Protein AF-A0A9P8VLX1-F1 (afdb_monomer)

Structure (mmCIF, N/CA/C/O backbone):
data_AF-A0A9P8VLX1-F1
#
_entry.id   AF-A0A9P8VLX1-F1
#
loop_
_atom_site.group_PDB
_atom_site.id
_atom_site.type_symbol
_atom_site.label_atom_id
_atom_site.label_alt_id
_atom_site.label_comp_id
_atom_site.label_asym_id
_atom_site.label_entity_id
_atom_site.label_seq_id
_atom_site.pdbx_PDB_ins_code
_atom_site.Cartn_x
_atom_site.Cartn_y
_atom_site.Cartn_z
_atom_site.occupancy
_atom_site.B_iso_or_equiv
_atom_site.auth_seq_id
_atom_site.auth_comp_id
_atom_site.auth_asym_id
_atom_site.auth_atom_id
_atom_site.pdbx_PDB_model_num
ATOM 1 N N . MET A 1 1 ? 35.501 2.976 -26.698 1.00 26.23 1 MET A N 1
ATOM 2 C CA . MET A 1 1 ? 34.372 2.426 -25.914 1.00 26.23 1 MET A CA 1
ATOM 3 C C . MET A 1 1 ? 33.221 3.424 -25.968 1.00 26.23 1 MET A C 1
ATOM 5 O O . MET A 1 1 ? 33.477 4.588 -25.673 1.00 26.23 1 MET A O 1
ATOM 9 N N . PRO A 1 2 ? 32.013 3.041 -26.418 1.00 28.69 2 PRO A N 1
ATOM 10 C CA . PRO A 1 2 ? 30.919 3.987 -26.621 1.00 28.69 2 PRO A CA 1
ATOM 11 C C . PRO A 1 2 ? 30.379 4.479 -25.275 1.00 28.69 2 PRO A C 1
ATOM 13 O O . PRO A 1 2 ? 30.220 3.704 -24.331 1.00 28.69 2 PRO A O 1
ATOM 16 N N . ARG A 1 3 ? 30.136 5.789 -25.180 1.00 32.41 3 ARG A N 1
ATOM 17 C CA . ARG A 1 3 ? 29.603 6.457 -23.988 1.00 32.41 3 ARG A CA 1
ATOM 18 C C . ARG A 1 3 ? 28.207 5.903 -23.701 1.00 32.41 3 ARG A C 1
ATOM 20 O O . ARG A 1 3 ? 27.348 5.948 -24.571 1.00 32.41 3 ARG A O 1
ATOM 27 N N . HIS A 1 4 ? 27.979 5.400 -22.489 1.00 38.66 4 HIS A N 1
ATOM 28 C CA . HIS A 1 4 ? 26.658 4.980 -22.024 1.00 38.66 4 HIS A CA 1
ATOM 29 C C . HIS A 1 4 ? 25.650 6.122 -22.199 1.00 38.66 4 HIS A C 1
ATOM 31 O O . HIS A 1 4 ? 25.601 7.049 -21.392 1.00 38.66 4 HIS A O 1
ATOM 37 N N . LEU A 1 5 ? 24.834 6.055 -23.250 1.00 48.91 5 LEU A N 1
ATOM 38 C CA . LEU A 1 5 ? 23.683 6.926 -23.398 1.00 48.91 5 LEU A CA 1
ATOM 39 C C . LEU A 1 5 ? 22.727 6.615 -22.239 1.00 48.91 5 LEU A C 1
ATOM 41 O O . LEU A 1 5 ? 22.212 5.498 -22.126 1.00 48.91 5 LEU A O 1
ATOM 45 N N . SER A 1 6 ? 22.527 7.573 -21.334 1.00 64.31 6 SER A N 1
ATOM 46 C CA . SER A 1 6 ? 21.589 7.410 -20.224 1.00 64.31 6 SER A CA 1
ATOM 47 C C . SER A 1 6 ? 20.200 7.148 -20.796 1.00 64.31 6 SER A C 1
ATOM 49 O O . SER A 1 6 ? 19.625 8.015 -21.443 1.00 64.31 6 SER A O 1
ATOM 51 N N . VAL A 1 7 ? 19.649 5.959 -20.543 1.00 68.25 7 VAL A N 1
ATOM 52 C CA . VAL A 1 7 ? 18.330 5.493 -21.018 1.00 68.25 7 VAL A CA 1
ATOM 53 C C . VAL A 1 7 ? 17.219 6.523 -20.759 1.00 68.25 7 VAL A C 1
ATOM 55 O O . VAL A 1 7 ? 16.296 6.671 -21.555 1.00 68.25 7 VAL A O 1
ATOM 58 N N . LYS A 1 8 ? 17.370 7.320 -19.696 1.00 70.19 8 LYS A N 1
ATOM 59 C CA . LYS A 1 8 ? 16.530 8.476 -19.353 1.00 70.19 8 LYS A CA 1
ATO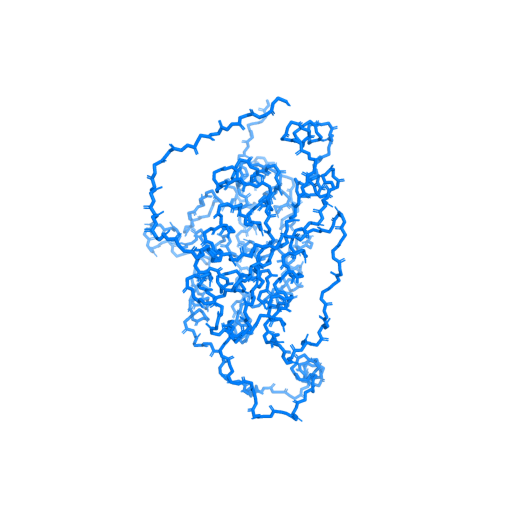M 60 C C . LYS A 1 8 ? 16.347 9.478 -20.505 1.00 70.19 8 LYS A C 1
ATOM 62 O O . LYS A 1 8 ? 15.262 10.034 -20.660 1.00 70.19 8 LYS A O 1
ATOM 67 N N . ILE A 1 9 ? 17.365 9.670 -21.349 1.00 72.88 9 ILE A N 1
ATOM 68 C CA . ILE A 1 9 ? 17.318 10.573 -22.510 1.00 72.88 9 ILE A CA 1
ATOM 69 C C . ILE A 1 9 ? 16.225 10.145 -23.491 1.00 72.88 9 ILE A C 1
ATOM 71 O O . ILE A 1 9 ? 15.594 11.015 -24.086 1.00 72.88 9 ILE A O 1
ATOM 75 N N . LEU A 1 10 ? 15.963 8.843 -23.644 1.00 71.19 10 LEU A N 1
ATOM 76 C CA . LEU A 1 10 ? 14.956 8.313 -24.575 1.00 71.19 10 LEU A CA 1
ATOM 77 C C . LEU A 1 10 ? 13.522 8.551 -24.108 1.00 71.19 10 LEU A C 1
ATOM 79 O O . LEU A 1 10 ? 12.631 8.697 -24.935 1.00 71.19 10 LEU A O 1
ATOM 83 N N . PHE A 1 11 ? 13.318 8.655 -22.798 1.00 72.50 11 PHE A N 1
ATOM 84 C CA . PHE A 1 11 ? 12.029 9.013 -22.215 1.00 72.50 11 PHE A CA 1
ATOM 85 C C . PHE A 1 11 ? 11.852 10.524 -22.081 1.00 72.50 11 PHE A C 1
ATOM 87 O O . PHE A 1 11 ? 10.751 10.990 -21.813 1.00 72.50 11 PHE A O 1
ATOM 94 N N . THR A 1 12 ? 12.915 11.318 -22.256 1.00 77.06 12 THR A N 1
ATOM 95 C CA . THR A 1 12 ? 12.803 12.779 -22.211 1.00 77.06 12 THR A CA 1
ATOM 96 C C . THR A 1 12 ? 12.029 13.271 -23.429 1.00 77.06 12 THR A C 1
ATOM 98 O O . THR A 1 12 ? 12.555 13.283 -24.548 1.00 77.06 12 THR A O 1
ATOM 101 N N . MET A 1 13 ? 10.791 13.693 -23.176 1.00 77.19 13 MET A N 1
ATOM 102 C CA . MET A 1 13 ? 9.862 14.263 -24.146 1.00 77.19 13 MET A CA 1
ATOM 103 C C . MET A 1 13 ? 9.513 15.701 -23.763 1.00 77.19 13 MET A C 1
ATOM 105 O O . MET A 1 13 ? 9.511 16.066 -22.587 1.00 77.19 13 MET A O 1
ATOM 109 N N . ARG A 1 14 ? 9.245 16.537 -24.769 1.00 76.69 14 ARG A N 1
ATOM 110 C CA . ARG A 1 14 ? 8.823 17.927 -24.547 1.00 76.69 14 ARG A CA 1
ATOM 111 C C . ARG A 1 14 ? 7.461 17.942 -23.845 1.00 76.69 14 ARG A C 1
ATOM 113 O O . ARG A 1 14 ? 6.615 17.118 -24.166 1.00 76.69 14 ARG A O 1
ATOM 120 N N . GLY A 1 15 ? 7.267 18.864 -22.903 1.00 73.75 15 GLY A N 1
ATOM 121 C CA . GLY A 1 15 ? 6.030 18.962 -22.117 1.00 73.75 15 GLY A CA 1
ATOM 122 C C . GLY A 1 15 ? 5.996 18.094 -20.852 1.00 73.75 15 GLY A C 1
ATOM 123 O O . GLY A 1 15 ? 5.023 18.167 -20.106 1.00 73.75 15 GLY A O 1
ATOM 124 N N . PHE A 1 16 ? 7.057 17.331 -20.563 1.00 81.62 16 PHE A N 1
ATOM 125 C CA . PHE A 1 16 ? 7.150 16.461 -19.387 1.00 81.62 16 PHE A CA 1
ATOM 126 C C . PHE A 1 16 ? 8.408 16.760 -18.570 1.00 81.62 16 PHE A C 1
ATOM 128 O O . PHE A 1 16 ? 9.488 16.974 -19.124 1.00 81.62 16 PHE A O 1
ATOM 135 N N . TYR A 1 17 ? 8.284 16.741 -17.242 1.00 81.00 17 TYR A N 1
ATOM 136 C CA . TYR A 1 17 ? 9.417 16.823 -16.326 1.00 81.00 17 TYR A CA 1
ATOM 137 C C . TYR A 1 17 ? 9.640 15.474 -15.637 1.00 81.00 17 TYR A C 1
ATOM 139 O O . TYR A 1 17 ? 8.864 15.041 -14.786 1.00 81.00 17 TYR A O 1
ATOM 147 N N . LEU A 1 18 ? 10.728 14.797 -16.011 1.00 74.06 18 LEU A N 1
ATOM 148 C CA . LEU A 1 18 ? 11.070 13.479 -15.477 1.00 74.06 18 LEU A CA 1
ATOM 149 C C . LEU A 1 18 ? 11.854 13.607 -14.161 1.00 74.06 18 LEU A C 1
ATOM 151 O O . LEU A 1 18 ? 13.088 13.712 -14.165 1.00 74.06 18 LEU A O 1
ATOM 155 N N . GLY A 1 19 ? 11.134 13.560 -13.040 1.00 65.00 19 GLY A N 1
ATOM 156 C CA . GLY A 1 19 ? 11.722 13.436 -11.703 1.00 65.00 19 GLY A CA 1
ATOM 157 C C . GLY A 1 19 ? 12.373 12.068 -11.445 1.00 65.00 19 GLY A C 1
ATOM 158 O O . GLY A 1 19 ? 12.418 11.193 -12.317 1.00 65.00 19 GLY A O 1
ATOM 159 N N . GLU A 1 20 ? 12.878 11.869 -10.228 1.00 60.09 20 GLU A N 1
ATOM 160 C CA . GLU A 1 20 ? 13.274 10.546 -9.726 1.00 60.09 20 GLU A CA 1
ATOM 161 C C . GLU A 1 20 ? 12.007 9.724 -9.436 1.00 60.09 20 GLU A C 1
ATOM 163 O O . GLU A 1 20 ? 11.451 9.748 -8.345 1.00 60.09 20 GLU A O 1
ATOM 168 N N . GLY A 1 21 ? 11.470 9.081 -10.476 1.00 57.75 21 GLY A N 1
ATOM 169 C CA . GLY A 1 21 ? 10.280 8.230 -10.394 1.00 57.75 21 GLY A CA 1
ATOM 170 C C . GLY A 1 21 ? 10.616 6.735 -10.293 1.00 57.75 21 GLY A C 1
ATOM 171 O O . GLY A 1 21 ? 11.760 6.345 -10.529 1.00 57.75 21 GLY A O 1
ATOM 172 N N . PRO A 1 22 ? 9.621 5.859 -10.055 1.00 58.84 22 PRO A N 1
ATOM 173 C CA . PRO A 1 22 ? 9.812 4.409 -9.873 1.00 58.84 22 PRO A CA 1
ATOM 174 C C . PRO A 1 22 ? 10.388 3.676 -11.101 1.00 58.84 22 PRO A C 1
ATOM 176 O O . PRO A 1 22 ? 10.759 2.504 -11.005 1.00 58.84 22 PRO A O 1
ATOM 179 N N . ILE A 1 23 ? 10.444 4.349 -12.255 1.00 63.69 23 ILE A N 1
ATOM 180 C CA . ILE A 1 23 ? 11.062 3.871 -13.501 1.00 63.69 23 ILE A CA 1
ATOM 181 C C . ILE A 1 23 ? 12.560 4.212 -13.567 1.00 63.69 23 ILE A C 1
ATOM 183 O O . ILE A 1 23 ? 13.324 3.472 -14.178 1.00 63.69 23 ILE A O 1
ATOM 187 N N . PHE A 1 24 ? 12.990 5.311 -12.938 1.00 63.25 24 PHE A N 1
ATOM 188 C CA . PHE A 1 24 ? 14.368 5.821 -12.987 1.00 63.25 24 PHE A CA 1
ATOM 189 C C . PHE A 1 24 ? 15.067 5.823 -11.623 1.00 63.25 24 PHE A C 1
ATOM 191 O O . PHE A 1 24 ? 16.115 6.454 -11.487 1.00 63.25 24 PHE A O 1
ATOM 198 N N . ALA A 1 25 ? 14.502 5.135 -10.628 1.00 61.25 25 ALA A N 1
ATOM 199 C CA . ALA A 1 25 ? 15.132 4.945 -9.329 1.00 61.25 25 ALA A CA 1
ATOM 200 C C . ALA A 1 25 ? 16.518 4.300 -9.504 1.00 61.25 25 ALA A C 1
ATOM 202 O O . ALA A 1 25 ? 16.692 3.370 -10.296 1.00 61.25 25 ALA A O 1
ATOM 203 N N . SER A 1 26 ? 17.510 4.814 -8.775 1.00 50.19 26 SER A N 1
ATOM 204 C CA . SER A 1 26 ? 18.934 4.468 -8.916 1.00 50.19 26 SER A CA 1
ATOM 205 C C . SER A 1 26 ? 19.245 2.977 -8.709 1.00 50.19 26 SER A C 1
ATOM 207 O O . SER A 1 26 ? 20.257 2.493 -9.224 1.00 50.19 26 SER A O 1
ATOM 209 N N . GLU A 1 27 ? 18.363 2.265 -8.007 1.00 52.53 27 GLU A N 1
ATOM 210 C CA . GLU A 1 27 ? 18.477 0.856 -7.619 1.00 52.53 27 GLU A CA 1
ATOM 211 C C . GLU A 1 27 ? 18.140 -0.134 -8.754 1.00 52.53 27 GLU A C 1
ATOM 213 O O . GLU A 1 27 ? 18.639 -1.255 -8.737 1.00 52.53 27 GLU A O 1
ATOM 218 N N . ASP A 1 28 ? 17.372 0.265 -9.783 1.00 58.53 28 ASP A N 1
ATOM 219 C CA . ASP A 1 28 ? 16.975 -0.621 -10.895 1.00 58.53 28 ASP A CA 1
ATOM 220 C C . ASP A 1 28 ? 17.331 -0.027 -12.267 1.00 58.53 28 ASP A C 1
ATOM 222 O O . ASP A 1 28 ? 16.499 0.452 -13.043 1.00 58.53 28 ASP A O 1
ATOM 226 N N . ARG A 1 29 ? 18.628 -0.081 -12.590 1.00 59.84 29 ARG A N 1
ATOM 227 C CA . ARG A 1 29 ? 19.178 0.413 -13.865 1.00 59.84 29 ARG A CA 1
ATOM 228 C C . ARG A 1 29 ? 18.709 -0.389 -15.089 1.00 59.84 29 ARG A C 1
ATOM 230 O O . ARG A 1 29 ? 18.927 0.053 -16.221 1.00 59.84 29 ARG A O 1
ATOM 237 N N . LEU A 1 30 ? 18.105 -1.564 -14.888 1.00 61.31 30 LEU A N 1
ATOM 238 C CA . LEU A 1 30 ? 17.682 -2.474 -15.956 1.00 61.31 30 LEU A CA 1
ATOM 239 C C . LEU A 1 30 ? 16.204 -2.309 -16.316 1.00 61.31 30 LEU A C 1
ATOM 241 O O . LEU A 1 30 ? 15.850 -2.486 -17.479 1.00 61.31 30 LEU A O 1
ATOM 245 N N . LYS A 1 31 ? 15.350 -1.898 -15.379 1.00 71.94 31 LYS A N 1
ATOM 246 C CA . LYS A 1 31 ? 13.917 -1.672 -15.609 1.00 71.94 31 LYS A CA 1
ATOM 247 C C . LYS A 1 31 ? 13.576 -0.728 -16.762 1.00 71.94 31 LYS A C 1
ATOM 249 O O . LYS A 1 31 ? 12.784 -1.137 -17.612 1.00 71.94 31 LYS A O 1
ATOM 254 N N . PRO A 1 32 ? 14.183 0.464 -16.911 1.00 70.19 32 PRO A N 1
ATOM 255 C CA . PRO A 1 32 ? 13.897 1.299 -18.074 1.00 70.19 32 PRO A CA 1
ATOM 256 C C . PRO A 1 32 ? 14.405 0.674 -19.386 1.00 70.19 32 PRO A C 1
ATOM 258 O O . PRO A 1 32 ? 13.820 0.922 -20.434 1.00 70.19 32 PRO A O 1
ATOM 261 N N . ARG A 1 33 ? 15.430 -0.195 -19.356 1.00 70.88 33 ARG A N 1
ATOM 262 C CA . ARG A 1 33 ? 15.857 -0.969 -20.541 1.00 70.88 33 ARG A CA 1
ATOM 263 C C . ARG A 1 33 ? 14.873 -2.087 -20.883 1.00 70.88 33 ARG A C 1
ATOM 265 O O . ARG A 1 33 ? 14.567 -2.268 -22.055 1.00 70.88 33 ARG A O 1
ATOM 272 N N . ARG A 1 34 ? 14.356 -2.796 -19.875 1.00 74.75 34 ARG A N 1
ATOM 273 C CA . ARG A 1 34 ? 13.325 -3.830 -20.037 1.00 74.75 34 ARG A CA 1
ATOM 274 C C . ARG A 1 34 ? 12.051 -3.237 -20.633 1.00 74.75 34 ARG A C 1
ATOM 276 O O . ARG A 1 34 ? 11.540 -3.767 -21.607 1.00 74.75 34 ARG A O 1
ATOM 283 N N . LEU A 1 35 ? 11.589 -2.107 -20.098 1.00 74.00 35 LEU A N 1
ATOM 284 C CA . LEU A 1 35 ? 10.410 -1.406 -20.609 1.00 74.00 35 LEU A CA 1
ATOM 285 C C . LEU A 1 35 ? 10.614 -0.926 -22.051 1.00 74.00 35 LEU A C 1
ATOM 287 O O . LEU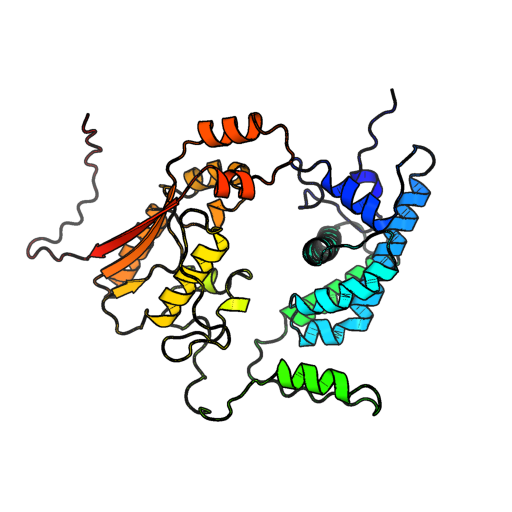 A 1 35 ? 9.722 -1.083 -22.871 1.00 74.00 35 LEU A O 1
ATOM 291 N N . LEU A 1 36 ? 11.799 -0.418 -22.402 1.00 74.75 36 LEU A N 1
ATOM 292 C CA . LEU A 1 36 ? 12.096 -0.076 -23.797 1.00 74.75 36 LEU A CA 1
ATOM 293 C C . LEU A 1 36 ? 12.073 -1.288 -24.724 1.00 74.75 36 LEU A C 1
ATOM 295 O O . LEU A 1 36 ? 11.550 -1.191 -25.829 1.00 74.75 36 LEU A O 1
ATOM 299 N N . HIS A 1 37 ? 12.624 -2.417 -24.286 1.00 76.94 37 HIS A N 1
ATOM 300 C CA . HIS A 1 37 ? 12.585 -3.637 -25.081 1.00 76.94 37 HIS A CA 1
ATOM 301 C C . HIS A 1 37 ? 11.144 -4.110 -25.314 1.00 76.94 37 HIS A C 1
ATOM 303 O O . HIS A 1 37 ? 10.794 -4.428 -26.442 1.00 76.94 37 HIS A O 1
ATOM 309 N N . ILE A 1 38 ? 10.294 -4.050 -24.285 1.00 74.88 38 ILE A N 1
ATOM 310 C CA . ILE A 1 38 ? 8.868 -4.394 -24.379 1.00 74.88 38 ILE A CA 1
ATOM 311 C C . ILE A 1 38 ? 8.117 -3.446 -25.331 1.00 74.88 38 ILE A C 1
ATOM 313 O O . ILE A 1 38 ? 7.300 -3.890 -26.131 1.00 74.88 38 ILE A O 1
ATOM 317 N N . ILE A 1 39 ? 8.401 -2.140 -25.282 1.00 75.25 39 ILE A N 1
ATOM 318 C CA . ILE A 1 39 ? 7.639 -1.138 -26.046 1.00 75.25 39 ILE A CA 1
ATOM 319 C C . ILE A 1 39 ? 8.068 -1.093 -27.518 1.00 75.25 39 ILE A C 1
ATOM 321 O O . ILE A 1 39 ? 7.213 -1.038 -28.396 1.00 75.25 39 ILE A O 1
ATOM 325 N N . ILE A 1 40 ? 9.376 -1.097 -27.805 1.00 75.56 40 ILE A N 1
ATOM 326 C CA . ILE A 1 40 ? 9.894 -0.869 -29.167 1.00 75.56 40 ILE A CA 1
ATOM 327 C C . ILE A 1 40 ? 10.766 -2.006 -29.721 1.00 75.56 40 ILE A C 1
ATOM 329 O O . ILE A 1 40 ? 11.159 -1.933 -30.878 1.00 75.56 40 ILE A O 1
ATOM 333 N N . GLY A 1 41 ? 11.120 -3.033 -28.941 1.00 66.62 41 GLY A N 1
ATOM 334 C CA . GLY A 1 41 ? 11.882 -4.204 -29.413 1.00 66.62 41 GLY A CA 1
ATOM 335 C C . GLY A 1 41 ? 13.369 -3.981 -29.740 1.00 66.62 41 GLY A C 1
ATOM 336 O O . GLY A 1 41 ? 14.096 -4.935 -30.010 1.00 66.62 41 GLY A O 1
ATOM 337 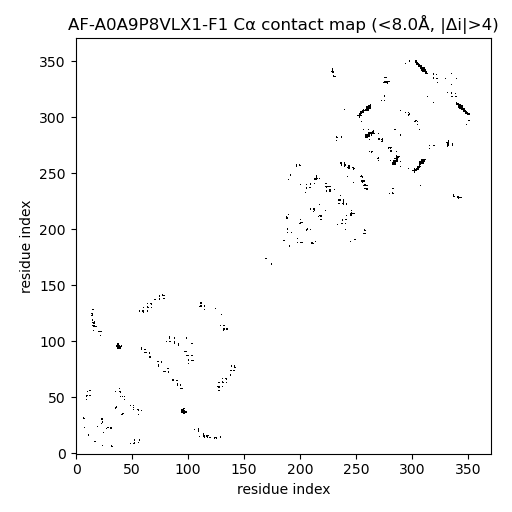N N . VAL A 1 42 ? 13.877 -2.743 -29.714 1.00 61.34 42 VAL A N 1
ATOM 338 C CA . VAL A 1 42 ? 15.197 -2.403 -30.288 1.00 61.34 42 VAL A CA 1
ATOM 339 C C . VAL A 1 42 ? 16.357 -2.492 -29.280 1.00 61.34 42 VAL A C 1
ATOM 341 O O . VAL A 1 42 ? 16.299 -1.914 -28.195 1.00 61.34 42 VAL A O 1
ATOM 344 N N . GLN A 1 43 ? 17.482 -3.103 -29.689 1.00 57.22 43 GLN A N 1
ATOM 345 C CA . GLN A 1 43 ? 18.805 -2.819 -29.109 1.00 57.22 43 GLN A CA 1
ATOM 346 C C . GLN A 1 43 ? 19.333 -1.482 -29.655 1.00 57.22 43 GLN A C 1
ATOM 348 O O . GLN A 1 43 ? 19.548 -1.324 -30.857 1.00 57.22 43 GLN A O 1
ATOM 353 N N . LEU A 1 44 ? 19.483 -0.491 -28.776 1.00 56.69 44 LEU A N 1
ATOM 354 C CA . LEU A 1 44 ? 19.825 0.885 -29.146 1.00 56.69 44 LEU A CA 1
ATOM 355 C C . LEU A 1 44 ? 21.266 0.991 -29.664 1.00 56.69 44 LEU A C 1
ATOM 357 O O . LEU A 1 44 ? 22.213 0.806 -28.905 1.00 56.69 44 LEU A O 1
ATOM 361 N N . THR A 1 45 ? 21.422 1.357 -30.936 1.00 54.69 45 THR A N 1
ATOM 362 C CA . THR A 1 45 ? 22.680 1.853 -31.514 1.00 54.69 45 THR A CA 1
ATOM 363 C C . THR A 1 45 ? 22.616 3.374 -31.687 1.00 54.69 45 THR A C 1
ATOM 365 O O . THR A 1 45 ? 21.540 3.935 -31.915 1.00 54.69 45 THR A O 1
ATOM 368 N N . ASP A 1 46 ? 23.759 4.059 -31.575 1.00 52.88 46 ASP A N 1
ATOM 369 C CA . ASP A 1 46 ? 23.846 5.526 -31.425 1.00 52.88 46 ASP A CA 1
ATOM 370 C C . ASP A 1 46 ? 23.189 6.343 -32.566 1.00 52.88 46 ASP A C 1
ATOM 372 O O . ASP A 1 46 ? 22.782 7.483 -32.351 1.00 52.88 46 ASP A O 1
ATOM 376 N N . GLY A 1 47 ? 22.978 5.762 -33.754 1.00 55.00 47 GLY A N 1
ATOM 377 C CA . GLY A 1 47 ? 22.278 6.402 -34.882 1.00 55.00 47 GLY A CA 1
ATOM 378 C C . GLY A 1 47 ? 20.740 6.337 -34.847 1.00 55.00 47 GLY A C 1
ATOM 379 O O . GLY A 1 47 ? 20.090 6.892 -35.729 1.00 55.00 47 GLY A O 1
ATOM 380 N N . ARG A 1 48 ? 20.129 5.658 -33.862 1.00 65.44 48 ARG A N 1
ATOM 381 C CA . ARG A 1 48 ? 18.675 5.368 -33.818 1.00 65.44 48 ARG A CA 1
ATOM 382 C C . ARG A 1 48 ? 17.899 6.094 -32.714 1.00 65.44 48 ARG A C 1
ATOM 384 O O . ARG A 1 48 ? 16.711 5.842 -32.537 1.00 65.44 48 ARG A O 1
ATOM 391 N N . ILE A 1 49 ? 18.530 7.015 -31.987 1.00 71.06 49 ILE A N 1
ATOM 392 C CA . ILE A 1 49 ? 17.946 7.666 -30.798 1.00 71.06 49 ILE A CA 1
ATOM 393 C C . ILE A 1 49 ? 16.666 8.442 -31.135 1.00 71.06 49 ILE A C 1
ATOM 395 O O . ILE A 1 49 ? 15.664 8.297 -30.442 1.00 71.06 49 ILE A O 1
ATOM 399 N N . THR A 1 50 ? 16.671 9.244 -32.203 1.00 74.12 50 THR A N 1
ATOM 400 C CA . THR A 1 50 ? 15.498 10.042 -32.603 1.00 74.12 50 THR A CA 1
ATOM 401 C C . THR A 1 50 ? 14.339 9.157 -33.060 1.00 74.12 50 THR A C 1
ATOM 403 O O . THR A 1 50 ? 13.200 9.384 -32.661 1.00 74.12 50 THR A O 1
ATOM 406 N N . ALA A 1 51 ? 14.625 8.104 -33.831 1.00 74.25 51 ALA A N 1
ATOM 407 C CA . ALA A 1 51 ? 13.619 7.131 -34.252 1.00 74.25 51 ALA A CA 1
ATOM 408 C C . ALA A 1 51 ? 13.026 6.373 -33.052 1.00 74.25 51 ALA A C 1
ATOM 410 O O . ALA A 1 51 ? 11.811 6.230 -32.958 1.00 74.25 51 ALA A O 1
ATOM 411 N N . ALA A 1 52 ? 13.866 5.969 -32.092 1.00 74.88 52 ALA A N 1
ATOM 412 C CA . ALA A 1 52 ? 13.424 5.337 -30.853 1.00 74.88 52 ALA A CA 1
ATOM 413 C C . ALA A 1 52 ? 12.540 6.277 -30.020 1.00 74.88 52 ALA A C 1
ATOM 415 O O . ALA A 1 52 ? 11.471 5.867 -29.584 1.00 74.88 52 ALA A O 1
ATOM 416 N N . LYS A 1 53 ? 12.922 7.552 -29.854 1.00 79.69 53 LYS A N 1
ATOM 417 C CA . LYS A 1 53 ? 12.089 8.557 -29.168 1.00 79.69 53 LYS A CA 1
ATOM 418 C C . LYS A 1 53 ? 10.713 8.709 -29.811 1.00 79.69 53 LYS A C 1
ATOM 420 O O . LYS A 1 53 ? 9.716 8.732 -29.096 1.00 79.69 53 LYS A O 1
ATOM 425 N N . ASN A 1 54 ? 10.661 8.787 -31.139 1.00 80.56 54 ASN A N 1
ATOM 426 C CA . ASN A 1 54 ? 9.404 8.922 -31.872 1.00 80.56 54 ASN A CA 1
ATOM 427 C C . ASN A 1 54 ? 8.529 7.668 -31.735 1.00 80.56 54 ASN A C 1
ATOM 429 O O . ASN A 1 54 ? 7.327 7.797 -31.531 1.00 80.56 54 ASN A O 1
ATOM 433 N N . ALA A 1 55 ? 9.122 6.472 -31.784 1.00 79.81 55 ALA A N 1
ATOM 434 C CA . ALA A 1 55 ? 8.402 5.214 -31.585 1.00 79.81 55 ALA A CA 1
ATOM 435 C C . ALA A 1 55 ? 7.831 5.093 -30.162 1.00 79.81 55 ALA A C 1
ATOM 437 O O . ALA A 1 55 ? 6.668 4.743 -29.992 1.00 79.81 55 ALA A O 1
ATOM 438 N N . ILE A 1 56 ? 8.615 5.463 -29.143 1.00 83.00 56 ILE A N 1
ATOM 439 C CA . ILE A 1 56 ? 8.158 5.494 -27.747 1.00 83.00 56 ILE A CA 1
ATOM 440 C C . ILE A 1 56 ? 7.012 6.505 -27.587 1.00 83.00 56 ILE A C 1
ATOM 442 O O . ILE A 1 56 ? 5.994 6.191 -26.977 1.00 83.00 56 ILE A O 1
ATOM 446 N N . ALA A 1 57 ? 7.151 7.706 -28.158 1.00 84.00 57 ALA A N 1
ATOM 447 C CA . ALA A 1 57 ? 6.106 8.727 -28.113 1.00 84.00 57 ALA A CA 1
ATOM 448 C C . ALA A 1 57 ? 4.820 8.259 -28.807 1.00 84.00 57 ALA A C 1
ATOM 450 O O . ALA A 1 57 ? 3.737 8.463 -28.271 1.00 84.00 57 ALA A O 1
ATOM 451 N N . ALA A 1 58 ? 4.926 7.594 -29.960 1.00 84.50 58 ALA A N 1
ATOM 452 C CA . ALA A 1 58 ? 3.778 7.044 -30.676 1.00 84.50 58 ALA A CA 1
ATOM 453 C C . ALA A 1 58 ? 3.073 5.938 -29.873 1.00 84.50 58 ALA A C 1
ATOM 455 O O . ALA A 1 58 ? 1.850 5.969 -29.754 1.00 84.50 58 ALA A O 1
ATOM 456 N N . ALA A 1 59 ? 3.832 5.019 -29.268 1.00 85.69 59 ALA A N 1
ATOM 457 C CA . ALA A 1 59 ? 3.285 3.948 -28.436 1.00 85.69 59 ALA A CA 1
ATOM 458 C C . ALA A 1 59 ? 2.535 4.490 -27.209 1.00 85.69 59 ALA A C 1
ATOM 460 O O . ALA A 1 59 ? 1.461 3.992 -26.871 1.00 85.69 59 ALA A O 1
ATOM 461 N N . PHE A 1 60 ? 3.060 5.539 -26.567 1.00 88.62 60 PHE A N 1
ATOM 462 C CA . PHE A 1 60 ? 2.365 6.185 -25.454 1.00 88.62 60 PHE A CA 1
ATOM 463 C C . PHE A 1 60 ? 1.204 7.074 -25.901 1.00 88.62 60 PHE A C 1
ATOM 465 O O . PHE A 1 60 ? 0.192 7.094 -25.214 1.00 88.62 60 PHE A O 1
ATOM 472 N N . CYS A 1 61 ? 1.279 7.753 -27.051 1.00 88.88 61 CYS A N 1
ATOM 473 C CA . CYS A 1 61 ? 0.099 8.421 -27.615 1.00 88.88 61 CYS A CA 1
ATOM 474 C C . CYS A 1 61 ? -1.036 7.413 -27.799 1.00 88.88 61 CYS A C 1
ATOM 476 O O . CYS A 1 61 ? -2.150 7.673 -27.371 1.00 88.88 61 CYS A O 1
ATOM 478 N N . LYS A 1 62 ? -0.735 6.237 -28.361 1.00 86.88 62 LYS A N 1
ATOM 479 C CA . LYS A 1 62 ? -1.715 5.162 -28.533 1.00 86.88 62 LYS A CA 1
ATOM 480 C C . LYS A 1 62 ? -2.265 4.646 -27.207 1.00 86.88 62 LYS A C 1
ATOM 482 O O . LYS A 1 62 ? -3.463 4.420 -27.109 1.00 86.88 62 LYS A O 1
ATOM 487 N N . LEU A 1 63 ? -1.422 4.515 -26.181 1.00 90.75 63 LEU A N 1
ATOM 488 C CA . LEU A 1 63 ? -1.876 4.153 -24.837 1.00 90.75 63 LEU A CA 1
ATOM 489 C C . LEU A 1 63 ? -2.915 5.141 -24.297 1.00 90.75 63 LEU A C 1
ATOM 491 O O . LEU A 1 63 ? -3.959 4.719 -23.813 1.00 90.75 63 LEU A O 1
ATOM 495 N N . PHE A 1 64 ? -2.621 6.441 -24.360 1.00 90.88 64 PHE A N 1
ATOM 496 C CA . PHE A 1 64 ? -3.524 7.461 -23.828 1.00 90.88 64 PHE A CA 1
ATOM 497 C C . PHE A 1 64 ? -4.760 7.668 -24.713 1.00 90.88 64 PHE A C 1
ATOM 499 O O . PHE A 1 64 ? -5.827 7.900 -24.168 1.00 90.88 64 PHE A O 1
ATOM 506 N N . GLU A 1 65 ? -4.666 7.483 -26.035 1.00 89.56 65 GLU A N 1
ATOM 507 C CA . GLU A 1 65 ? -5.840 7.414 -26.923 1.00 89.56 65 GLU A CA 1
ATOM 508 C C . GLU A 1 65 ? -6.787 6.281 -26.491 1.00 89.56 65 GLU A C 1
ATOM 510 O O . GLU A 1 65 ? -7.962 6.531 -26.238 1.00 89.56 65 GLU A O 1
ATOM 515 N N . LEU A 1 66 ? -6.266 5.061 -26.308 1.00 85.31 66 LEU A N 1
ATOM 516 C CA . LEU A 1 66 ? -7.054 3.910 -25.843 1.00 85.31 66 LEU A CA 1
ATOM 517 C C . LEU A 1 66 ? -7.634 4.132 -24.438 1.00 85.31 66 LEU A C 1
ATOM 519 O O . LEU A 1 66 ? -8.765 3.743 -24.151 1.00 85.31 66 LEU A O 1
ATOM 523 N N . ALA A 1 67 ? -6.866 4.760 -23.546 1.00 85.50 67 ALA A N 1
ATOM 524 C CA . ALA A 1 67 ? -7.336 5.082 -22.206 1.00 85.50 67 ALA A CA 1
ATOM 525 C C . ALA A 1 67 ? -8.481 6.112 -22.241 1.00 85.50 67 ALA A C 1
ATOM 527 O O . ALA A 1 67 ? -9.465 5.945 -21.521 1.00 85.50 67 ALA A O 1
ATOM 528 N N . SER A 1 68 ? -8.390 7.123 -23.113 1.00 85.88 68 SER A N 1
ATOM 529 C CA . SER A 1 68 ? -9.446 8.116 -23.340 1.00 85.88 68 SER A CA 1
ATOM 530 C C . SER A 1 68 ? -10.696 7.515 -23.992 1.00 85.88 68 SER A C 1
ATOM 532 O O . SER A 1 68 ? -11.808 7.873 -23.609 1.00 85.88 68 SER A O 1
ATOM 534 N N . GLU A 1 69 ? -10.555 6.566 -24.923 1.00 83.88 69 GLU A N 1
ATOM 535 C CA . GLU A 1 69 ? -11.692 5.829 -25.505 1.00 83.88 69 GLU A CA 1
ATOM 536 C C . GLU A 1 69 ? -12.471 5.046 -24.436 1.00 83.88 69 GLU A C 1
ATOM 538 O O . GLU A 1 69 ? -13.698 4.968 -24.477 1.00 83.88 69 GLU A O 1
ATOM 543 N N . LEU A 1 70 ? -11.764 4.527 -23.429 1.00 80.75 70 LEU A N 1
ATOM 544 C CA . LEU A 1 70 ? -12.332 3.790 -22.302 1.00 80.75 70 LEU A CA 1
ATOM 545 C C . LEU A 1 70 ? -12.564 4.669 -21.057 1.00 80.75 70 LEU A C 1
ATOM 547 O O . LEU A 1 70 ? -12.734 4.138 -19.956 1.00 80.75 70 LEU A O 1
ATOM 551 N N . LYS A 1 71 ? -12.602 6.002 -21.191 1.00 81.00 71 LYS A N 1
ATOM 552 C CA . LYS A 1 71 ? -12.729 6.921 -20.043 1.00 81.00 71 LYS A CA 1
ATOM 553 C C . LYS A 1 71 ? -13.981 6.680 -19.200 1.00 81.00 71 LYS A C 1
ATOM 555 O O . LYS A 1 71 ? -13.905 6.710 -17.976 1.00 81.00 71 LYS A O 1
ATOM 560 N N . GLU A 1 72 ? -15.112 6.370 -19.831 1.00 72.44 72 GLU A N 1
ATOM 561 C CA . GLU A 1 72 ? -16.365 6.089 -19.118 1.00 72.44 72 GLU A CA 1
ATOM 562 C C . GLU A 1 72 ? -16.237 4.819 -18.274 1.00 72.44 72 GLU A C 1
ATOM 564 O O . GLU A 1 72 ? -16.693 4.774 -17.134 1.00 72.44 72 GLU A O 1
ATOM 569 N N . LEU A 1 73 ? -15.531 3.808 -18.793 1.00 71.00 73 LEU A N 1
ATOM 570 C CA . LEU A 1 73 ? -15.216 2.593 -18.050 1.00 71.00 73 LEU A CA 1
ATOM 571 C C . LEU A 1 73 ? -14.258 2.892 -16.890 1.00 71.00 73 LEU A C 1
ATOM 573 O O . LEU A 1 73 ? -14.452 2.375 -15.795 1.00 71.00 73 LEU A O 1
ATOM 577 N N . PHE A 1 74 ? -13.251 3.745 -17.095 1.00 76.19 74 PHE A N 1
ATOM 578 C CA . PHE A 1 74 ? -12.343 4.171 -16.027 1.00 76.19 74 PHE A CA 1
ATOM 579 C C . PHE A 1 74 ? -13.081 4.886 -14.888 1.00 76.19 74 PHE A C 1
ATOM 581 O O . PHE A 1 74 ? -12.844 4.586 -13.714 1.00 76.19 74 PHE A O 1
ATOM 588 N N . ILE A 1 75 ? -13.996 5.797 -15.234 1.00 71.12 75 ILE A N 1
ATOM 589 C CA . ILE A 1 75 ? -14.828 6.540 -14.284 1.00 71.12 75 ILE A CA 1
ATOM 590 C C . ILE A 1 75 ? -15.805 5.593 -13.576 1.00 71.12 75 ILE A C 1
ATOM 592 O O . ILE A 1 75 ? -15.881 5.607 -12.346 1.00 71.12 75 ILE A O 1
ATOM 596 N N . ALA A 1 76 ? -16.496 4.722 -14.317 1.00 66.25 76 ALA A N 1
ATOM 597 C CA . ALA A 1 76 ? -17.421 3.733 -13.763 1.00 66.25 76 ALA A CA 1
ATOM 598 C C . ALA A 1 76 ? -16.720 2.772 -12.792 1.00 66.25 76 ALA A C 1
ATOM 600 O O . ALA A 1 76 ? -17.238 2.478 -11.716 1.00 66.25 76 ALA A O 1
ATOM 601 N N . LEU A 1 77 ? -15.503 2.341 -13.135 1.00 63.41 77 LEU A N 1
ATOM 602 C CA . LEU A 1 77 ? -14.665 1.485 -12.300 1.00 63.41 77 LEU A CA 1
ATOM 603 C C . LEU A 1 77 ? -13.864 2.258 -11.244 1.00 63.41 77 LEU A C 1
ATOM 605 O O . LEU A 1 77 ? -13.106 1.639 -10.502 1.00 63.41 77 LEU A O 1
ATOM 609 N N . ARG A 1 78 ? -13.990 3.588 -11.154 1.00 70.88 78 ARG A N 1
ATOM 610 C CA . ARG A 1 78 ? -13.275 4.438 -10.182 1.00 70.88 78 ARG A CA 1
ATOM 611 C C . ARG A 1 78 ? -11.761 4.175 -10.139 1.00 70.88 78 ARG A C 1
ATOM 613 O O . ARG A 1 78 ? -11.165 4.062 -9.069 1.00 70.88 78 ARG A O 1
ATOM 620 N N . GLY A 1 79 ? -11.146 4.009 -11.311 1.00 66.69 79 GLY A N 1
ATOM 621 C CA . GLY A 1 79 ? -9.715 3.720 -11.441 1.00 66.69 79 GLY A CA 1
ATOM 622 C C . GLY A 1 79 ? -9.273 2.341 -10.931 1.00 66.69 79 GLY A C 1
ATOM 623 O O . GLY A 1 79 ? -8.089 2.137 -10.653 1.00 66.69 79 GLY A O 1
ATOM 624 N N . HIS A 1 80 ? -10.202 1.388 -10.793 1.00 77.25 80 HIS A N 1
ATOM 625 C CA . HIS A 1 80 ? -9.905 0.022 -10.362 1.00 77.25 80 HIS A CA 1
ATOM 626 C C . HIS A 1 80 ? -8.947 -0.703 -11.322 1.00 77.25 80 HIS A C 1
ATOM 628 O O . HIS A 1 80 ? -8.928 -0.453 -12.528 1.00 77.25 80 HIS A O 1
ATOM 634 N N . ARG A 1 81 ? -8.192 -1.679 -10.793 1.00 77.19 81 ARG A N 1
ATOM 635 C CA . ARG A 1 81 ? -7.237 -2.510 -11.553 1.00 77.19 81 ARG A CA 1
ATOM 636 C C . ARG A 1 81 ? -7.864 -3.141 -12.801 1.00 77.19 81 ARG A C 1
ATOM 638 O O . ARG A 1 81 ? -7.190 -3.235 -13.820 1.00 77.19 81 ARG A O 1
ATOM 645 N N . SER A 1 82 ? -9.145 -3.501 -12.738 1.00 67.81 82 SER A N 1
ATOM 646 C CA . SER A 1 82 ? -9.880 -4.121 -13.849 1.00 67.81 82 SER A CA 1
ATOM 647 C C . SER A 1 82 ? -9.954 -3.247 -15.100 1.00 67.81 82 SER A C 1
ATOM 649 O O . SER A 1 82 ? -9.951 -3.779 -16.200 1.00 67.81 82 SER A O 1
ATOM 651 N N . PHE A 1 83 ? -9.912 -1.916 -14.967 1.00 82.75 83 PHE A N 1
ATOM 652 C CA . PHE A 1 83 ? -9.759 -1.041 -16.132 1.00 82.75 83 PHE A CA 1
ATOM 653 C C . PHE A 1 83 ? -8.454 -1.340 -16.881 1.00 82.75 83 PHE A C 1
ATOM 655 O O . PHE A 1 83 ? -8.441 -1.482 -18.100 1.00 82.75 83 PHE A O 1
ATOM 662 N N . PHE A 1 84 ? -7.351 -1.477 -16.143 1.00 82.88 84 PHE A N 1
ATOM 663 C CA . PHE A 1 84 ? -6.041 -1.766 -16.719 1.00 82.88 84 PHE A CA 1
ATOM 664 C C . PHE A 1 84 ? -5.941 -3.206 -17.231 1.00 82.88 84 PHE A C 1
ATOM 666 O O . PHE A 1 84 ? -5.186 -3.461 -18.165 1.00 82.88 84 PHE A O 1
ATOM 673 N N . GLU A 1 85 ? -6.712 -4.137 -16.666 1.00 77.69 85 GLU A N 1
ATOM 674 C CA . GLU A 1 85 ? -6.864 -5.499 -17.195 1.00 77.69 85 GLU A CA 1
ATOM 675 C C . GLU A 1 85 ? -7.601 -5.504 -18.541 1.00 77.69 85 GLU A C 1
ATOM 677 O O . GLU A 1 85 ? -7.235 -6.287 -19.412 1.00 77.69 85 GLU A O 1
ATOM 682 N N . THR A 1 86 ? -8.549 -4.585 -18.757 1.00 75.50 86 THR A N 1
ATOM 683 C CA . THR A 1 86 ? -9.203 -4.376 -20.059 1.00 75.50 86 THR A CA 1
ATOM 684 C C . THR A 1 86 ? -8.316 -3.601 -21.037 1.00 75.50 86 THR A C 1
ATOM 686 O O . THR A 1 86 ? -8.291 -3.910 -22.225 1.00 75.50 86 THR A O 1
ATOM 689 N N . LEU A 1 87 ? -7.547 -2.617 -20.567 1.00 83.69 87 LEU A N 1
ATOM 690 C CA . LEU A 1 87 ? -6.664 -1.800 -21.408 1.00 83.69 87 LEU A CA 1
ATOM 691 C C . LEU A 1 87 ? -5.421 -2.570 -21.887 1.00 83.69 87 LEU A C 1
ATOM 693 O O . LEU A 1 87 ? -4.972 -2.382 -23.018 1.00 83.69 87 LEU A O 1
ATOM 697 N N . ALA A 1 88 ? -4.856 -3.442 -21.043 1.00 80.94 88 ALA A N 1
ATOM 698 C CA . ALA A 1 88 ? -3.593 -4.122 -21.325 1.00 80.94 88 ALA A CA 1
ATOM 699 C C . ALA A 1 88 ? -3.615 -4.994 -22.597 1.00 80.94 88 ALA A C 1
ATOM 701 O O . ALA A 1 88 ? -2.668 -4.875 -23.370 1.00 80.94 88 ALA A O 1
ATOM 702 N N . PRO A 1 89 ? -4.635 -5.833 -22.875 1.00 78.12 89 PRO A N 1
ATOM 703 C CA . PRO A 1 89 ? -4.715 -6.595 -24.122 1.00 78.12 89 PRO A CA 1
ATOM 704 C C . PRO A 1 89 ? -4.684 -5.703 -25.367 1.00 78.12 89 PRO A C 1
ATOM 706 O O . PRO A 1 89 ? -3.867 -5.939 -26.251 1.00 78.12 89 PRO A O 1
ATOM 709 N N . HIS A 1 90 ? -5.483 -4.631 -25.385 1.00 78.19 90 HIS A N 1
ATOM 710 C CA . HIS A 1 90 ? -5.567 -3.701 -26.515 1.00 78.19 90 HIS A CA 1
ATOM 711 C C . HIS A 1 90 ? -4.246 -2.966 -26.757 1.00 78.19 90 HIS A C 1
ATOM 713 O O . HIS A 1 90 ? -3.823 -2.785 -27.896 1.00 78.19 90 HIS A O 1
ATOM 719 N N . TRP A 1 91 ? -3.554 -2.563 -25.687 1.00 85.31 91 TRP A N 1
ATOM 720 C CA . TRP A 1 91 ? -2.250 -1.923 -25.837 1.00 85.31 91 TRP A CA 1
ATOM 721 C C . TRP A 1 91 ? -1.138 -2.918 -26.188 1.00 85.31 91 TRP A C 1
ATOM 723 O O . TRP A 1 91 ? -0.244 -2.570 -26.955 1.00 85.31 91 TRP A O 1
ATOM 733 N N . ASN A 1 92 ? -1.211 -4.162 -25.698 1.00 81.12 92 ASN A N 1
ATOM 734 C CA . ASN A 1 92 ? -0.262 -5.233 -26.024 1.00 81.12 92 ASN A CA 1
ATOM 735 C C . ASN A 1 92 ? -0.229 -5.564 -27.523 1.00 81.12 92 ASN A C 1
ATOM 737 O O . ASN A 1 92 ? 0.811 -5.980 -28.019 1.00 81.12 92 ASN A O 1
ATOM 741 N N . GLU A 1 93 ? -1.326 -5.346 -28.251 1.00 78.25 93 GLU A N 1
ATOM 742 C CA . GLU A 1 93 ? -1.366 -5.476 -29.716 1.00 78.25 93 GLU A CA 1
ATOM 743 C C . GLU A 1 93 ? -0.581 -4.370 -30.445 1.00 78.25 93 GLU A C 1
ATOM 745 O O . GLU A 1 93 ? -0.233 -4.521 -31.614 1.00 78.25 93 GLU A O 1
ATOM 750 N N . GLN A 1 94 ? -0.293 -3.257 -29.765 1.00 75.00 94 GLN A N 1
ATOM 751 C CA . GLN A 1 94 ? 0.358 -2.068 -30.328 1.00 75.00 94 GLN A CA 1
ATOM 752 C C . GLN A 1 94 ? 1.851 -1.966 -29.972 1.00 75.00 94 GLN A C 1
ATOM 754 O O . GLN A 1 94 ? 2.534 -1.050 -30.437 1.00 75.00 94 GLN A O 1
ATOM 759 N N . ILE A 1 95 ? 2.364 -2.871 -29.134 1.00 80.75 95 ILE A N 1
ATOM 760 C CA . ILE A 1 95 ? 3.755 -2.889 -28.661 1.00 80.75 95 ILE A CA 1
ATOM 761 C C . ILE A 1 95 ? 4.436 -4.220 -29.000 1.00 80.75 95 ILE A C 1
ATOM 763 O O . ILE A 1 95 ? 3.806 -5.163 -29.468 1.00 80.75 95 ILE A O 1
ATOM 767 N N . HIS A 1 96 ? 5.753 -4.285 -28.808 1.00 73.81 96 HIS A N 1
ATOM 768 C CA . HIS A 1 96 ? 6.558 -5.425 -29.250 1.00 73.81 96 HIS A CA 1
ATOM 769 C C . HIS A 1 96 ? 6.391 -6.681 -28.376 1.00 73.81 96 HIS A C 1
ATOM 771 O O . HIS A 1 96 ? 6.508 -7.796 -28.880 1.00 73.81 96 HIS A O 1
ATOM 777 N N . ASP A 1 97 ? 6.162 -6.525 -27.071 1.00 75.44 97 ASP A N 1
ATOM 778 C CA . ASP A 1 97 ? 5.979 -7.642 -26.138 1.00 75.44 97 ASP A CA 1
ATOM 779 C C . ASP A 1 97 ? 4.925 -7.307 -25.072 1.00 75.44 97 ASP A C 1
ATOM 781 O O . ASP A 1 97 ? 4.553 -6.149 -24.884 1.00 75.44 97 ASP A O 1
ATOM 785 N N . LYS A 1 98 ? 4.437 -8.317 -24.350 1.00 79.94 98 LYS A N 1
ATOM 786 C CA . LYS A 1 98 ? 3.370 -8.159 -23.360 1.00 79.94 98 LYS A CA 1
ATOM 787 C C . LYS A 1 98 ? 3.847 -7.358 -22.150 1.00 79.94 98 LYS A C 1
ATOM 789 O O . LYS A 1 98 ? 4.769 -7.760 -21.438 1.00 79.94 98 LYS A O 1
ATOM 794 N N . VAL A 1 99 ? 3.147 -6.269 -21.849 1.00 80.19 99 VAL A N 1
ATOM 795 C CA . VAL A 1 99 ? 3.295 -5.545 -20.589 1.00 80.19 99 VAL A CA 1
ATOM 796 C C . VAL A 1 99 ? 2.441 -6.199 -19.502 1.00 80.19 99 VAL A C 1
ATOM 798 O O . VAL A 1 99 ? 1.307 -6.626 -19.739 1.00 80.19 99 VAL A O 1
ATOM 801 N N . SER A 1 100 ? 2.974 -6.273 -18.282 1.00 81.25 100 SER A N 1
ATOM 802 C CA . SER A 1 100 ? 2.172 -6.655 -17.120 1.00 81.25 100 SER A CA 1
ATOM 803 C C . SER A 1 100 ? 1.226 -5.515 -16.727 1.00 81.25 100 SER A C 1
ATOM 805 O O . SER A 1 100 ? 1.547 -4.343 -16.913 1.00 81.25 100 SER A O 1
ATOM 807 N N . VAL A 1 101 ? 0.075 -5.839 -16.132 1.00 76.12 101 VAL A N 1
ATOM 808 C CA . VAL A 1 101 ? -0.890 -4.829 -15.651 1.00 76.12 101 VAL A CA 1
ATOM 809 C C . VAL A 1 101 ? -0.245 -3.880 -14.632 1.00 76.12 101 VAL A C 1
ATOM 811 O O . VAL A 1 101 ? -0.489 -2.678 -14.656 1.00 76.12 101 VAL A O 1
ATOM 814 N N . ASP A 1 102 ? 0.632 -4.396 -13.770 1.00 78.56 102 ASP A N 1
ATOM 815 C CA . ASP A 1 102 ? 1.336 -3.584 -12.773 1.00 78.56 102 ASP A CA 1
ATOM 816 C C . ASP A 1 102 ? 2.365 -2.633 -13.421 1.00 78.56 102 ASP A C 1
ATOM 818 O O . ASP A 1 102 ? 2.488 -1.479 -13.003 1.00 78.56 102 ASP A O 1
ATOM 822 N N . ASP A 1 103 ? 3.066 -3.073 -14.475 1.00 79.69 103 ASP A N 1
ATOM 823 C CA . ASP A 1 103 ? 3.954 -2.205 -15.260 1.00 79.69 103 ASP A CA 1
ATOM 824 C C . ASP A 1 103 ? 3.153 -1.161 -16.062 1.00 79.69 103 ASP A C 1
ATOM 826 O O . ASP A 1 103 ? 3.581 -0.013 -16.159 1.00 79.69 103 ASP A O 1
ATOM 830 N N . LEU A 1 104 ? 1.970 -1.515 -16.577 1.00 82.69 104 LEU A N 1
ATOM 831 C CA . LEU A 1 104 ? 1.069 -0.593 -17.275 1.00 82.69 104 LEU A CA 1
ATOM 832 C C . LEU A 1 104 ? 0.572 0.529 -16.358 1.00 82.69 104 LEU A C 1
ATOM 834 O O . LEU A 1 104 ? 0.701 1.705 -16.696 1.00 82.69 104 LEU A O 1
ATOM 838 N N . ILE A 1 105 ? 0.069 0.178 -15.171 1.00 85.12 105 ILE A N 1
ATOM 839 C CA . ILE A 1 105 ? -0.354 1.146 -14.147 1.00 85.12 105 ILE A CA 1
ATOM 840 C C . ILE A 1 105 ? 0.810 2.074 -13.792 1.00 85.12 105 ILE A C 1
ATOM 842 O O . ILE A 1 105 ? 0.647 3.292 -13.697 1.00 85.12 105 ILE A O 1
ATOM 846 N N . MET A 1 106 ? 2.007 1.509 -13.617 1.00 82.50 106 MET A N 1
ATOM 847 C CA . MET A 1 106 ? 3.206 2.285 -13.322 1.00 82.50 106 MET A CA 1
ATOM 848 C C . MET A 1 106 ? 3.553 3.264 -14.446 1.00 82.50 106 MET A C 1
ATOM 850 O O . MET A 1 106 ? 3.910 4.401 -14.152 1.00 82.50 106 MET A O 1
ATOM 854 N N . LEU A 1 107 ? 3.452 2.842 -15.708 1.00 84.06 107 LEU A N 1
ATOM 855 C CA . LEU A 1 107 ? 3.728 3.676 -16.877 1.00 84.06 107 LEU A CA 1
ATOM 856 C C . LEU A 1 107 ? 2.734 4.830 -17.004 1.00 84.06 107 LEU A C 1
ATOM 858 O O . LEU A 1 107 ? 3.164 5.970 -17.180 1.00 84.06 107 LEU A O 1
ATOM 862 N N . VAL A 1 108 ? 1.435 4.553 -16.865 1.00 86.81 108 VAL A N 1
ATOM 863 C CA . VAL A 1 108 ? 0.385 5.582 -16.896 1.00 86.81 108 VAL A CA 1
ATOM 864 C C . VAL A 1 108 ? 0.634 6.604 -15.787 1.00 86.81 108 VAL A C 1
ATOM 866 O O . VAL A 1 108 ? 0.828 7.783 -16.077 1.00 86.81 108 VAL A O 1
ATOM 869 N N . ASN A 1 109 ? 0.779 6.149 -14.538 1.00 84.56 109 ASN A N 1
ATOM 870 C CA . ASN A 1 109 ? 1.042 7.029 -13.396 1.00 84.56 109 ASN A CA 1
ATOM 871 C C . ASN A 1 109 ? 2.336 7.832 -13.553 1.00 84.56 109 ASN A C 1
ATOM 873 O O . ASN A 1 109 ? 2.394 9.007 -13.190 1.00 84.56 109 ASN A O 1
ATOM 877 N N . PHE A 1 110 ? 3.384 7.213 -14.098 1.00 83.50 110 PHE A N 1
ATOM 878 C CA . PHE A 1 110 ? 4.655 7.878 -14.336 1.00 83.50 110 PHE A CA 1
ATOM 879 C C . PHE A 1 110 ? 4.500 9.078 -15.277 1.00 83.50 110 PHE A C 1
ATOM 881 O O . PHE A 1 110 ? 4.984 10.165 -14.960 1.00 83.50 110 PHE A O 1
ATOM 888 N N . TRP A 1 111 ? 3.810 8.902 -16.405 1.00 83.62 111 TRP A N 1
ATOM 889 C CA . TRP A 1 111 ? 3.598 9.971 -17.380 1.00 83.62 111 TRP A CA 1
ATOM 890 C C . TRP A 1 111 ? 2.633 11.044 -16.874 1.00 83.62 111 TRP A C 1
ATOM 892 O O . TRP A 1 111 ? 2.918 12.230 -17.045 1.00 83.62 111 TRP A O 1
ATOM 902 N N . THR A 1 112 ? 1.573 10.654 -16.163 1.00 85.50 112 THR A N 1
ATOM 903 C CA . THR A 1 112 ? 0.658 11.578 -15.476 1.00 85.50 112 THR A CA 1
ATOM 904 C C . THR A 1 112 ? 1.411 12.460 -14.475 1.00 85.50 112 THR A C 1
ATOM 906 O O . THR A 1 112 ? 1.305 13.686 -14.514 1.00 85.50 112 THR A O 1
ATOM 909 N N . MET A 1 113 ? 2.252 11.874 -13.614 1.00 82.69 113 MET A N 1
ATOM 910 C CA . MET A 1 113 ? 3.064 12.636 -12.658 1.00 82.69 113 MET A CA 1
ATOM 911 C C . MET A 1 113 ? 4.121 13.503 -13.347 1.00 82.69 113 MET A C 1
ATOM 913 O O . MET A 1 113 ? 4.330 14.651 -12.954 1.00 82.69 113 MET A O 1
ATOM 917 N N . ALA A 1 114 ? 4.797 12.981 -14.375 1.00 82.31 114 ALA A N 1
ATOM 918 C CA . ALA A 1 114 ? 5.786 13.741 -15.135 1.00 82.31 114 ALA A CA 1
ATOM 919 C C . ALA A 1 114 ? 5.161 14.965 -15.821 1.00 82.31 114 ALA A C 1
ATOM 921 O O . ALA A 1 114 ? 5.817 16.004 -15.944 1.00 82.31 114 ALA A O 1
ATOM 922 N N . ARG A 1 115 ? 3.893 14.859 -16.235 1.00 85.25 115 ARG A N 1
ATOM 923 C CA . ARG A 1 115 ? 3.128 15.969 -16.798 1.00 85.25 115 ARG A CA 1
ATOM 924 C C . ARG A 1 115 ? 2.709 16.976 -15.730 1.00 85.25 115 ARG A C 1
ATOM 926 O O . ARG A 1 115 ? 3.031 18.150 -15.878 1.00 85.25 115 ARG A O 1
ATOM 933 N N . ARG A 1 116 ? 2.119 16.526 -14.613 1.00 82.25 116 ARG A N 1
ATOM 934 C CA . ARG A 1 116 ? 1.740 17.396 -13.475 1.00 82.25 116 ARG A CA 1
ATOM 935 C C . ARG A 1 116 ? 2.926 18.187 -12.900 1.00 82.25 116 ARG A C 1
ATOM 937 O O . ARG A 1 116 ? 2.763 19.315 -12.450 1.00 82.25 116 ARG A O 1
ATOM 944 N N . ASN A 1 117 ? 4.135 17.623 -12.942 1.00 80.19 117 ASN A N 1
ATOM 945 C CA . ASN A 1 117 ? 5.354 18.273 -12.448 1.00 80.19 117 ASN A CA 1
ATOM 946 C C . ASN A 1 117 ? 6.011 19.242 -13.452 1.00 80.19 117 ASN A C 1
ATOM 948 O O . ASN A 1 117 ? 6.990 19.912 -13.108 1.00 80.19 117 ASN A O 1
ATOM 952 N N . HIS A 1 118 ? 5.527 19.325 -14.693 1.00 79.56 118 HIS A N 1
ATOM 953 C CA . HIS A 1 118 ? 6.108 20.196 -15.709 1.00 79.56 118 HIS A CA 1
ATOM 954 C C . HIS A 1 118 ? 5.699 21.662 -15.496 1.00 79.56 118 HIS A C 1
ATOM 956 O O . HIS A 1 118 ? 4.565 22.051 -15.751 1.00 79.56 118 HIS A O 1
ATOM 962 N N . ARG A 1 119 ? 6.661 22.507 -15.101 1.00 68.25 119 ARG A N 1
ATOM 963 C CA . ARG A 1 119 ? 6.465 23.957 -14.880 1.00 68.25 119 ARG A CA 1
ATOM 964 C C . ARG A 1 119 ? 6.798 24.847 -16.089 1.00 68.25 119 ARG A C 1
ATOM 966 O O . ARG A 1 119 ? 6.836 26.066 -15.955 1.00 68.25 119 ARG A O 1
ATOM 973 N N . GLY A 1 120 ? 7.111 24.263 -17.247 1.00 64.50 120 GLY A N 1
ATOM 974 C CA . GLY A 1 120 ? 7.402 25.023 -18.469 1.00 64.50 120 GLY A CA 1
ATOM 975 C C . GLY A 1 120 ? 6.144 25.646 -19.086 1.00 64.50 120 GLY A C 1
ATOM 976 O O . GLY A 1 120 ? 5.031 25.219 -18.785 1.00 64.50 120 GLY A O 1
ATOM 977 N N . ALA A 1 121 ? 6.322 26.637 -19.966 1.00 55.78 121 ALA A N 1
ATOM 978 C CA . ALA A 1 121 ? 5.219 27.357 -20.605 1.00 55.78 121 ALA A CA 1
ATOM 979 C C . ALA A 1 121 ? 4.206 26.404 -21.274 1.00 55.78 121 ALA A C 1
ATOM 981 O O . ALA A 1 121 ? 4.589 25.481 -21.996 1.00 55.78 121 ALA A O 1
ATOM 982 N N . ALA A 1 122 ? 2.911 26.672 -21.071 1.00 53.12 122 ALA A N 1
ATOM 983 C CA . ALA A 1 122 ? 1.779 25.903 -21.607 1.00 53.12 122 ALA A CA 1
ATOM 984 C C . ALA A 1 122 ? 1.708 25.854 -23.153 1.00 53.12 122 ALA A C 1
ATOM 986 O O . ALA A 1 122 ? 0.852 25.182 -23.720 1.00 53.12 122 ALA A O 1
ATOM 987 N N . SER A 1 123 ? 2.599 26.568 -23.845 1.00 44.53 123 SER A N 1
ATOM 988 C CA . SER A 1 123 ? 2.631 26.748 -25.300 1.00 44.53 123 SER A CA 1
ATOM 989 C C . SER A 1 123 ? 3.317 25.618 -26.076 1.00 44.53 123 SER A C 1
ATOM 991 O O . SER A 1 123 ? 3.263 25.595 -27.302 1.00 44.53 123 SER A O 1
ATOM 993 N N . ALA A 1 124 ? 3.934 24.654 -25.397 1.00 51.00 124 ALA A N 1
ATOM 994 C CA . ALA A 1 124 ? 4.484 23.455 -26.022 1.00 51.00 124 ALA A CA 1
ATOM 995 C C . ALA A 1 124 ? 3.415 22.346 -26.122 1.00 51.00 124 ALA A C 1
ATOM 997 O O . ALA A 1 124 ? 3.586 21.285 -25.526 1.00 51.00 124 ALA A O 1
ATOM 998 N N . ARG A 1 125 ? 2.307 22.600 -26.838 1.00 58.72 125 ARG A N 1
ATOM 999 C CA . ARG A 1 125 ? 1.273 21.583 -27.110 1.00 58.72 125 ARG A CA 1
ATOM 1000 C C . ARG A 1 125 ? 1.814 20.552 -28.091 1.00 58.72 125 ARG A C 1
ATOM 1002 O O . ARG A 1 125 ? 2.005 20.833 -29.274 1.00 58.72 125 ARG A O 1
ATOM 1009 N N . PHE A 1 126 ? 2.117 19.369 -27.581 1.00 73.88 126 PHE A N 1
ATOM 1010 C CA . PHE A 1 126 ? 2.454 18.200 -28.377 1.00 73.88 126 PHE A CA 1
ATOM 1011 C C . PHE A 1 126 ? 1.337 17.175 -28.208 1.00 73.88 126 PHE A C 1
ATOM 1013 O O . PHE A 1 126 ? 0.788 17.038 -27.123 1.00 73.88 126 PHE A O 1
ATOM 1020 N N . LYS A 1 127 ? 1.044 16.395 -29.254 1.00 82.12 127 LYS A N 1
ATOM 1021 C CA . LYS A 1 127 ? -0.050 15.407 -29.239 1.00 82.12 127 LYS A CA 1
ATOM 1022 C C . LYS A 1 127 ? -0.076 14.548 -27.963 1.00 82.12 127 LYS A C 1
ATOM 1024 O O . LYS A 1 127 ? -1.129 14.331 -27.384 1.00 82.12 127 LYS A O 1
ATOM 1029 N N . MET A 1 128 ? 1.092 14.105 -27.495 1.00 84.19 128 MET A N 1
ATOM 1030 C CA . MET A 1 128 ? 1.199 13.322 -26.264 1.00 84.19 128 MET A CA 1
ATOM 1031 C C . MET A 1 128 ? 0.896 14.126 -24.992 1.00 84.19 128 MET A C 1
ATOM 1033 O O . MET A 1 128 ? 0.309 13.574 -24.073 1.00 84.19 128 MET A O 1
ATOM 1037 N N . SER A 1 129 ? 1.308 15.397 -24.901 1.00 85.44 129 SER A N 1
ATOM 1038 C CA . SER A 1 129 ? 0.992 16.219 -23.726 1.00 85.44 129 SER A CA 1
ATOM 1039 C C . SER A 1 129 ? -0.500 16.510 -23.642 1.00 85.44 129 SER A C 1
ATOM 1041 O O . SER A 1 129 ? -1.040 16.441 -22.549 1.00 85.44 129 SER A O 1
ATOM 1043 N N . ASP A 1 130 ? -1.155 16.750 -24.781 1.00 86.44 130 ASP A N 1
ATOM 1044 C CA . ASP A 1 130 ? -2.594 17.029 -24.834 1.00 86.44 130 ASP A CA 1
ATOM 1045 C C . ASP A 1 130 ? -3.412 15.794 -24.413 1.00 86.44 130 ASP A C 1
ATOM 1047 O O . ASP A 1 130 ? -4.317 15.904 -23.594 1.00 86.44 130 ASP A O 1
ATOM 1051 N N . LEU A 1 131 ? -3.031 14.601 -24.888 1.00 87.25 131 LEU A N 1
ATOM 1052 C CA . LEU A 1 131 ? -3.661 13.336 -24.483 1.00 87.25 131 LEU A CA 1
ATOM 1053 C C . LEU A 1 131 ? -3.469 13.028 -22.991 1.00 87.25 131 LEU A C 1
ATOM 1055 O O . LEU A 1 131 ? -4.364 12.498 -22.339 1.00 87.25 131 LEU A O 1
ATOM 1059 N N . VAL A 1 132 ? -2.296 13.344 -22.435 1.00 88.00 132 VAL A N 1
ATOM 1060 C CA . VAL A 1 132 ? -2.046 13.148 -20.999 1.00 88.00 132 VAL A CA 1
ATOM 1061 C C . VAL A 1 132 ? -2.781 14.194 -20.162 1.00 88.00 132 VAL A C 1
ATOM 1063 O O . VAL A 1 132 ? -3.221 13.861 -19.067 1.00 88.00 132 VAL A O 1
ATOM 1066 N N . ASP A 1 133 ? -2.936 15.425 -20.653 1.00 86.88 133 ASP A N 1
ATOM 1067 C CA . ASP A 1 133 ? -3.738 16.460 -19.991 1.00 86.88 133 ASP A CA 1
ATOM 1068 C C . ASP A 1 133 ? -5.222 16.064 -19.956 1.00 86.88 133 ASP A C 1
ATOM 1070 O O . ASP A 1 133 ? -5.823 16.097 -18.886 1.00 86.88 133 ASP A O 1
ATOM 1074 N N . GLU A 1 134 ? -5.783 15.576 -21.069 1.00 86.44 134 GLU A N 1
ATOM 1075 C CA . GLU A 1 134 ? -7.151 15.027 -21.111 1.00 86.44 134 GLU A CA 1
ATOM 1076 C C . GLU A 1 134 ? -7.313 13.858 -20.127 1.00 86.44 134 GLU A C 1
ATOM 1078 O O . GLU A 1 134 ? -8.279 13.782 -19.369 1.00 86.44 134 GLU A O 1
ATOM 1083 N N . TRP A 1 135 ? -6.329 12.958 -20.076 1.00 89.50 135 TRP A N 1
ATOM 1084 C CA . TRP A 1 135 ? -6.335 11.867 -19.108 1.00 89.50 135 TRP A CA 1
ATOM 1085 C C . TRP A 1 135 ? -6.259 12.358 -17.654 1.00 89.50 135 TRP A C 1
ATOM 1087 O O . TRP A 1 135 ? -6.914 11.794 -16.779 1.00 89.50 135 TRP A O 1
ATOM 1097 N N . ILE A 1 136 ? -5.482 13.410 -17.372 1.00 86.81 136 ILE A N 1
ATOM 1098 C CA . ILE A 1 136 ? -5.436 14.034 -16.042 1.00 86.81 136 ILE A CA 1
ATOM 1099 C C . ILE A 1 136 ? -6.814 14.576 -15.665 1.00 86.81 136 ILE A C 1
ATOM 1101 O O . ILE A 1 136 ? -7.246 14.332 -14.544 1.00 86.81 136 ILE A O 1
ATOM 1105 N N . GLU A 1 137 ? -7.525 15.232 -16.585 1.00 87.38 137 GLU A N 1
ATOM 1106 C CA . GLU A 1 137 ? -8.888 15.716 -16.334 1.00 87.38 137 GLU A CA 1
ATOM 1107 C C . GLU A 1 137 ? -9.853 14.567 -16.004 1.00 87.38 137 GLU A C 1
ATOM 1109 O O . GLU A 1 137 ? -10.668 14.684 -15.088 1.00 87.38 137 GLU A O 1
ATOM 1114 N N . VAL A 1 138 ? -9.734 13.426 -16.691 1.00 81.38 138 VAL A N 1
ATOM 1115 C CA . VAL A 1 138 ? -10.514 12.211 -16.392 1.00 81.38 138 VAL A CA 1
ATOM 1116 C C . VAL A 1 138 ? -10.190 11.667 -14.995 1.00 81.38 138 VAL A C 1
ATOM 1118 O O . VAL A 1 138 ? -11.102 11.310 -14.244 1.00 81.38 138 VAL A O 1
ATOM 1121 N N . VAL A 1 139 ? -8.909 11.626 -14.617 1.00 83.06 139 VAL A N 1
ATOM 1122 C CA . VAL A 1 139 ? -8.469 11.199 -13.278 1.00 83.06 139 VAL A CA 1
ATOM 1123 C C . VAL A 1 139 ? -8.986 12.153 -12.200 1.00 83.06 139 VAL A C 1
ATOM 1125 O O . VAL A 1 139 ? -9.556 11.689 -11.215 1.00 83.06 139 VAL A O 1
ATOM 1128 N N . ASP A 1 140 ? -8.854 13.462 -12.403 1.00 80.06 140 ASP A N 1
ATOM 1129 C CA . ASP A 1 140 ? -9.308 14.490 -11.462 1.00 80.06 140 ASP A CA 1
ATOM 1130 C C . ASP A 1 140 ? -10.837 14.459 -11.306 1.00 80.06 140 ASP A C 1
ATOM 1132 O O . ASP A 1 140 ? -11.357 14.556 -10.194 1.00 80.06 140 ASP A O 1
ATOM 1136 N N . THR A 1 141 ? -11.569 14.238 -12.405 1.00 77.12 141 THR A N 1
ATOM 1137 C CA . THR A 1 141 ? -13.029 14.056 -12.392 1.00 77.12 141 THR A CA 1
ATOM 1138 C C . THR A 1 141 ? -13.409 12.840 -11.553 1.00 77.12 141 THR A C 1
ATOM 1140 O O . THR A 1 141 ? -14.277 12.934 -10.691 1.00 77.12 141 THR A O 1
ATOM 1143 N N . MET A 1 142 ? -12.733 11.705 -11.755 1.00 82.06 142 MET A N 1
ATOM 1144 C CA . MET A 1 142 ? -12.972 10.479 -10.991 1.00 82.06 142 MET A CA 1
ATOM 1145 C C . MET A 1 142 ? -12.679 10.657 -9.492 1.00 82.06 142 MET A C 1
ATOM 1147 O O . MET A 1 142 ? -13.463 10.185 -8.664 1.00 82.06 142 MET A O 1
ATOM 1151 N N . GLU A 1 143 ? -11.595 11.358 -9.144 1.00 72.44 143 GLU A N 1
ATOM 1152 C CA . GLU A 1 143 ? -11.221 11.679 -7.759 1.00 72.44 143 GLU A CA 1
ATOM 1153 C C . GLU A 1 143 ? -12.199 12.664 -7.094 1.00 72.44 143 GLU A C 1
ATOM 1155 O O . GLU A 1 143 ? -12.413 12.589 -5.883 1.00 72.44 143 GLU A O 1
ATOM 1160 N N . GLY A 1 144 ? -12.821 13.554 -7.876 1.00 62.81 144 GLY A N 1
ATOM 1161 C CA . GLY A 1 144 ? -13.820 14.522 -7.413 1.00 62.81 144 GLY A CA 1
ATOM 1162 C C . GLY A 1 144 ? -15.237 13.965 -7.241 1.00 62.81 144 GLY A C 1
ATOM 1163 O O . GLY A 1 144 ? -16.085 14.622 -6.637 1.00 62.81 144 GLY A O 1
ATOM 1164 N N . LEU A 1 145 ? -15.520 12.763 -7.748 1.00 62.28 145 LEU A N 1
ATOM 1165 C CA . LEU A 1 145 ? -16.831 12.137 -7.604 1.00 62.28 145 LEU A CA 1
ATOM 1166 C C . LEU A 1 145 ? -17.047 11.625 -6.171 1.00 62.28 145 LEU A C 1
ATOM 1168 O O . LEU A 1 145 ? -16.239 10.852 -5.649 1.00 62.28 145 LEU A O 1
ATOM 1172 N N . GLU A 1 146 ? -18.206 11.940 -5.585 1.00 54.06 146 GLU A N 1
ATOM 1173 C CA . GLU A 1 146 ? -18.593 11.444 -4.260 1.00 54.06 146 GLU A CA 1
ATOM 1174 C C . GLU A 1 146 ? -18.490 9.905 -4.159 1.00 54.06 146 GLU A C 1
ATOM 1176 O O . GLU A 1 146 ? -18.671 9.194 -5.165 1.00 54.06 146 GLU A O 1
ATOM 1181 N N . PRO A 1 147 ? -18.190 9.359 -2.963 1.00 50.72 147 PRO A N 1
ATOM 1182 C CA . PRO A 1 147 ? -18.212 7.920 -2.728 1.00 50.72 147 PRO A CA 1
ATOM 1183 C C . PRO A 1 147 ? -19.579 7.350 -3.125 1.00 50.72 147 PRO A C 1
ATOM 1185 O O . PRO A 1 147 ? -20.602 7.807 -2.623 1.00 50.72 147 PRO A O 1
ATOM 1188 N N . LEU A 1 148 ? -19.593 6.366 -4.030 1.00 44.78 148 LEU A N 1
ATOM 1189 C CA . LEU A 1 148 ? -20.814 5.736 -4.548 1.00 44.78 148 LEU A CA 1
ATOM 1190 C C . LEU A 1 148 ? -21.728 5.291 -3.397 1.00 44.78 148 LEU A C 1
ATOM 1192 O O . LEU A 1 148 ? -21.431 4.313 -2.712 1.00 44.78 148 LEU A O 1
ATOM 1196 N N . THR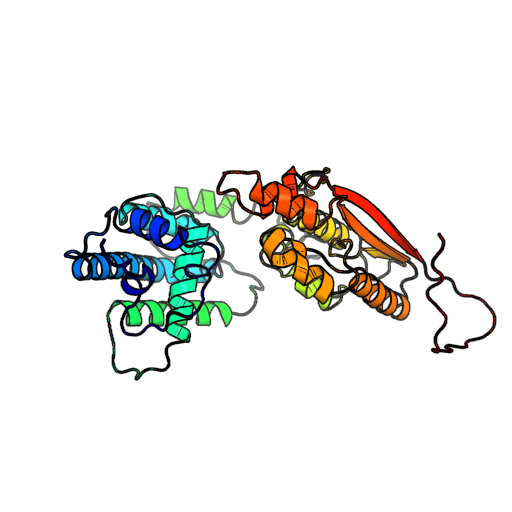 A 1 149 ? -22.836 6.004 -3.192 1.00 37.66 149 THR A N 1
ATOM 1197 C CA . THR A 1 149 ? -23.866 5.658 -2.199 1.00 37.66 149 THR A CA 1
ATOM 1198 C C . THR A 1 149 ? -24.886 4.671 -2.761 1.00 37.66 149 THR A C 1
ATOM 1200 O O . THR A 1 149 ? -25.506 3.934 -2.002 1.00 37.66 149 THR A O 1
ATOM 1203 N N . THR A 1 150 ? -25.038 4.589 -4.083 1.00 37.22 150 THR A N 1
ATOM 1204 C CA . THR A 1 150 ? -25.721 3.517 -4.833 1.00 37.22 150 THR A CA 1
ATOM 1205 C C . THR A 1 150 ? -25.560 3.841 -6.320 1.00 37.22 150 THR A C 1
ATOM 1207 O O . THR A 1 150 ? -25.677 5.004 -6.694 1.00 37.22 150 THR A O 1
ATOM 1210 N N . ALA A 1 151 ? -25.280 2.863 -7.183 1.00 34.81 151 ALA A N 1
ATOM 1211 C CA . ALA A 1 151 ? -25.294 3.085 -8.630 1.00 34.81 151 ALA A CA 1
ATOM 1212 C C . ALA A 1 151 ? -25.993 1.938 -9.357 1.00 34.81 151 ALA A C 1
ATOM 1214 O O . ALA A 1 151 ? -25.480 0.827 -9.439 1.00 34.81 151 ALA A O 1
ATOM 1215 N N . THR A 1 152 ? -27.159 2.245 -9.916 1.00 29.98 152 THR A N 1
ATOM 1216 C CA . THR A 1 152 ? -27.730 1.562 -11.078 1.00 29.98 152 THR A CA 1
ATOM 1217 C C . THR A 1 152 ? -27.083 2.141 -12.329 1.00 29.98 152 THR A C 1
ATOM 1219 O O . THR A 1 152 ? -27.263 3.319 -12.635 1.00 29.98 152 THR A O 1
ATOM 1222 N N . VAL A 1 153 ? -26.320 1.319 -13.045 1.00 33.56 153 VAL A N 1
ATOM 1223 C CA . VAL A 1 153 ? -25.757 1.667 -14.353 1.00 33.56 153 VAL A CA 1
ATOM 1224 C C . VAL A 1 153 ? -26.801 1.325 -15.416 1.00 33.56 153 VAL A C 1
ATOM 1226 O O . VAL A 1 153 ? -27.083 0.155 -15.653 1.00 33.56 153 VAL A O 1
ATOM 1229 N N . VAL A 1 154 ? -27.386 2.341 -16.055 1.00 29.11 154 VAL A N 1
ATOM 1230 C CA . VAL A 1 154 ? -28.182 2.172 -17.280 1.00 29.11 154 VAL A CA 1
ATOM 1231 C C . VAL A 1 154 ? -27.276 2.529 -18.453 1.00 29.11 154 VAL A C 1
ATOM 1233 O O . VAL A 1 154 ? -27.004 3.703 -18.688 1.00 29.11 154 VAL A O 1
ATOM 1236 N N . VAL A 1 155 ? -26.787 1.523 -19.179 1.00 33.00 155 VAL A N 1
ATOM 1237 C CA . VAL A 1 155 ? -26.073 1.730 -20.447 1.00 33.00 155 VAL A CA 1
ATOM 1238 C C . VAL A 1 155 ? -27.078 1.579 -21.586 1.00 33.00 155 VAL A C 1
ATOM 1240 O O . VAL A 1 155 ? -27.579 0.489 -21.848 1.00 33.00 155 VAL A O 1
ATOM 1243 N N . ALA A 1 156 ? -27.384 2.684 -22.263 1.00 34.38 156 ALA A N 1
ATOM 1244 C CA . ALA A 1 156 ? -28.133 2.678 -23.512 1.00 34.38 156 ALA A CA 1
ATOM 1245 C C . ALA A 1 156 ? -27.154 2.514 -24.691 1.00 34.38 156 ALA A C 1
ATOM 1247 O O . ALA A 1 156 ? -26.390 3.433 -24.976 1.00 34.38 156 ALA A O 1
ATOM 1248 N N . GLY A 1 157 ? -27.173 1.367 -25.387 1.00 28.33 157 GLY A N 1
ATOM 1249 C CA . GLY A 1 157 ? -26.401 1.200 -26.629 1.00 28.33 157 GLY A CA 1
ATOM 1250 C C . GLY A 1 157 ? -26.309 -0.221 -27.210 1.00 28.33 157 GLY A C 1
ATOM 1251 O O . GLY A 1 157 ? -25.443 -0.980 -26.808 1.00 28.33 157 GLY A O 1
ATOM 1252 N N . GLN A 1 158 ? -27.155 -0.487 -28.220 1.00 30.84 158 GLN A N 1
ATOM 1253 C CA . GLN A 1 158 ? -27.121 -1.503 -29.303 1.00 30.84 158 GLN A CA 1
ATOM 1254 C C . GLN A 1 158 ? -27.055 -3.028 -29.000 1.00 30.84 158 GLN A C 1
ATOM 1256 O O . GLN A 1 158 ? -26.379 -3.473 -28.083 1.00 30.84 158 GLN A O 1
ATOM 1261 N N . PRO A 1 159 ? -27.747 -3.880 -29.799 1.00 36.22 159 PRO A N 1
ATOM 1262 C CA . PRO A 1 159 ? -28.358 -5.109 -29.274 1.00 36.22 159 PRO A CA 1
ATOM 1263 C C . PRO A 1 159 ? -27.507 -6.389 -29.333 1.00 36.22 159 PRO A C 1
ATOM 1265 O O . PRO A 1 159 ? -27.954 -7.411 -28.825 1.00 36.22 159 PRO A O 1
ATOM 1268 N N . ASN A 1 160 ? -26.313 -6.393 -29.939 1.00 36.25 160 ASN A N 1
ATOM 1269 C CA . ASN A 1 160 ? -25.723 -7.662 -30.410 1.00 36.25 160 ASN A CA 1
ATOM 1270 C C . ASN A 1 160 ? -24.388 -8.089 -29.773 1.00 36.25 160 ASN A C 1
ATOM 1272 O O . ASN A 1 160 ? -23.847 -9.123 -30.152 1.00 36.25 160 ASN A O 1
ATOM 1276 N N . THR A 1 161 ? -23.878 -7.375 -28.770 1.00 38.81 161 THR A N 1
ATOM 1277 C CA . THR A 1 161 ? -22.711 -7.810 -27.962 1.00 38.81 161 THR A CA 1
ATOM 1278 C C . THR A 1 161 ? -22.992 -7.835 -26.460 1.00 38.81 161 THR A C 1
ATOM 1280 O O . THR A 1 161 ? -22.123 -8.174 -25.660 1.00 38.81 161 THR A O 1
ATOM 1283 N N . VAL A 1 162 ? -24.232 -7.535 -26.069 1.00 42.56 162 VAL A N 1
ATOM 1284 C CA . VAL A 1 162 ? -24.611 -7.309 -24.672 1.00 42.56 162 VAL A CA 1
ATOM 1285 C C . VAL A 1 162 ? -24.759 -8.619 -23.899 1.00 42.56 162 VAL A C 1
ATOM 1287 O O . VAL A 1 162 ? -24.359 -8.658 -22.750 1.00 42.56 162 VAL A O 1
ATOM 1290 N N . ALA A 1 163 ? -25.189 -9.725 -24.513 1.00 36.81 163 ALA A N 1
ATOM 1291 C CA . ALA A 1 163 ? -25.462 -10.961 -23.767 1.00 36.81 163 ALA A CA 1
ATOM 1292 C C . ALA A 1 163 ? -24.220 -11.610 -23.114 1.00 36.81 163 ALA A C 1
ATOM 1294 O O . ALA A 1 163 ? -24.350 -12.281 -22.095 1.00 36.81 163 ALA A O 1
ATOM 1295 N N . GLY A 1 164 ? -23.019 -11.400 -23.669 1.00 34.81 164 GLY A N 1
ATOM 1296 C CA . GLY A 1 164 ? -21.773 -11.897 -23.068 1.00 34.81 164 GLY A CA 1
ATOM 1297 C C . GLY A 1 164 ? -21.259 -11.003 -21.939 1.00 34.81 164 GLY A C 1
ATOM 1298 O O . GLY A 1 164 ? -20.788 -11.500 -20.922 1.00 34.81 164 GLY A O 1
ATOM 1299 N N . VAL A 1 165 ? -21.412 -9.683 -22.088 1.00 41.38 165 VAL A N 1
ATOM 1300 C CA . VAL A 1 165 ? -20.879 -8.700 -21.136 1.00 41.38 165 VAL A CA 1
ATOM 1301 C C . VAL A 1 165 ? -21.858 -8.428 -19.993 1.00 41.38 165 VAL A C 1
ATOM 1303 O O . VAL A 1 165 ? -21.403 -8.197 -18.882 1.00 41.38 165 VAL A O 1
ATOM 1306 N N . THR A 1 166 ? -23.180 -8.532 -20.191 1.00 38.31 166 THR A N 1
ATOM 1307 C CA . THR A 1 166 ? -24.146 -8.487 -19.077 1.00 38.31 166 THR A CA 1
ATOM 1308 C C . THR A 1 166 ? -24.158 -9.769 -18.268 1.00 38.31 166 THR A C 1
ATOM 1310 O O . THR A 1 166 ? -24.359 -9.674 -17.074 1.00 38.31 166 THR A O 1
ATOM 1313 N N . ALA A 1 167 ? -23.864 -10.943 -18.834 1.00 37.72 167 ALA A N 1
ATOM 1314 C CA . ALA A 1 167 ? -23.723 -12.155 -18.022 1.00 37.72 167 ALA A CA 1
ATOM 1315 C C . ALA A 1 167 ? -22.456 -12.111 -17.145 1.00 37.72 167 ALA A C 1
ATOM 1317 O O . ALA A 1 167 ? -22.489 -12.527 -15.988 1.00 37.72 167 ALA A O 1
ATOM 1318 N N . GLU A 1 168 ? -21.355 -11.538 -17.648 1.00 38.47 168 GLU A N 1
ATOM 1319 C CA . GLU A 1 168 ? -20.165 -11.295 -16.829 1.00 38.47 168 GLU A CA 1
ATOM 1320 C C . GLU A 1 168 ? -20.376 -10.137 -15.843 1.00 38.47 168 GLU A C 1
ATOM 1322 O O . GLU A 1 168 ? -20.024 -10.295 -14.679 1.00 38.47 168 GLU A O 1
ATOM 1327 N N . LEU A 1 169 ? -21.042 -9.037 -16.220 1.00 39.28 169 LEU A N 1
ATOM 1328 C CA . LEU A 1 169 ? -21.392 -7.965 -15.279 1.00 39.28 169 LEU A CA 1
ATOM 1329 C C . LEU A 1 169 ? -22.507 -8.334 -14.298 1.00 39.28 169 LEU A C 1
ATOM 1331 O O . LEU A 1 169 ? -22.512 -7.752 -13.232 1.00 39.28 169 LEU A O 1
ATOM 1335 N N . GLU A 1 170 ? -23.399 -9.281 -14.568 1.00 33.31 170 GLU A N 1
ATOM 1336 C CA . GLU A 1 170 ? -24.370 -9.799 -13.587 1.00 33.31 170 GLU A CA 1
ATOM 1337 C C . GLU A 1 170 ? -23.738 -10.886 -12.701 1.00 33.31 170 GLU A C 1
ATOM 1339 O O . GLU A 1 170 ? -24.133 -11.069 -11.554 1.00 33.31 170 GLU A O 1
ATOM 1344 N N . SER A 1 171 ? -22.677 -11.556 -13.170 1.00 33.94 171 SER A N 1
ATOM 1345 C CA . SER A 1 171 ? -21.844 -12.415 -12.315 1.00 33.94 171 SER A CA 1
ATOM 1346 C C . SER A 1 171 ? -20.824 -11.633 -11.466 1.00 33.94 171 SER A C 1
ATOM 1348 O O . SER A 1 171 ? -20.409 -12.108 -10.408 1.00 33.94 171 SER A O 1
ATOM 1350 N N . VAL A 1 172 ? -20.443 -10.421 -11.894 1.00 38.62 172 VAL A N 1
ATOM 1351 C CA . VAL A 1 172 ? -19.478 -9.533 -11.211 1.00 38.62 172 VAL A CA 1
ATOM 1352 C C . VAL A 1 172 ? -20.182 -8.415 -10.424 1.00 38.62 172 VAL A C 1
ATOM 1354 O O . VAL A 1 172 ? -19.673 -7.974 -9.393 1.00 38.62 172 VAL A O 1
ATOM 1357 N N . ALA A 1 173 ? -21.387 -8.014 -10.827 1.00 38.44 173 ALA A N 1
ATOM 1358 C CA . ALA A 1 173 ? -22.320 -7.189 -10.072 1.00 38.44 173 ALA A CA 1
ATOM 1359 C C . ALA A 1 173 ? -23.513 -8.062 -9.662 1.00 38.44 173 ALA A C 1
ATOM 1361 O O . ALA A 1 173 ? -24.434 -8.290 -10.434 1.00 38.44 173 ALA A O 1
ATOM 1362 N N . PHE A 1 174 ? -23.484 -8.496 -8.402 1.00 37.78 174 PHE A N 1
ATOM 1363 C CA . PHE A 1 174 ? -24.506 -9.299 -7.722 1.00 37.78 174 PHE A CA 1
ATOM 1364 C C . PHE A 1 174 ? -24.492 -10.809 -7.998 1.00 37.78 174 PHE A C 1
ATOM 1366 O O . PHE A 1 174 ? -25.495 -11.419 -8.356 1.00 37.78 174 PHE A O 1
ATOM 1373 N N . GLY A 1 175 ? -23.426 -11.454 -7.520 1.00 28.33 175 GLY A N 1
ATOM 1374 C CA . GLY A 1 175 ? -23.628 -12.658 -6.712 1.00 28.33 175 GLY A CA 1
ATOM 1375 C C . GLY A 1 175 ? -24.396 -12.310 -5.428 1.00 28.33 175 GLY A C 1
ATOM 1376 O O . GLY A 1 175 ? -23.781 -12.020 -4.407 1.00 28.33 175 GLY A O 1
ATOM 1377 N N . ASP A 1 176 ? -25.724 -12.247 -5.550 1.00 31.58 176 ASP A N 1
ATOM 1378 C CA . ASP A 1 176 ? -26.771 -12.530 -4.556 1.00 31.58 176 ASP A CA 1
ATOM 1379 C C . ASP A 1 176 ? -26.399 -12.291 -3.067 1.00 31.58 176 ASP A C 1
ATOM 1381 O O . ASP A 1 176 ? -25.615 -13.015 -2.457 1.00 31.58 176 ASP A O 1
ATOM 1385 N N . ARG A 1 177 ? -26.998 -11.327 -2.359 1.00 36.69 177 ARG A N 1
ATOM 1386 C CA . ARG A 1 177 ? -28.434 -11.357 -2.065 1.00 36.69 177 ARG A CA 1
ATOM 1387 C C . ARG A 1 177 ? -29.012 -9.986 -1.734 1.00 36.69 177 ARG A C 1
ATOM 1389 O O . ARG A 1 177 ? -28.707 -9.384 -0.703 1.00 36.69 177 ARG A O 1
ATOM 1396 N N . ALA A 1 178 ? -30.024 -9.629 -2.513 1.00 34.16 178 ALA A N 1
ATOM 1397 C CA . ALA A 1 178 ? -31.245 -9.059 -1.974 1.00 34.16 178 ALA A CA 1
ATOM 1398 C C . ALA A 1 178 ? -31.819 -10.025 -0.918 1.00 34.16 178 ALA A C 1
ATOM 1400 O O . ALA A 1 178 ? -32.490 -10.989 -1.263 1.00 34.16 178 ALA A O 1
ATOM 1401 N N . ASN A 1 179 ? -31.455 -9.836 0.356 1.00 31.53 179 ASN A N 1
ATOM 1402 C CA . ASN A 1 179 ? -32.225 -10.302 1.523 1.00 31.53 179 ASN A CA 1
ATOM 1403 C C . ASN A 1 179 ? -31.709 -9.767 2.875 1.00 31.53 179 ASN A C 1
ATOM 1405 O O . ASN A 1 179 ? -31.884 -10.422 3.893 1.00 31.53 179 ASN A O 1
ATOM 1409 N N . THR A 1 180 ? -31.112 -8.571 2.924 1.00 32.94 180 THR A N 1
ATOM 1410 C CA . THR A 1 180 ? -30.897 -7.815 4.180 1.00 32.94 180 THR A CA 1
ATOM 1411 C C . THR A 1 180 ? -30.789 -6.310 3.895 1.00 32.94 180 THR A C 1
ATOM 1413 O O . THR A 1 180 ? -29.823 -5.643 4.256 1.00 32.94 180 THR A O 1
ATOM 1416 N N . ALA A 1 181 ? -31.799 -5.733 3.242 1.00 32.75 181 ALA A N 1
ATOM 1417 C CA . ALA A 1 181 ? -31.865 -4.298 2.932 1.00 32.75 181 ALA A CA 1
ATOM 1418 C C . ALA A 1 181 ? -32.012 -3.367 4.166 1.00 32.75 181 ALA A C 1
ATOM 1420 O O . ALA A 1 181 ? -32.382 -2.213 4.003 1.00 32.75 181 ALA A O 1
ATOM 1421 N N . ASN A 1 182 ? -31.709 -3.828 5.388 1.00 33.47 182 ASN A N 1
ATOM 1422 C CA . ASN A 1 182 ? -31.888 -3.049 6.621 1.00 33.47 182 ASN A CA 1
ATOM 1423 C C . ASN A 1 182 ? -30.639 -2.899 7.518 1.00 33.47 182 ASN A C 1
ATOM 1425 O O . ASN A 1 182 ? -30.748 -2.238 8.544 1.00 33.47 182 ASN A O 1
ATOM 1429 N N . GLU A 1 183 ? -29.456 -3.434 7.170 1.00 38.78 183 GLU A N 1
ATOM 1430 C CA . GLU A 1 183 ? -28.285 -3.400 8.088 1.00 38.78 183 GLU A CA 1
ATOM 1431 C C . GLU A 1 183 ? -26.960 -2.852 7.501 1.00 38.78 183 GLU A C 1
ATOM 1433 O O . GLU A 1 183 ? -25.968 -2.756 8.218 1.00 38.78 183 GLU A O 1
ATOM 1438 N N . LEU A 1 184 ? -26.904 -2.441 6.226 1.00 42.78 184 LEU A N 1
ATOM 1439 C CA . LEU A 1 184 ? -25.643 -2.093 5.530 1.00 42.78 184 LEU A CA 1
ATOM 1440 C C . LEU A 1 184 ? -25.356 -0.584 5.354 1.00 42.78 184 LEU A C 1
ATOM 1442 O O . LEU A 1 184 ? -24.573 -0.203 4.489 1.00 42.78 184 LEU A O 1
ATOM 1446 N N . SER A 1 185 ? -25.920 0.288 6.193 1.00 51.22 185 SER A N 1
ATOM 1447 C CA . SER A 1 185 ? -25.646 1.740 6.157 1.00 51.22 185 SER A CA 1
ATOM 1448 C C . SER A 1 185 ? -24.483 2.186 7.068 1.00 51.22 185 SER A C 1
ATOM 1450 O O . SER A 1 185 ? -24.405 3.362 7.432 1.00 51.22 185 SER A O 1
ATOM 1452 N N . GLU A 1 186 ? -23.584 1.293 7.493 1.00 60.38 186 GLU A N 1
ATOM 1453 C CA . GLU A 1 186 ? -22.445 1.717 8.319 1.00 60.38 186 GLU A CA 1
ATOM 1454 C C . GLU A 1 186 ? -21.286 2.226 7.433 1.00 60.38 186 GLU A C 1
ATOM 1456 O O . GLU A 1 186 ? -20.821 1.494 6.553 1.00 60.38 186 GLU A O 1
ATOM 1461 N N . PRO A 1 187 ? -20.791 3.465 7.632 1.00 71.94 187 PRO A N 1
ATOM 1462 C CA . PRO A 1 187 ? -19.679 4.007 6.853 1.00 71.94 187 PRO A CA 1
ATOM 1463 C C . PRO A 1 187 ? -18.421 3.141 7.004 1.00 71.94 187 PRO A C 1
ATOM 1465 O O . PRO A 1 187 ? -18.030 2.787 8.117 1.00 71.94 187 PRO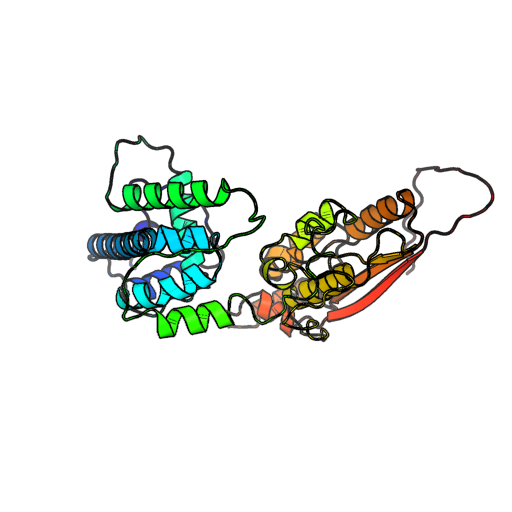 A O 1
ATOM 1468 N N . TRP A 1 188 ? -17.769 2.815 5.881 1.00 76.31 188 TRP A N 1
ATOM 1469 C CA . TRP A 1 188 ? -16.569 1.974 5.846 1.00 76.31 188 TRP A CA 1
ATOM 1470 C C . TRP A 1 188 ? -15.291 2.814 5.623 1.00 76.31 188 TRP A C 1
ATOM 1472 O O . TRP A 1 188 ? -15.257 3.618 4.689 1.00 76.31 188 TRP A O 1
ATOM 1482 N N . PRO A 1 189 ? -14.208 2.617 6.405 1.00 84.69 189 PRO A N 1
ATOM 1483 C CA . PRO A 1 189 ? -14.090 1.654 7.500 1.00 84.69 189 PRO A CA 1
ATOM 1484 C C . PRO A 1 189 ? -14.939 2.045 8.724 1.00 84.69 189 PRO A C 1
ATOM 1486 O O . PRO A 1 189 ? -15.118 3.246 8.951 1.00 84.69 189 PRO A O 1
ATOM 1489 N N . PRO A 1 190 ? -15.405 1.068 9.534 1.00 86.00 190 PRO A N 1
ATOM 1490 C CA . PRO A 1 190 ? -16.360 1.313 10.616 1.00 86.00 190 PRO A CA 1
ATOM 1491 C C . PRO A 1 190 ? -15.951 2.460 11.545 1.00 86.00 190 PRO A C 1
ATOM 1493 O O . PRO A 1 190 ? -14.769 2.644 11.869 1.00 86.00 190 PRO A O 1
ATOM 1496 N N . ALA A 1 191 ? -16.935 3.239 11.999 1.00 84.75 191 ALA A N 1
ATOM 1497 C CA . ALA A 1 191 ? -16.696 4.514 12.676 1.00 84.75 191 ALA A CA 1
ATOM 1498 C C . ALA A 1 191 ? -15.839 4.381 13.948 1.00 84.75 191 ALA A C 1
ATOM 1500 O O . ALA A 1 191 ? -15.056 5.283 14.252 1.00 84.75 191 ALA A O 1
ATOM 1501 N N . HIS A 1 192 ? -15.942 3.241 14.634 1.00 83.38 192 HIS A N 1
ATOM 1502 C CA . HIS A 1 192 ? -15.233 2.936 15.875 1.00 83.38 192 HIS A CA 1
ATOM 1503 C C . HIS A 1 192 ? -13.729 2.654 15.696 1.00 83.38 192 HIS A C 1
ATOM 1505 O O . HIS A 1 192 ? -12.988 2.647 16.684 1.00 83.38 192 HIS A O 1
ATOM 1511 N N . PHE A 1 193 ? -13.246 2.458 14.463 1.00 85.19 193 PHE A N 1
ATOM 1512 C CA . PHE A 1 193 ? -11.809 2.437 14.188 1.00 85.19 193 PHE A CA 1
ATOM 1513 C C . PHE A 1 193 ? -11.215 3.847 14.269 1.00 85.19 193 PHE A C 1
ATOM 1515 O O . PHE A 1 193 ? -11.797 4.835 13.813 1.00 85.19 193 PHE A O 1
ATOM 1522 N N . GLN A 1 194 ? -10.014 3.939 14.836 1.00 82.19 194 GLN A N 1
ATOM 1523 C CA . GLN A 1 194 ? -9.290 5.205 14.964 1.00 82.19 194 GLN A CA 1
ATOM 1524 C C . GLN A 1 194 ? -8.700 5.651 13.624 1.00 82.19 194 GLN A C 1
ATOM 1526 O O . GLN A 1 194 ? -8.518 4.841 12.718 1.00 82.19 194 GLN A O 1
ATOM 1531 N N . GLY A 1 195 ? -8.335 6.932 13.509 1.00 80.56 195 GLY A N 1
ATOM 1532 C CA . GLY A 1 195 ? -7.808 7.508 12.264 1.00 80.56 195 GLY A CA 1
ATOM 1533 C C . GLY A 1 195 ? -6.608 6.751 11.678 1.00 80.56 195 GLY A C 1
ATOM 1534 O O . GLY A 1 195 ? -6.574 6.501 10.478 1.00 80.56 195 GLY A O 1
ATOM 1535 N N . SER A 1 196 ? -5.666 6.299 12.515 1.00 78.88 196 SER A N 1
ATOM 1536 C CA . SER A 1 196 ? -4.517 5.496 12.060 1.00 78.88 196 SER A CA 1
ATOM 1537 C C . SER A 1 196 ? -4.912 4.128 11.506 1.00 78.88 196 SER A C 1
ATOM 1539 O O . SER A 1 196 ? -4.293 3.636 10.567 1.00 78.88 196 SER A O 1
ATOM 1541 N N . ASP A 1 197 ? -5.938 3.516 12.090 1.00 83.56 197 ASP A N 1
ATOM 1542 C CA . ASP A 1 197 ? -6.425 2.199 11.688 1.00 83.56 197 ASP A CA 1
ATOM 1543 C C . ASP A 1 197 ? -7.249 2.328 10.405 1.00 83.56 197 ASP A C 1
ATOM 1545 O O . ASP A 1 197 ? -7.086 1.543 9.478 1.00 83.56 197 ASP A O 1
ATOM 1549 N N . LYS A 1 198 ? -8.056 3.391 10.306 1.00 84.62 198 LYS A N 1
ATOM 1550 C CA . LYS A 1 198 ? -8.773 3.773 9.088 1.00 84.62 198 LYS A CA 1
ATOM 1551 C C . LYS A 1 198 ? -7.811 4.026 7.934 1.00 84.62 198 LYS A C 1
ATOM 1553 O O . LYS A 1 198 ? -8.014 3.454 6.873 1.00 84.62 198 LYS A O 1
ATOM 1558 N N . ALA A 1 199 ? -6.737 4.790 8.156 1.00 82.06 199 ALA A N 1
ATOM 1559 C CA . ALA A 1 199 ? -5.693 5.032 7.157 1.00 82.06 199 ALA A CA 1
ATOM 1560 C C . ALA A 1 199 ? -5.059 3.726 6.644 1.00 82.06 199 ALA A C 1
ATOM 1562 O O . ALA A 1 199 ? -4.710 3.617 5.473 1.00 82.06 199 ALA A O 1
ATOM 1563 N N . TYR A 1 200 ? -4.946 2.717 7.508 1.00 82.75 200 TYR A N 1
ATOM 1564 C CA . TYR A 1 200 ? -4.452 1.404 7.115 1.00 82.75 200 TYR A CA 1
ATOM 1565 C C . TYR A 1 200 ? -5.483 0.571 6.349 1.00 82.75 200 TYR A C 1
ATOM 1567 O O . TYR A 1 200 ? -5.132 -0.122 5.398 1.00 82.75 200 TYR A O 1
ATOM 1575 N N . LEU A 1 201 ? -6.753 0.632 6.750 1.00 82.62 201 LEU A N 1
ATOM 1576 C CA . LEU A 1 201 ? -7.843 -0.090 6.094 1.00 82.62 201 LEU A CA 1
ATOM 1577 C C . LEU A 1 201 ? -8.114 0.455 4.688 1.00 82.62 201 LEU A C 1
ATOM 1579 O O . LEU A 1 201 ? -8.405 -0.326 3.789 1.00 82.62 201 LEU A O 1
ATOM 1583 N N . ILE A 1 202 ? -7.952 1.764 4.474 1.00 83.06 202 ILE A N 1
ATOM 1584 C CA . ILE A 1 202 ? -8.104 2.388 3.152 1.00 83.06 202 ILE A CA 1
ATOM 1585 C C . ILE A 1 202 ? -6.888 2.205 2.233 1.00 83.06 202 ILE A C 1
ATOM 1587 O O . ILE A 1 202 ? -6.965 2.592 1.071 1.00 83.06 202 ILE A O 1
ATOM 1591 N N . ASP A 1 203 ? -5.785 1.621 2.717 1.00 78.56 203 ASP A N 1
ATOM 1592 C CA . ASP A 1 203 ? -4.627 1.282 1.886 1.00 78.56 203 ASP A CA 1
ATOM 1593 C C . ASP A 1 203 ? -5.079 0.429 0.695 1.00 78.56 203 ASP A C 1
ATOM 1595 O O . ASP A 1 203 ? -5.766 -0.580 0.873 1.00 78.56 203 ASP A O 1
ATOM 1599 N N . ASN A 1 204 ? -4.672 0.806 -0.520 1.00 73.00 204 ASN A N 1
ATOM 1600 C CA . ASN A 1 204 ? -5.113 0.140 -1.745 1.00 73.00 204 ASN A CA 1
ATOM 1601 C C . ASN A 1 204 ? -4.836 -1.367 -1.744 1.00 73.00 204 ASN A C 1
ATOM 1603 O O . ASN A 1 204 ? -5.608 -2.109 -2.338 1.00 73.00 204 ASN A O 1
ATOM 1607 N N . LYS A 1 205 ? -3.800 -1.859 -1.050 1.00 76.69 205 LYS A N 1
ATOM 1608 C CA . LYS A 1 205 ? -3.506 -3.298 -0.929 1.00 76.69 205 LYS A CA 1
ATOM 1609 C C . LYS A 1 205 ? -4.512 -4.049 -0.041 1.00 76.69 205 LYS A C 1
ATOM 1611 O O . LYS A 1 205 ? -4.583 -5.272 -0.135 1.00 76.69 205 LYS A O 1
ATOM 1616 N N . VAL A 1 206 ? -5.244 -3.340 0.823 1.00 79.19 206 VAL A N 1
ATOM 1617 C CA . VAL A 1 206 ? -6.170 -3.877 1.839 1.00 79.19 206 VAL A CA 1
ATOM 1618 C C . VAL A 1 206 ? -7.622 -3.611 1.466 1.00 79.19 206 VAL A C 1
ATOM 1620 O O . VAL A 1 206 ? -8.428 -4.540 1.467 1.00 79.19 206 VAL A O 1
ATOM 1623 N N . LYS A 1 207 ? -7.938 -2.367 1.092 1.00 81.38 207 LYS A N 1
ATOM 1624 C CA . LYS A 1 207 ? -9.297 -1.891 0.833 1.00 81.38 207 LYS A CA 1
ATOM 1625 C C . LYS A 1 207 ? -10.055 -2.769 -0.149 1.00 81.38 207 LYS A C 1
ATOM 1627 O O . LYS A 1 207 ? -11.098 -3.299 0.210 1.00 81.38 207 LYS A O 1
ATOM 1632 N N . HIS A 1 208 ? -9.497 -3.002 -1.336 1.00 77.50 208 HIS A N 1
ATOM 1633 C CA . HIS A 1 208 ? -10.169 -3.783 -2.382 1.00 77.50 208 HIS A CA 1
ATOM 1634 C C . HIS A 1 208 ? -10.513 -5.222 -1.959 1.00 77.50 208 HIS A C 1
ATOM 1636 O O . HIS A 1 208 ? -11.395 -5.831 -2.550 1.00 77.50 208 HIS A O 1
ATOM 1642 N N . LYS A 1 209 ? -9.829 -5.778 -0.948 1.00 78.94 209 LYS A N 1
ATOM 1643 C CA . LYS A 1 209 ? -10.060 -7.154 -0.477 1.00 78.94 209 LYS A CA 1
ATOM 1644 C C . LYS A 1 209 ? -10.976 -7.246 0.731 1.00 78.94 209 LYS A C 1
ATOM 1646 O O . LYS A 1 209 ? -11.531 -8.312 0.963 1.00 78.94 209 LYS A O 1
ATOM 1651 N N . LEU A 1 210 ? -11.069 -6.183 1.530 1.00 81.31 210 LEU A N 1
ATOM 1652 C CA . LEU A 1 210 ? -11.770 -6.199 2.817 1.00 81.31 210 LEU A CA 1
ATOM 1653 C C . LEU A 1 210 ? -12.934 -5.205 2.899 1.00 81.31 210 LEU A C 1
ATOM 1655 O O . LEU A 1 210 ? -13.582 -5.108 3.942 1.00 81.31 210 LEU A O 1
ATOM 1659 N N . GLN A 1 211 ? -13.198 -4.450 1.833 1.00 80.25 211 GLN A N 1
ATOM 1660 C CA . GLN A 1 211 ? -14.328 -3.533 1.785 1.00 80.25 211 GLN A CA 1
ATOM 1661 C C . GLN A 1 211 ? -15.643 -4.281 2.030 1.00 80.25 211 GLN A C 1
ATOM 1663 O O . GLN A 1 211 ? -15.872 -5.362 1.496 1.00 80.25 211 GLN A O 1
ATOM 1668 N N . GLY A 1 212 ? -16.492 -3.707 2.884 1.00 72.94 212 GLY A N 1
ATOM 1669 C CA . GLY A 1 212 ? -17.773 -4.302 3.270 1.00 72.94 212 GLY A CA 1
ATOM 1670 C C . GLY A 1 212 ? -17.675 -5.403 4.329 1.00 72.94 212 GLY A C 1
ATOM 1671 O O . GLY A 1 212 ? -18.692 -5.746 4.923 1.00 72.94 212 GLY A O 1
ATOM 1672 N N . ILE A 1 213 ? -16.479 -5.921 4.637 1.00 76.69 213 ILE A N 1
ATOM 1673 C CA . ILE A 1 213 ? -16.302 -6.891 5.725 1.00 76.69 213 ILE A CA 1
ATOM 1674 C C . ILE A 1 213 ? -16.467 -6.180 7.069 1.00 76.69 213 ILE A C 1
ATOM 1676 O O . ILE A 1 213 ? -15.820 -5.165 7.341 1.00 76.69 213 ILE A O 1
ATOM 1680 N N . ASN A 1 214 ? -17.320 -6.745 7.920 1.00 72.31 214 ASN A N 1
ATOM 1681 C CA . ASN A 1 214 ? -17.577 -6.284 9.282 1.00 72.31 214 ASN A CA 1
ATOM 1682 C C . ASN A 1 214 ? -17.893 -7.490 10.190 1.00 72.31 214 ASN A C 1
ATOM 1684 O O . ASN A 1 214 ? -17.803 -8.643 9.765 1.00 72.31 214 ASN A O 1
ATOM 1688 N N . ALA A 1 215 ? -18.260 -7.253 11.450 1.00 66.81 215 ALA A N 1
ATOM 1689 C CA . ALA A 1 215 ? -18.549 -8.326 12.405 1.00 66.81 215 ALA A CA 1
ATOM 1690 C C . ALA A 1 215 ? -19.671 -9.294 11.967 1.00 66.81 215 ALA A C 1
ATOM 1692 O O . ALA A 1 215 ? -19.707 -10.437 12.425 1.00 66.81 215 ALA A O 1
ATOM 1693 N N . VAL A 1 216 ? -20.558 -8.860 11.069 1.00 65.81 216 VAL A N 1
ATOM 1694 C CA . VAL A 1 216 ? -21.722 -9.614 10.585 1.00 65.81 216 VAL A CA 1
ATOM 1695 C C . VAL A 1 216 ? -21.441 -10.223 9.208 1.00 65.81 216 VAL A C 1
ATOM 1697 O O . VAL A 1 216 ? -21.642 -11.417 9.006 1.00 65.81 216 VAL A O 1
ATOM 1700 N N . PHE A 1 217 ? -20.873 -9.447 8.287 1.00 65.56 217 PHE A N 1
ATOM 1701 C CA . PHE A 1 217 ? -20.639 -9.832 6.899 1.00 65.56 217 PHE A CA 1
ATOM 1702 C C . PHE A 1 217 ? -19.210 -10.338 6.653 1.00 65.56 217 PHE A C 1
ATOM 1704 O O . PHE A 1 217 ? -18.227 -9.702 7.033 1.00 65.56 217 PHE A O 1
ATOM 1711 N N . PHE A 1 218 ? -19.096 -11.498 6.002 1.00 62.38 218 PHE A N 1
ATOM 1712 C CA . PHE A 1 218 ? -17.831 -12.222 5.809 1.00 62.38 218 PHE A CA 1
ATOM 1713 C C . PHE A 1 218 ? -17.153 -11.951 4.457 1.00 62.38 218 PHE A C 1
ATOM 1715 O O . PHE A 1 218 ? -16.004 -12.347 4.271 1.00 62.38 218 PHE A O 1
ATOM 1722 N N . GLY A 1 219 ? -17.832 -11.265 3.531 1.00 63.53 219 GLY A N 1
ATOM 1723 C CA . GLY A 1 219 ? -17.381 -11.140 2.144 1.00 63.53 219 GLY A CA 1
ATOM 1724 C C . GLY A 1 219 ? -17.575 -12.429 1.336 1.00 63.53 219 GLY A C 1
ATOM 1725 O O . GLY A 1 219 ? -17.652 -13.523 1.892 1.00 63.53 219 GLY A O 1
ATOM 1726 N N . ALA A 1 220 ? -17.639 -12.302 0.008 1.00 55.62 220 ALA A N 1
ATOM 1727 C CA . ALA A 1 220 ? -17.793 -13.443 -0.903 1.00 55.62 220 ALA A CA 1
ATOM 1728 C C . ALA A 1 220 ? -16.548 -14.351 -0.935 1.00 55.62 220 ALA A C 1
ATOM 1730 O O . ALA A 1 220 ? -16.649 -15.556 -1.139 1.00 55.62 220 ALA A O 1
ATOM 1731 N N . SER A 1 221 ? -15.368 -13.778 -0.689 1.00 62.94 221 SER A N 1
ATOM 1732 C CA . SER A 1 221 ? -14.076 -14.468 -0.789 1.00 62.94 221 SER A CA 1
ATOM 1733 C C . SER A 1 221 ? -13.703 -15.291 0.452 1.00 62.94 221 SER A C 1
ATOM 1735 O O . SER A 1 221 ? -12.656 -15.936 0.457 1.00 62.94 221 SER A O 1
ATOM 1737 N N . GLY A 1 222 ? -14.525 -15.255 1.508 1.00 68.19 222 GLY A N 1
ATOM 1738 C CA . GLY A 1 222 ? -14.238 -15.912 2.783 1.00 68.19 222 GLY A CA 1
ATOM 1739 C C . GLY A 1 222 ? -13.028 -15.327 3.539 1.00 68.19 222 GLY A C 1
ATOM 1740 O O . GLY A 1 222 ? -12.446 -14.316 3.132 1.00 68.19 222 GLY A O 1
ATOM 1741 N N . PRO A 1 223 ? -12.646 -15.930 4.682 1.00 76.81 223 PRO A N 1
ATOM 1742 C CA . PRO A 1 223 ? -11.500 -15.479 5.465 1.00 76.81 223 PRO A CA 1
ATOM 1743 C C . PRO A 1 223 ? -10.176 -15.665 4.700 1.00 76.81 223 PRO A C 1
ATOM 1745 O O . PRO A 1 223 ? -9.987 -16.697 4.053 1.00 76.81 223 PRO A O 1
ATOM 1748 N N . PRO A 1 224 ? -9.212 -14.730 4.820 1.00 83.81 224 PRO A N 1
ATOM 1749 C CA . PRO A 1 224 ? -7.867 -14.922 4.289 1.00 83.81 224 PRO A CA 1
ATOM 1750 C C . PRO A 1 224 ? -7.201 -16.174 4.870 1.00 83.81 224 PRO A C 1
ATOM 1752 O O . PRO A 1 224 ? -7.372 -16.485 6.052 1.00 83.81 224 PRO A O 1
ATOM 1755 N N . GLU A 1 225 ? -6.379 -16.843 4.058 1.00 83.75 225 GLU A N 1
ATOM 1756 C CA . GLU A 1 225 ? -5.571 -17.987 4.495 1.00 83.75 225 GLU A CA 1
ATOM 1757 C C . GLU A 1 225 ? -4.730 -17.656 5.736 1.00 83.75 225 GLU A C 1
ATOM 1759 O O . GLU A 1 225 ? -4.150 -16.569 5.848 1.00 83.75 225 GLU A O 1
ATOM 1764 N N . LEU A 1 226 ? -4.616 -18.629 6.647 1.00 83.75 226 LEU A N 1
ATOM 1765 C CA . LEU A 1 226 ? -3.799 -18.502 7.848 1.00 83.75 226 LEU A CA 1
ATOM 1766 C C . LEU A 1 226 ? -2.316 -18.311 7.470 1.00 83.75 226 LEU A C 1
ATOM 1768 O O . LEU A 1 226 ? -1.743 -19.167 6.786 1.00 83.75 226 LEU A O 1
ATOM 1772 N N . PRO A 1 227 ? -1.656 -17.230 7.929 1.00 85.56 227 PRO A N 1
ATOM 1773 C CA . PRO A 1 227 ? -0.253 -17.013 7.630 1.00 85.56 227 PRO A CA 1
ATOM 1774 C C . PRO A 1 227 ? 0.664 -18.093 8.204 1.00 85.56 227 PRO A C 1
ATOM 1776 O O . PRO A 1 227 ? 0.547 -18.503 9.354 1.00 85.56 227 PRO A O 1
ATOM 1779 N N . ASN A 1 228 ? 1.661 -18.477 7.413 1.00 84.38 228 ASN A N 1
ATOM 1780 C CA . ASN A 1 228 ? 2.791 -19.307 7.821 1.00 84.38 228 ASN A CA 1
ATOM 1781 C C . ASN A 1 228 ? 4.104 -18.500 7.866 1.00 84.38 228 ASN A C 1
ATOM 1783 O O . ASN A 1 228 ? 4.172 -17.349 7.427 1.00 84.38 228 ASN A O 1
ATOM 1787 N N . LYS A 1 229 ? 5.190 -19.144 8.314 1.00 81.38 229 LYS A N 1
ATOM 1788 C CA . LYS A 1 229 ? 6.522 -18.530 8.500 1.00 81.38 229 LYS A CA 1
ATOM 1789 C C . LYS A 1 229 ? 7.143 -17.863 7.261 1.00 81.38 229 LYS A C 1
ATOM 1791 O O . LYS A 1 229 ? 8.115 -17.126 7.399 1.00 81.38 229 LYS A O 1
ATOM 1796 N N . ARG A 1 230 ? 6.618 -18.116 6.054 1.00 80.56 230 ARG A N 1
ATOM 1797 C CA . ARG A 1 230 ? 7.094 -17.543 4.777 1.00 80.56 230 ARG A CA 1
ATOM 1798 C C . ARG A 1 230 ? 6.055 -16.649 4.090 1.00 80.56 230 ARG A C 1
ATOM 1800 O O . ARG A 1 230 ? 6.343 -16.062 3.053 1.00 80.56 230 ARG A O 1
ATOM 1807 N N . THR A 1 231 ? 4.854 -16.517 4.650 1.00 82.44 231 THR A N 1
ATOM 1808 C CA . THR A 1 231 ? 3.737 -15.786 4.030 1.00 82.44 231 THR A CA 1
ATOM 1809 C C . THR A 1 231 ? 4.092 -14.324 3.808 1.00 82.44 231 THR A C 1
ATOM 1811 O O . THR A 1 231 ? 4.522 -13.669 4.744 1.00 82.44 231 THR A O 1
ATOM 1814 N N . ALA A 1 232 ? 3.937 -13.778 2.602 1.00 80.75 232 ALA A N 1
ATOM 1815 C CA . ALA A 1 232 ? 4.293 -12.384 2.310 1.00 80.75 232 ALA A CA 1
ATOM 1816 C C . ALA A 1 232 ? 3.627 -11.383 3.279 1.00 80.75 232 ALA A C 1
ATOM 1818 O O . ALA A 1 232 ? 2.488 -11.587 3.697 1.00 80.75 232 ALA A O 1
ATOM 1819 N N . LEU A 1 233 ? 4.313 -10.286 3.623 1.00 81.88 233 LEU A N 1
ATOM 1820 C CA . LEU A 1 233 ? 3.818 -9.315 4.612 1.00 81.88 233 LEU A CA 1
ATOM 1821 C C . LEU A 1 233 ? 2.468 -8.704 4.238 1.00 81.88 233 LEU A C 1
ATOM 1823 O O . LEU A 1 233 ? 1.618 -8.561 5.108 1.00 81.88 233 LEU A O 1
ATOM 1827 N N . VAL A 1 234 ? 2.220 -8.459 2.950 1.00 82.69 234 VAL A N 1
ATOM 1828 C CA . VAL A 1 234 ? 0.909 -8.001 2.464 1.00 82.69 234 VAL A CA 1
ATOM 1829 C C . VAL A 1 234 ? -0.224 -8.982 2.802 1.00 82.69 234 VAL A C 1
ATOM 1831 O O . VAL A 1 234 ? -1.319 -8.557 3.154 1.00 82.69 234 VAL A O 1
ATOM 1834 N N . LYS A 1 235 ? 0.033 -10.298 2.766 1.00 85.12 235 LYS A N 1
ATOM 1835 C CA . LYS A 1 235 ? -0.953 -11.320 3.150 1.00 85.12 235 LYS A CA 1
ATOM 1836 C C . LYS A 1 235 ? -1.171 -11.350 4.666 1.00 85.12 235 LYS A C 1
ATOM 1838 O O . LYS A 1 235 ? -2.305 -11.493 5.106 1.00 85.12 235 LYS A O 1
ATOM 1843 N N . ILE A 1 236 ? -0.118 -11.143 5.463 1.00 86.00 236 ILE A N 1
ATOM 1844 C CA . ILE A 1 236 ? -0.239 -11.001 6.928 1.00 86.00 236 ILE A CA 1
ATOM 1845 C C . ILE A 1 236 ? -1.055 -9.752 7.283 1.00 86.00 236 ILE A C 1
ATOM 1847 O O . ILE A 1 236 ? -1.962 -9.820 8.105 1.00 86.00 236 ILE A O 1
ATOM 1851 N N . LYS A 1 237 ? -0.769 -8.631 6.618 1.00 86.94 237 LYS A N 1
ATOM 1852 C CA . LYS A 1 237 ? -1.510 -7.365 6.701 1.00 86.94 237 LYS A CA 1
ATOM 1853 C C . LYS A 1 237 ? -3.004 -7.568 6.449 1.00 86.94 237 LYS A C 1
ATOM 1855 O O . LYS A 1 237 ? -3.819 -7.152 7.265 1.00 86.94 237 LYS A O 1
ATOM 1860 N N . LEU A 1 238 ? -3.352 -8.277 5.375 1.00 88.44 238 LEU A N 1
ATOM 1861 C CA . LEU A 1 238 ? -4.738 -8.632 5.060 1.00 88.44 238 LEU A CA 1
ATOM 1862 C C . LEU A 1 238 ? -5.386 -9.501 6.139 1.00 88.44 238 LEU A C 1
ATOM 1864 O O . LEU A 1 238 ? -6.510 -9.225 6.545 1.00 88.44 238 LEU A O 1
ATOM 1868 N N . PHE A 1 239 ? -4.677 -10.521 6.622 1.00 88.75 239 PHE A N 1
ATOM 1869 C CA . PHE A 1 239 ? -5.178 -11.404 7.671 1.00 88.75 239 PHE A CA 1
ATOM 1870 C C . PHE A 1 239 ? -5.487 -10.637 8.966 1.00 88.75 239 PHE A C 1
ATOM 1872 O O . PHE A 1 239 ? -6.584 -10.761 9.506 1.00 88.75 239 PHE A O 1
ATOM 1879 N N . VAL A 1 240 ? -4.564 -9.797 9.443 1.00 89.44 240 VAL A N 1
ATOM 1880 C CA . VAL A 1 240 ? -4.761 -9.004 10.670 1.00 89.44 240 VAL A CA 1
ATOM 1881 C C . VAL A 1 240 ? -5.904 -8.002 10.506 1.00 89.44 240 VAL A C 1
ATOM 1883 O O . VAL A 1 240 ? -6.754 -7.899 11.389 1.00 89.44 240 VAL A O 1
ATOM 1886 N N . ALA A 1 241 ? -5.966 -7.304 9.370 1.00 89.62 241 ALA A N 1
ATOM 1887 C CA . ALA A 1 241 ? -7.032 -6.348 9.092 1.00 89.62 241 ALA A CA 1
ATOM 1888 C C . ALA A 1 241 ? -8.412 -7.023 9.019 1.00 89.62 241 ALA A C 1
ATOM 1890 O O . ALA A 1 241 ? -9.369 -6.514 9.603 1.00 89.62 241 ALA A O 1
ATOM 1891 N N . TYR A 1 242 ? -8.507 -8.200 8.389 1.00 89.88 242 TYR A N 1
ATOM 1892 C CA . TYR A 1 242 ? -9.731 -9.005 8.365 1.00 89.88 242 TYR A CA 1
ATOM 1893 C C . TYR A 1 242 ? -10.176 -9.378 9.784 1.00 89.88 242 TYR A C 1
ATOM 1895 O O . TYR A 1 242 ? -11.321 -9.142 10.166 1.00 89.88 242 TYR A O 1
ATOM 1903 N N . TRP A 1 243 ? -9.258 -9.899 10.604 1.00 87.62 243 TRP A N 1
ATOM 1904 C CA . TRP A 1 243 ? -9.561 -10.260 11.989 1.00 87.62 243 TRP A CA 1
ATOM 1905 C C . TRP A 1 243 ? -9.975 -9.055 12.833 1.00 87.62 243 TRP A C 1
ATOM 1907 O O . TRP A 1 243 ? -10.886 -9.174 13.656 1.00 87.62 243 TRP A O 1
ATOM 1917 N N . ALA A 1 244 ? -9.359 -7.893 12.612 1.00 89.31 244 ALA A N 1
ATOM 1918 C CA . ALA A 1 244 ? -9.719 -6.675 13.319 1.00 89.31 244 ALA A CA 1
ATOM 1919 C C . ALA A 1 244 ? -11.142 -6.232 12.968 1.00 89.31 244 ALA A C 1
ATOM 1921 O O . ALA A 1 244 ? -11.922 -5.992 13.886 1.00 89.31 244 ALA A O 1
ATOM 1922 N N . LEU A 1 245 ? -11.493 -6.193 11.677 1.00 87.44 245 LEU A N 1
ATOM 1923 C CA . LEU A 1 245 ? -12.831 -5.838 11.181 1.00 87.44 245 LEU A CA 1
ATOM 1924 C C . LEU A 1 245 ? -13.927 -6.781 11.693 1.00 87.44 245 LEU A C 1
ATOM 1926 O O 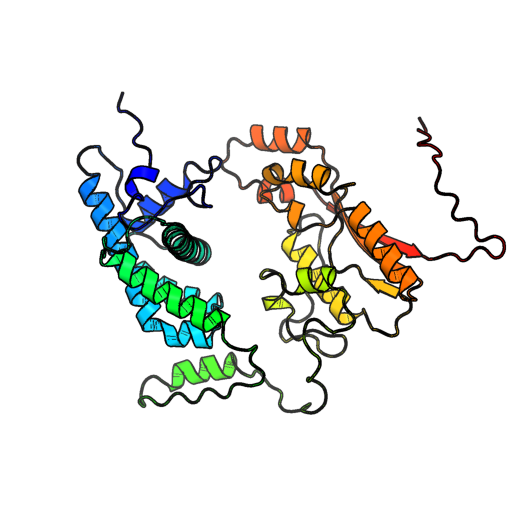. LEU A 1 245 ? -15.037 -6.347 11.986 1.00 87.44 245 LEU A O 1
ATOM 1930 N N . ARG A 1 246 ? -13.613 -8.074 11.808 1.00 85.56 246 ARG A N 1
ATOM 1931 C CA . ARG A 1 246 ? -14.557 -9.108 12.249 1.00 85.56 246 ARG A CA 1
ATOM 1932 C C . ARG A 1 246 ? -14.836 -9.076 13.746 1.00 85.56 246 ARG A C 1
ATOM 1934 O O . ARG A 1 246 ? -15.939 -9.408 14.168 1.00 85.56 246 ARG A O 1
ATOM 1941 N N . ASN A 1 247 ? -13.826 -8.759 14.550 1.00 83.06 247 ASN A N 1
ATOM 1942 C CA . ASN A 1 247 ? -13.901 -9.020 15.985 1.00 83.06 247 ASN A CA 1
ATOM 1943 C C . ASN A 1 247 ? -13.784 -7.772 16.851 1.00 83.06 247 ASN A C 1
ATOM 1945 O O . ASN A 1 247 ? -14.105 -7.839 18.033 1.00 83.06 247 ASN A O 1
ATOM 1949 N N . THR A 1 248 ? -13.349 -6.639 16.304 1.00 82.31 248 THR A N 1
ATOM 1950 C CA . THR A 1 248 ? -13.351 -5.381 17.052 1.00 82.31 248 THR A CA 1
ATOM 1951 C C . THR A 1 248 ? -14.749 -4.789 16.986 1.00 82.31 248 THR A C 1
ATOM 1953 O O . THR A 1 248 ? -15.260 -4.527 15.903 1.00 82.31 248 THR A O 1
ATOM 1956 N N . LYS A 1 249 ? -15.365 -4.596 18.151 1.00 83.00 249 LYS A N 1
ATOM 1957 C CA . LYS A 1 249 ? -16.647 -3.907 18.295 1.00 83.00 249 LYS A CA 1
ATOM 1958 C C . LYS A 1 249 ? -16.500 -2.684 19.214 1.00 83.00 249 LYS A C 1
ATOM 1960 O O . LYS A 1 249 ? -15.560 -2.639 20.026 1.00 83.00 249 LYS A O 1
ATOM 1965 N N . PRO A 1 250 ? -17.390 -1.679 19.107 1.00 82.19 250 PRO A N 1
ATOM 1966 C CA . PRO A 1 250 ? -17.337 -0.482 19.947 1.00 82.19 250 PRO A CA 1
ATOM 1967 C C . PRO A 1 250 ? -17.416 -0.801 21.447 1.00 82.19 250 PRO A C 1
ATOM 1969 O O . PRO A 1 250 ? -16.671 -0.219 22.233 1.00 82.19 250 PRO A O 1
ATOM 1972 N N . ASP A 1 251 ? -18.247 -1.774 21.812 1.00 79.81 251 ASP A N 1
ATOM 1973 C CA . ASP A 1 251 ? -18.568 -2.230 23.168 1.00 79.81 251 ASP A CA 1
ATOM 1974 C C . ASP A 1 251 ? -17.540 -3.203 23.767 1.00 79.81 251 ASP A C 1
ATOM 1976 O O . ASP A 1 251 ? -17.448 -3.333 24.987 1.00 79.81 251 ASP A O 1
ATOM 1980 N N . ASN A 1 252 ? -16.712 -3.851 22.943 1.00 82.81 252 ASN A N 1
ATOM 1981 C CA . ASN A 1 252 ? -15.698 -4.774 23.449 1.00 82.81 252 ASN A CA 1
ATOM 1982 C C . ASN A 1 252 ? -14.733 -4.074 24.414 1.00 82.81 252 ASN A C 1
ATOM 1984 O O . ASN A 1 252 ? -14.156 -3.035 24.096 1.00 82.81 252 ASN A O 1
ATOM 1988 N N . LEU A 1 253 ? -14.434 -4.704 25.549 1.00 85.31 253 LEU A N 1
ATOM 1989 C CA . LEU A 1 253 ? -13.371 -4.237 26.449 1.00 85.31 253 LEU A CA 1
ATOM 1990 C C . LEU A 1 253 ? -11.968 -4.433 25.858 1.00 85.31 253 LEU A C 1
ATOM 1992 O O . LEU A 1 253 ? -10.978 -3.962 26.411 1.00 85.31 253 LEU A O 1
ATOM 1996 N N . TRP A 1 254 ? -11.863 -5.111 24.723 1.00 84.12 254 TRP A N 1
ATOM 1997 C CA . TRP A 1 254 ? -10.611 -5.384 24.046 1.00 84.12 254 TRP A CA 1
ATOM 1998 C C . TRP A 1 254 ? -10.627 -4.853 22.609 1.00 84.12 254 TRP A C 1
ATOM 2000 O O . TRP A 1 254 ? -11.687 -4.627 22.023 1.00 84.12 254 TRP A O 1
ATOM 2010 N N . SER A 1 255 ? -9.445 -4.630 22.039 1.00 84.81 255 SER A N 1
ATOM 2011 C CA . SER A 1 255 ? -9.275 -4.203 20.647 1.00 84.81 255 SER A CA 1
ATOM 2012 C C . SER A 1 255 ? -8.134 -4.968 19.994 1.00 84.81 255 SER A C 1
ATOM 2014 O O . SER A 1 255 ? -7.121 -5.241 20.641 1.00 84.81 255 SER A O 1
ATOM 2016 N N . LEU A 1 256 ? -8.275 -5.270 18.703 1.00 87.62 256 LEU A N 1
ATOM 2017 C CA . LEU A 1 256 ? -7.179 -5.795 17.894 1.00 87.62 256 LEU A CA 1
ATOM 2018 C C . LEU A 1 256 ? -6.450 -4.645 17.195 1.00 87.62 256 LEU A C 1
ATOM 2020 O O . LEU A 1 256 ? -7.072 -3.711 16.688 1.00 87.62 256 LEU A O 1
ATOM 2024 N N . PHE A 1 257 ? -5.125 -4.707 17.159 1.00 89.06 257 PHE A N 1
ATOM 2025 C CA . PHE A 1 257 ? -4.317 -3.804 16.359 1.00 89.06 257 PHE A CA 1
ATOM 2026 C C . PHE A 1 257 ? -4.404 -4.221 14.893 1.00 89.06 257 PHE A C 1
ATOM 2028 O O . PHE A 1 257 ? -4.110 -5.362 14.556 1.00 89.06 257 PHE A O 1
ATOM 2035 N N . VAL A 1 258 ? -4.809 -3.294 14.025 1.00 90.19 258 VAL A N 1
ATOM 2036 C CA . VAL A 1 258 ? -5.146 -3.585 12.617 1.00 90.19 258 VAL A CA 1
ATOM 2037 C C . VAL A 1 258 ? -3.905 -3.848 11.752 1.00 90.19 258 VAL A C 1
ATOM 2039 O O . VAL A 1 258 ? -4.005 -4.351 10.637 1.00 90.19 258 VAL A O 1
ATOM 2042 N N . VAL A 1 259 ? -2.718 -3.544 12.280 1.00 89.94 259 VAL A N 1
ATOM 2043 C CA . VAL A 1 259 ? -1.437 -3.620 11.576 1.00 89.94 259 VAL A CA 1
ATOM 2044 C C . VAL A 1 259 ? -0.526 -4.636 12.272 1.00 89.94 259 VAL A C 1
ATOM 2046 O O . VAL A 1 259 ? -0.365 -4.547 13.489 1.00 89.94 259 VAL A O 1
ATOM 2049 N N . PRO A 1 260 ? 0.124 -5.570 11.556 1.00 90.75 260 PRO A N 1
ATOM 2050 C CA . PRO A 1 260 ? 1.182 -6.388 12.133 1.00 90.75 260 PRO A CA 1
ATOM 2051 C C . PRO A 1 260 ? 2.343 -5.513 12.628 1.00 90.75 260 PRO A C 1
ATOM 2053 O O . PRO A 1 260 ? 2.741 -4.540 11.987 1.00 90.75 260 PRO A O 1
ATOM 2056 N N . VAL A 1 261 ? 2.899 -5.864 13.781 1.00 90.44 261 VAL A N 1
ATOM 2057 C CA . VAL A 1 261 ? 3.979 -5.125 14.441 1.00 90.44 261 VAL A CA 1
ATOM 2058 C C . VAL A 1 261 ? 5.304 -5.791 14.100 1.00 90.44 261 VAL A C 1
ATOM 2060 O O . VAL A 1 261 ? 5.463 -6.992 14.301 1.00 90.44 261 VAL A O 1
ATOM 2063 N N . GLY A 1 262 ? 6.246 -5.030 13.552 1.00 89.31 262 GLY A N 1
ATOM 2064 C CA . GLY A 1 262 ? 7.615 -5.497 13.355 1.00 89.31 262 GLY A CA 1
ATOM 2065 C C . GLY A 1 262 ? 8.453 -5.361 14.633 1.00 89.31 262 GLY A C 1
ATOM 2066 O O . GLY A 1 262 ? 8.071 -4.609 15.533 1.00 89.31 262 GLY A O 1
ATOM 2067 N N . PRO A 1 263 ? 9.626 -6.013 14.702 1.00 86.81 263 PRO A N 1
ATOM 2068 C CA . PRO A 1 263 ? 10.634 -5.844 15.749 1.00 86.81 263 PRO A CA 1
ATOM 2069 C C . PRO A 1 263 ? 11.358 -4.489 15.648 1.00 86.81 263 PRO A C 1
ATOM 2071 O O . PRO A 1 263 ? 12.563 -4.409 15.838 1.00 86.81 263 PRO A O 1
ATOM 2074 N N . PHE A 1 264 ? 10.633 -3.421 15.318 1.00 88.38 264 PHE A N 1
ATOM 2075 C CA . PHE A 1 264 ? 11.183 -2.080 15.188 1.00 88.38 264 PHE A CA 1
ATOM 2076 C C . PHE A 1 264 ? 10.788 -1.258 16.395 1.00 88.38 264 PHE A C 1
ATOM 2078 O O . PHE A 1 264 ? 9.593 -1.117 16.683 1.00 88.38 264 PHE A O 1
ATOM 2085 N N . TRP A 1 265 ? 11.757 -0.645 17.064 1.00 86.81 265 TRP A N 1
ATOM 2086 C CA . TRP A 1 265 ? 11.437 0.268 18.153 1.00 86.81 265 TRP A CA 1
ATOM 2087 C C . TRP A 1 265 ? 10.764 1.532 17.612 1.00 86.81 265 TRP A C 1
ATOM 2089 O O . TRP A 1 265 ? 9.707 1.949 18.090 1.00 86.81 265 TRP A O 1
ATOM 2099 N N . SER A 1 266 ? 11.340 2.137 16.572 1.00 86.94 266 SER A N 1
ATOM 2100 C CA . SER A 1 266 ? 10.930 3.440 16.036 1.00 86.94 266 SER A CA 1
ATOM 2101 C C . SER A 1 266 ? 10.693 3.413 14.525 1.00 86.94 266 SER A C 1
ATOM 2103 O O . SER A 1 266 ? 11.003 2.437 13.844 1.00 86.94 266 SER A O 1
ATOM 2105 N N . ALA A 1 267 ? 10.109 4.491 13.991 1.00 85.25 267 ALA A N 1
ATOM 2106 C CA . ALA A 1 267 ? 9.977 4.649 12.544 1.00 85.25 267 ALA A CA 1
ATOM 2107 C C . ALA A 1 267 ? 11.353 4.749 11.869 1.00 85.25 267 ALA A C 1
ATOM 2109 O O . ALA A 1 267 ? 11.540 4.159 10.818 1.00 85.25 267 ALA A O 1
ATOM 2110 N N . THR A 1 268 ? 12.318 5.419 12.504 1.00 87.81 268 THR A N 1
ATOM 2111 C CA . THR A 1 268 ? 13.697 5.526 12.008 1.00 87.81 268 THR A CA 1
ATOM 2112 C C . THR A 1 268 ? 14.363 4.159 11.890 1.00 87.81 268 THR A C 1
ATOM 2114 O O . THR A 1 268 ? 14.957 3.860 10.863 1.00 87.81 268 THR A O 1
ATOM 2117 N N . ASP A 1 269 ? 14.206 3.314 12.911 1.00 84.12 269 ASP A N 1
ATOM 2118 C CA . ASP A 1 269 ? 14.694 1.930 12.915 1.00 84.12 269 ASP A CA 1
ATOM 2119 C C . ASP A 1 269 ? 14.062 1.130 11.763 1.00 84.12 269 ASP A C 1
ATOM 2121 O O . ASP A 1 269 ? 14.759 0.637 10.885 1.00 84.12 269 ASP A O 1
ATOM 2125 N N . ARG A 1 270 ? 12.730 1.154 11.633 1.00 87.56 270 ARG A N 1
ATOM 2126 C CA . ARG A 1 270 ? 12.019 0.537 10.495 1.00 87.56 270 ARG A CA 1
ATOM 2127 C C . ARG A 1 270 ? 12.507 1.016 9.122 1.00 87.56 270 ARG A C 1
ATOM 2129 O O . ARG A 1 270 ? 12.487 0.250 8.154 1.00 87.56 270 ARG A O 1
ATOM 2136 N N . ASP A 1 271 ? 12.885 2.283 9.020 1.00 85.62 271 ASP A N 1
ATOM 2137 C CA . ASP A 1 271 ? 13.279 2.913 7.764 1.00 85.62 271 ASP A CA 1
ATOM 2138 C C . ASP A 1 271 ? 14.677 2.476 7.310 1.00 85.62 271 ASP A C 1
ATOM 2140 O O . ASP A 1 271 ? 14.897 2.367 6.105 1.00 85.62 271 ASP A O 1
ATOM 2144 N N . GLN A 1 272 ? 15.568 2.103 8.237 1.00 83.69 272 GLN A N 1
ATOM 2145 C CA . GLN A 1 272 ? 16.856 1.469 7.906 1.00 83.69 272 GLN A CA 1
ATOM 2146 C C . GLN A 1 272 ? 16.660 0.150 7.149 1.00 83.69 272 GLN A C 1
ATOM 2148 O O . GLN A 1 272 ? 17.431 -0.192 6.259 1.00 83.69 272 GLN A O 1
ATOM 2153 N N . TRP A 1 273 ? 15.567 -0.557 7.434 1.00 78.94 273 TRP A N 1
ATOM 2154 C CA . TRP A 1 273 ? 15.221 -1.807 6.762 1.00 78.94 273 TRP A CA 1
ATOM 2155 C C . TRP A 1 273 ? 14.484 -1.600 5.436 1.00 78.94 273 TRP A C 1
ATOM 2157 O O . TRP A 1 273 ? 14.187 -2.568 4.741 1.00 78.94 273 TRP A O 1
ATOM 2167 N N . ASN A 1 274 ? 14.139 -0.371 5.052 1.00 81.00 274 ASN A N 1
ATOM 2168 C CA . ASN A 1 274 ? 13.235 -0.136 3.927 1.00 81.00 274 ASN A CA 1
ATOM 2169 C C . ASN A 1 274 ? 13.790 -0.650 2.585 1.00 81.00 274 ASN A C 1
ATOM 2171 O O . ASN A 1 274 ? 13.084 -1.356 1.867 1.00 81.00 274 ASN A O 1
ATOM 2175 N N . SER A 1 275 ? 15.056 -0.373 2.269 1.00 75.38 275 SER A N 1
ATOM 2176 C CA . SER A 1 275 ? 15.706 -0.857 1.039 1.00 75.38 275 SER A CA 1
ATOM 2177 C C . SER A 1 275 ? 15.909 -2.378 1.062 1.00 75.38 275 SER A C 1
ATOM 2179 O O . SER A 1 275 ? 15.497 -3.075 0.134 1.00 75.38 275 SER A O 1
ATOM 2181 N N . LEU A 1 276 ? 16.430 -2.912 2.173 1.00 73.75 276 LEU A N 1
ATOM 2182 C CA . LEU A 1 276 ? 16.716 -4.344 2.376 1.00 73.75 276 LEU A CA 1
ATOM 2183 C C . LEU A 1 276 ? 15.485 -5.238 2.230 1.00 73.75 276 LEU A C 1
ATOM 2185 O O . LEU A 1 276 ? 15.569 -6.418 1.898 1.00 73.75 276 LEU A O 1
ATOM 2189 N N . THR A 1 277 ? 14.318 -4.662 2.483 1.00 72.38 277 THR A N 1
ATOM 2190 C CA . THR A 1 277 ? 13.043 -5.364 2.481 1.00 72.38 277 THR A CA 1
ATOM 2191 C C . THR A 1 277 ? 12.240 -5.182 1.195 1.00 72.38 277 THR A C 1
ATOM 2193 O O . THR A 1 277 ? 11.150 -5.750 1.055 1.00 72.38 277 THR A O 1
ATOM 2196 N N . GLY A 1 278 ? 12.737 -4.379 0.250 1.00 73.69 278 GLY A N 1
ATOM 2197 C CA . GLY A 1 278 ? 11.976 -3.973 -0.932 1.00 73.69 278 GLY A CA 1
ATOM 2198 C C . GLY A 1 278 ? 10.728 -3.178 -0.545 1.00 73.69 278 GLY A C 1
ATOM 2199 O O . GLY A 1 278 ? 9.631 -3.459 -1.021 1.00 73.69 278 GLY A O 1
ATOM 2200 N N . ASN A 1 279 ? 10.881 -2.234 0.385 1.00 81.12 279 ASN A N 1
ATOM 2201 C CA . ASN A 1 279 ? 9.837 -1.401 0.993 1.00 81.12 279 ASN A CA 1
ATOM 2202 C C . ASN A 1 279 ? 8.804 -2.136 1.859 1.00 81.12 279 ASN A C 1
ATOM 2204 O O . ASN A 1 279 ? 7.866 -1.522 2.372 1.00 81.12 279 ASN A O 1
ATOM 2208 N N . CYS A 1 280 ? 8.947 -3.447 2.055 1.00 79.75 280 CYS A N 1
ATOM 2209 C CA . CYS A 1 280 ? 7.962 -4.218 2.802 1.00 79.75 280 CYS A CA 1
ATOM 2210 C C . CYS A 1 280 ? 8.021 -3.943 4.319 1.00 79.75 280 CYS A C 1
ATOM 2212 O O . CYS A 1 280 ? 7.044 -4.223 5.013 1.00 79.75 280 CYS A O 1
ATOM 2214 N N . SER A 1 281 ? 9.103 -3.353 4.852 1.00 82.88 281 SER A N 1
ATOM 2215 C CA . SER A 1 281 ? 9.147 -2.926 6.261 1.00 82.88 281 SER A CA 1
ATOM 2216 C C . SER A 1 281 ? 8.056 -1.900 6.588 1.00 82.88 281 SER A C 1
ATOM 2218 O O . SER A 1 281 ? 7.528 -1.903 7.697 1.00 82.88 281 SER A O 1
ATOM 2220 N N . LYS A 1 282 ? 7.637 -1.078 5.614 1.00 85.12 282 LYS A N 1
ATOM 2221 C CA . LYS A 1 282 ? 6.570 -0.072 5.769 1.00 85.12 282 LYS A CA 1
ATOM 2222 C C . LYS A 1 282 ? 5.171 -0.676 5.888 1.00 85.12 282 LYS A C 1
ATOM 2224 O O . LYS A 1 282 ? 4.273 0.002 6.383 1.00 85.12 282 LYS A O 1
ATOM 2229 N N . ASP A 1 283 ? 4.985 -1.938 5.492 1.00 84.44 283 ASP A N 1
ATOM 2230 C CA . ASP A 1 283 ? 3.722 -2.658 5.699 1.00 84.44 283 ASP A CA 1
ATOM 2231 C C . ASP A 1 283 ? 3.520 -3.072 7.177 1.00 84.44 283 ASP A C 1
ATOM 2233 O O . ASP A 1 283 ? 2.421 -3.500 7.551 1.00 84.44 283 ASP A O 1
ATOM 2237 N N . LEU A 1 284 ? 4.553 -2.901 8.015 1.00 87.38 284 LEU A N 1
ATOM 2238 C CA . LEU A 1 284 ? 4.558 -3.157 9.453 1.00 87.38 284 LEU A CA 1
ATOM 2239 C C . LEU A 1 284 ? 4.506 -1.860 10.274 1.00 87.38 284 LEU A C 1
ATOM 2241 O O . LEU A 1 284 ? 5.051 -0.813 9.901 1.00 87.38 284 LEU A O 1
ATOM 2245 N N . SER A 1 285 ? 3.902 -1.963 11.454 1.00 91.25 285 SER A N 1
ATOM 2246 C CA . SER A 1 285 ? 3.998 -0.947 12.499 1.00 91.25 285 SER A CA 1
ATOM 2247 C C . SER A 1 285 ? 5.217 -1.178 13.394 1.00 91.25 285 SER A C 1
ATOM 2249 O O . SER A 1 285 ? 5.904 -2.192 13.291 1.00 91.25 285 SER A O 1
ATOM 2251 N N . THR A 1 286 ? 5.469 -0.234 14.294 1.00 91.12 286 THR A N 1
ATOM 2252 C CA . THR A 1 286 ? 6.574 -0.273 15.259 1.00 91.12 286 THR A CA 1
ATOM 2253 C C . THR A 1 286 ? 6.052 -0.567 16.664 1.00 91.12 286 THR A C 1
ATOM 2255 O O . THR A 1 286 ? 4.872 -0.343 16.957 1.00 91.12 286 THR A O 1
ATOM 2258 N N . LEU A 1 287 ? 6.930 -1.015 17.561 1.00 89.50 287 LEU A N 1
ATOM 2259 C CA . LEU A 1 287 ? 6.616 -1.229 18.975 1.00 89.50 287 LEU A CA 1
ATOM 2260 C C . LEU A 1 287 ? 6.149 0.068 19.647 1.00 89.50 287 LEU A C 1
ATOM 2262 O O . LEU A 1 287 ? 5.125 0.071 20.329 1.00 89.50 287 LEU A O 1
ATOM 2266 N N . ASN A 1 288 ? 6.805 1.203 19.378 1.00 90.69 288 ASN A N 1
ATOM 2267 C CA . ASN A 1 288 ? 6.325 2.501 19.867 1.00 90.69 288 ASN A CA 1
ATOM 2268 C C . ASN A 1 288 ? 4.948 2.871 19.298 1.00 90.69 288 ASN A C 1
ATOM 2270 O O . ASN A 1 288 ? 4.122 3.455 20.003 1.00 90.69 288 ASN A O 1
ATOM 2274 N N . GLY A 1 289 ? 4.676 2.513 18.040 1.00 88.69 289 GLY A N 1
ATOM 2275 C CA . GLY A 1 289 ? 3.358 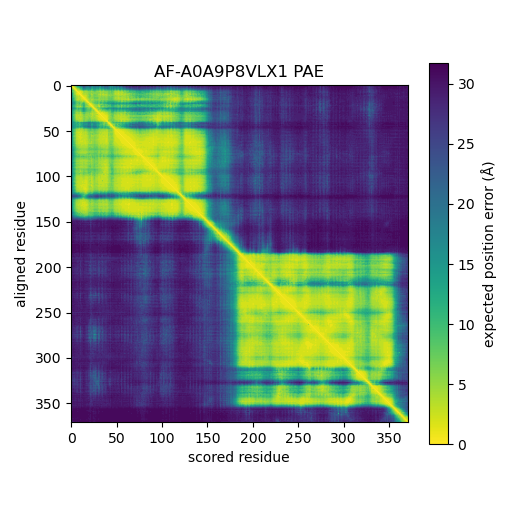2.664 17.428 1.00 88.69 289 GLY A CA 1
ATOM 2276 C C . GLY A 1 289 ? 2.283 1.885 18.188 1.00 88.69 289 GLY A C 1
ATOM 2277 O O . GLY A 1 289 ? 1.241 2.456 18.522 1.00 88.69 289 GLY A O 1
ATOM 2278 N N . LEU A 1 290 ? 2.571 0.624 18.530 1.00 89.38 290 LEU A N 1
ATOM 2279 C CA . LEU A 1 290 ? 1.705 -0.227 19.348 1.00 89.38 290 LEU A CA 1
ATOM 2280 C C . LEU A 1 290 ? 1.483 0.363 20.746 1.00 89.38 290 LEU A C 1
ATOM 2282 O O . LEU A 1 290 ? 0.337 0.493 21.175 1.00 89.38 290 LEU A O 1
ATOM 2286 N N . VAL A 1 291 ? 2.545 0.759 21.454 1.00 90.44 291 VAL A N 1
ATOM 2287 C CA . VAL A 1 291 ? 2.442 1.330 22.810 1.00 90.44 291 VAL A CA 1
ATOM 2288 C C . VAL A 1 291 ? 1.606 2.607 22.797 1.00 90.44 291 VAL A C 1
ATOM 2290 O O . VAL A 1 291 ? 0.678 2.752 23.594 1.00 90.44 291 VAL A O 1
ATOM 2293 N N . ARG A 1 292 ? 1.873 3.522 21.856 1.00 89.81 292 ARG A N 1
ATOM 2294 C CA . ARG A 1 292 ? 1.094 4.759 21.703 1.00 89.81 292 ARG A CA 1
ATOM 2295 C C . ARG A 1 292 ? -0.377 4.456 21.432 1.00 89.81 292 ARG A C 1
ATOM 2297 O O . ARG A 1 292 ? -1.249 5.052 22.061 1.00 89.81 292 ARG A O 1
ATOM 2304 N N . ARG A 1 293 ? -0.665 3.512 20.530 1.00 86.56 293 ARG A N 1
ATOM 2305 C CA . ARG A 1 293 ? -2.043 3.110 20.219 1.00 86.56 293 ARG A CA 1
ATOM 2306 C C . ARG A 1 293 ? -2.742 2.501 21.431 1.00 86.56 293 ARG A C 1
ATOM 2308 O O . ARG A 1 293 ? -3.904 2.821 21.674 1.00 86.56 293 ARG A O 1
ATOM 2315 N N . THR A 1 294 ? -2.032 1.667 22.182 1.00 88.69 294 THR A N 1
ATOM 2316 C CA . THR A 1 294 ? -2.529 1.006 23.393 1.00 88.69 294 THR A CA 1
ATOM 2317 C C . THR A 1 294 ? -2.910 2.032 24.453 1.00 88.69 294 THR A C 1
ATOM 2319 O O . THR A 1 294 ? -4.005 1.959 25.000 1.00 88.69 294 THR A O 1
ATOM 2322 N N . LYS A 1 295 ? -2.075 3.058 24.671 1.00 87.81 295 LYS A N 1
ATOM 2323 C CA . LYS A 1 295 ? -2.391 4.171 25.581 1.00 87.81 295 LYS A CA 1
ATOM 2324 C C . LYS A 1 295 ? -3.689 4.882 25.192 1.00 87.81 295 LYS A C 1
ATOM 2326 O O . LYS A 1 295 ? -4.542 5.096 26.047 1.00 87.81 295 LYS A O 1
ATOM 2331 N N . ILE A 1 296 ? -3.869 5.192 23.905 1.00 88.25 296 ILE A N 1
ATOM 2332 C CA . ILE A 1 296 ? -5.101 5.820 23.399 1.00 88.25 296 ILE A CA 1
ATOM 2333 C C . ILE A 1 296 ? -6.309 4.898 23.618 1.00 88.25 296 ILE A C 1
ATOM 2335 O O . ILE A 1 296 ? -7.343 5.348 24.100 1.00 88.25 296 ILE A O 1
ATOM 2339 N N . ALA A 1 297 ? -6.181 3.603 23.313 1.00 85.94 297 ALA A N 1
ATOM 2340 C CA . ALA A 1 297 ? -7.255 2.631 23.520 1.00 85.94 297 ALA A CA 1
ATOM 2341 C C . ALA A 1 297 ? -7.649 2.517 25.005 1.00 85.94 297 ALA A C 1
ATOM 2343 O O . ALA A 1 297 ? -8.835 2.503 25.326 1.00 85.94 297 ALA A O 1
ATOM 2344 N N . PHE A 1 298 ? -6.667 2.505 25.909 1.00 87.69 298 PHE A N 1
ATOM 2345 C CA . PHE A 1 298 ? -6.887 2.462 27.356 1.00 87.69 298 PHE A CA 1
ATOM 2346 C C . PHE A 1 298 ? -7.492 3.745 27.931 1.00 87.69 298 PHE A C 1
ATOM 2348 O O . PHE A 1 298 ? -8.230 3.679 28.919 1.00 87.69 298 PHE A O 1
ATOM 2355 N N . GLY A 1 299 ? -7.186 4.897 27.327 1.00 84.56 299 GLY A N 1
ATOM 2356 C CA . GLY A 1 299 ? -7.854 6.168 27.611 1.00 84.56 299 GLY A CA 1
ATOM 2357 C C . GLY A 1 299 ? -9.300 6.189 27.110 1.00 84.56 299 GLY A C 1
ATOM 2358 O O . GLY A 1 299 ? -10.168 6.735 27.777 1.00 84.56 299 GLY A O 1
ATOM 2359 N N . GLY A 1 300 ? -9.577 5.514 25.991 1.00 82.88 300 GLY A N 1
ATOM 2360 C CA . GLY A 1 300 ? -10.917 5.336 25.420 1.00 82.88 300 GLY A CA 1
ATOM 2361 C C . GLY A 1 300 ? -11.739 4.194 26.030 1.00 82.88 300 GLY A C 1
ATOM 2362 O O . GLY A 1 300 ? -12.666 3.713 25.386 1.00 82.88 300 GLY A O 1
ATOM 2363 N N . GLY A 1 301 ? -11.383 3.711 27.226 1.00 83.19 301 GLY A N 1
ATOM 2364 C CA . GLY A 1 301 ? -12.167 2.715 27.968 1.00 83.19 301 GLY A CA 1
ATOM 2365 C C . GLY A 1 301 ? -11.876 1.244 27.648 1.00 83.19 301 GLY A C 1
ATOM 2366 O O . GLY A 1 301 ? -12.459 0.366 28.279 1.00 83.19 301 GLY A O 1
ATOM 2367 N N . LYS A 1 302 ? -10.952 0.931 26.728 1.00 84.75 302 LYS A N 1
ATOM 2368 C CA . LYS A 1 302 ? -10.516 -0.460 26.511 1.00 84.75 302 LYS A CA 1
ATOM 2369 C C . LYS A 1 302 ? -9.625 -0.920 27.674 1.00 84.75 302 LYS A C 1
ATOM 2371 O O . LYS A 1 302 ? -8.841 -0.148 28.220 1.00 84.75 302 LYS A O 1
ATOM 2376 N N . SER A 1 303 ? -9.708 -2.191 28.043 1.00 84.62 303 SER A N 1
ATOM 2377 C CA . SER A 1 303 ? -8.871 -2.829 29.066 1.00 84.62 303 SER A CA 1
ATOM 2378 C C . SER A 1 303 ? -7.781 -3.719 28.474 1.00 84.62 303 SER A C 1
ATOM 2380 O O . SER A 1 303 ? -6.791 -3.989 29.149 1.00 84.62 303 SER A O 1
ATOM 2382 N N . THR A 1 304 ? -7.942 -4.171 27.226 1.00 84.19 304 THR A N 1
ATOM 2383 C CA . THR A 1 304 ? -6.994 -5.082 26.571 1.00 84.19 304 THR A CA 1
ATOM 2384 C C . THR A 1 304 ? -6.719 -4.663 25.127 1.00 84.19 304 THR A C 1
ATOM 2386 O O . THR A 1 304 ? -7.634 -4.334 24.375 1.00 84.19 304 THR A O 1
ATOM 2389 N N . MET A 1 305 ? -5.455 -4.692 24.719 1.00 85.56 305 MET A N 1
ATOM 2390 C CA . MET A 1 305 ? -5.027 -4.487 23.337 1.00 85.56 305 MET A CA 1
ATOM 2391 C C . MET A 1 305 ? -4.274 -5.724 22.865 1.00 85.56 305 MET A C 1
ATOM 2393 O O . MET A 1 305 ? -3.310 -6.134 23.506 1.00 85.56 305 MET A O 1
ATOM 2397 N N . ILE A 1 306 ? -4.697 -6.309 21.750 1.00 85.25 306 ILE A N 1
ATOM 2398 C CA . ILE A 1 306 ? -4.064 -7.491 21.161 1.00 85.25 306 ILE A CA 1
ATOM 2399 C C . ILE A 1 306 ? -3.393 -7.078 19.854 1.00 85.25 306 ILE A C 1
ATOM 2401 O O . ILE A 1 306 ? -3.986 -6.353 19.058 1.00 85.25 306 ILE A O 1
ATOM 2405 N N . ALA A 1 307 ? -2.170 -7.529 19.606 1.00 88.69 307 ALA A N 1
ATOM 2406 C CA . ALA A 1 307 ? -1.448 -7.267 18.367 1.00 88.69 307 ALA A CA 1
ATOM 2407 C C . ALA A 1 307 ? -0.707 -8.514 17.887 1.00 88.69 307 ALA A C 1
ATOM 2409 O O . ALA A 1 307 ? -0.224 -9.310 18.690 1.00 88.69 307 ALA A O 1
ATOM 2410 N N . LEU A 1 308 ? -0.585 -8.658 16.567 1.00 88.56 308 LEU A N 1
ATOM 2411 C CA . LEU A 1 308 ? 0.273 -9.672 15.968 1.00 88.56 308 LEU A CA 1
ATOM 2412 C C . LEU A 1 308 ? 1.674 -9.092 15.768 1.00 88.56 308 LEU A C 1
ATOM 2414 O O . LEU A 1 308 ? 1.861 -8.200 14.943 1.00 88.56 308 LEU A O 1
ATOM 2418 N N . LEU A 1 309 ? 2.654 -9.622 16.487 1.00 84.56 309 LEU A N 1
ATOM 2419 C CA . LEU A 1 309 ? 4.066 -9.382 16.240 1.00 84.56 309 LEU A CA 1
ATOM 2420 C C . LEU A 1 309 ? 4.547 -10.325 15.128 1.00 84.56 309 LEU A C 1
ATOM 2422 O O . LEU A 1 309 ? 4.488 -11.549 15.252 1.00 84.56 309 LEU A O 1
ATOM 2426 N N . ALA A 1 310 ? 5.025 -9.741 14.036 1.00 83.94 310 ALA A N 1
ATOM 2427 C CA . ALA A 1 310 ? 5.667 -10.433 12.929 1.00 83.94 310 ALA A CA 1
ATOM 2428 C C . ALA A 1 310 ? 7.188 -10.416 13.139 1.00 83.94 310 ALA A C 1
ATOM 2430 O O . ALA A 1 310 ? 7.910 -9.705 12.441 1.00 83.94 310 ALA A O 1
ATOM 2431 N N . LEU A 1 311 ? 7.663 -11.178 14.127 1.00 75.50 311 LEU A N 1
ATOM 2432 C CA . LEU A 1 311 ? 9.083 -11.265 14.466 1.00 75.50 311 LEU A CA 1
ATOM 2433 C C . LEU A 1 311 ? 9.831 -12.025 13.363 1.00 75.50 311 LEU A C 1
ATOM 2435 O O . LEU A 1 311 ? 9.405 -13.111 12.975 1.00 75.50 311 LEU A O 1
ATOM 2439 N N . TRP A 1 312 ? 10.954 -11.509 12.872 1.00 75.69 312 TRP A N 1
ATOM 2440 C CA . TRP A 1 312 ? 11.930 -12.319 12.135 1.00 75.69 312 TRP A CA 1
ATOM 2441 C C . TRP A 1 312 ? 13.200 -12.468 12.955 1.00 75.69 312 TRP A C 1
ATOM 2443 O O . TRP A 1 312 ? 13.573 -11.581 13.714 1.00 75.69 312 TRP A O 1
ATOM 2453 N N . MET A 1 313 ? 13.865 -13.603 12.770 1.00 62.41 313 MET A N 1
ATOM 2454 C CA . MET A 1 313 ? 15.123 -13.926 13.436 1.00 62.41 313 MET A CA 1
ATOM 2455 C C . MET A 1 313 ? 16.276 -13.803 12.442 1.00 62.41 313 MET A C 1
ATOM 2457 O O . MET A 1 313 ? 16.853 -14.805 12.029 1.00 62.41 313 MET A O 1
ATOM 2461 N N . GLY A 1 314 ? 16.550 -12.578 11.992 1.00 63.34 314 GLY A N 1
ATOM 2462 C CA . GLY A 1 314 ? 17.665 -12.293 11.092 1.00 63.34 314 GLY A CA 1
ATOM 2463 C C . GLY A 1 314 ? 18.220 -10.892 11.315 1.00 63.34 314 GLY A C 1
ATOM 2464 O O . GLY A 1 314 ? 17.441 -9.972 11.567 1.00 63.34 314 GLY A O 1
ATOM 2465 N N . SER A 1 315 ? 19.541 -10.742 11.241 1.00 66.62 315 SER A N 1
ATOM 2466 C CA . SER A 1 315 ? 20.214 -9.444 11.352 1.00 66.62 315 SER A CA 1
ATOM 2467 C C . SER A 1 315 ? 20.314 -8.744 9.990 1.00 66.62 315 SER A C 1
ATOM 2469 O O . SER A 1 315 ? 20.157 -9.386 8.946 1.00 66.62 315 SER A O 1
ATOM 2471 N N . VAL A 1 316 ? 20.563 -7.431 9.992 1.00 67.88 316 VAL A N 1
ATOM 2472 C CA . VAL A 1 316 ? 20.794 -6.650 8.762 1.00 67.88 316 VAL A CA 1
ATOM 2473 C C . VAL A 1 316 ? 21.924 -7.281 7.951 1.00 67.88 316 VAL A C 1
ATOM 2475 O O . VAL A 1 316 ? 21.760 -7.556 6.764 1.00 67.88 316 VAL A O 1
ATOM 2478 N N . GLU A 1 317 ? 23.013 -7.638 8.627 1.00 72.31 317 GLU A N 1
ATOM 2479 C CA . GLU A 1 317 ? 24.219 -8.207 8.030 1.00 72.31 317 GLU A CA 1
ATOM 2480 C C . GLU A 1 317 ? 23.937 -9.558 7.367 1.00 72.31 317 GLU A C 1
ATOM 2482 O O . GLU A 1 317 ? 24.491 -9.868 6.317 1.00 72.31 317 GLU A O 1
ATOM 2487 N N . GLN A 1 318 ? 23.041 -10.370 7.936 1.00 69.69 318 GLN A N 1
ATOM 2488 C CA . GLN A 1 318 ? 22.644 -11.647 7.339 1.00 69.69 318 GLN A CA 1
ATOM 2489 C C . GLN A 1 318 ? 21.819 -11.456 6.063 1.00 69.69 318 GLN A C 1
ATOM 2491 O O . GLN A 1 318 ? 21.964 -12.233 5.116 1.00 69.69 318 GLN A O 1
ATOM 2496 N N . VAL A 1 319 ? 20.959 -10.434 6.023 1.00 69.19 319 VAL A N 1
ATOM 2497 C CA . VAL A 1 319 ? 20.171 -10.097 4.828 1.00 69.19 319 VAL A CA 1
ATOM 2498 C C . VAL A 1 319 ? 21.069 -9.510 3.742 1.00 69.19 319 VAL A C 1
ATOM 2500 O O . VAL A 1 319 ? 20.956 -9.910 2.585 1.00 69.19 319 VAL A O 1
ATOM 2503 N N . GLU A 1 320 ? 22.000 -8.633 4.108 1.00 72.88 320 GLU A N 1
ATOM 2504 C CA . GLU A 1 320 ? 22.982 -8.036 3.198 1.00 72.88 320 GLU A CA 1
ATOM 2505 C C . GLU A 1 320 ? 23.971 -9.068 2.649 1.00 72.88 320 GLU A C 1
ATOM 2507 O O . GLU A 1 320 ? 24.225 -9.105 1.442 1.00 72.88 320 GLU A O 1
ATOM 2512 N N . ALA A 1 321 ? 24.479 -9.964 3.500 1.00 72.88 321 ALA A N 1
ATOM 2513 C CA . ALA A 1 321 ? 25.334 -11.069 3.080 1.00 72.88 321 ALA A CA 1
ATOM 2514 C C . ALA A 1 321 ? 24.582 -12.025 2.145 1.00 72.88 321 ALA A C 1
ATOM 2516 O O . ALA A 1 321 ? 25.132 -12.458 1.134 1.00 72.88 321 ALA A O 1
ATOM 2517 N N . ALA A 1 322 ? 23.308 -12.319 2.434 1.00 67.31 322 ALA A N 1
ATOM 2518 C CA . ALA A 1 322 ? 22.478 -13.139 1.559 1.00 67.31 322 ALA A CA 1
ATOM 2519 C C . ALA A 1 322 ? 22.228 -12.463 0.205 1.00 67.31 322 ALA A C 1
ATOM 2521 O O . ALA A 1 322 ? 22.336 -13.140 -0.813 1.00 67.31 322 ALA A O 1
ATOM 2522 N N . ALA A 1 323 ? 21.946 -11.157 0.195 1.00 66.56 323 ALA A N 1
ATOM 2523 C CA . ALA A 1 323 ? 21.759 -10.374 -1.025 1.00 66.56 323 ALA A CA 1
ATOM 2524 C C . ALA A 1 323 ? 23.039 -10.303 -1.872 1.00 66.56 323 ALA A C 1
ATOM 2526 O O . ALA A 1 323 ? 22.971 -10.409 -3.093 1.00 66.56 323 ALA A O 1
ATOM 2527 N N . SER A 1 324 ? 24.201 -10.195 -1.221 1.00 70.62 324 SER A N 1
ATOM 2528 C CA . SER A 1 324 ? 25.514 -10.142 -1.877 1.00 70.62 324 SER A CA 1
ATOM 2529 C C . SER A 1 324 ? 25.977 -11.505 -2.406 1.00 70.62 324 SER A C 1
ATOM 2531 O O . SER A 1 324 ? 26.667 -11.570 -3.419 1.00 70.62 324 SER A O 1
ATOM 2533 N N . ALA A 1 325 ? 25.611 -12.604 -1.734 1.00 65.19 325 ALA A N 1
ATOM 2534 C CA . ALA A 1 325 ? 25.989 -13.967 -2.121 1.00 65.19 325 ALA A CA 1
ATOM 2535 C C . ALA A 1 325 ? 25.098 -14.555 -3.227 1.00 65.19 325 ALA A C 1
ATOM 2537 O O . ALA A 1 325 ? 25.530 -15.423 -3.991 1.00 65.19 325 ALA A O 1
ATOM 2538 N N . SER A 1 326 ? 23.847 -14.107 -3.336 1.00 57.47 326 SER A N 1
ATOM 2539 C CA . SER A 1 326 ? 23.013 -14.416 -4.491 1.00 57.47 326 SER A CA 1
ATOM 2540 C C . SER A 1 326 ? 23.503 -13.611 -5.696 1.00 57.47 326 SER A C 1
ATOM 2542 O O . SER A 1 326 ? 23.114 -12.464 -5.866 1.00 57.47 326 SER A O 1
ATOM 2544 N N . ASN A 1 327 ? 24.303 -14.227 -6.577 1.00 52.28 327 ASN A N 1
ATOM 2545 C CA . ASN A 1 327 ? 24.645 -13.739 -7.932 1.00 52.28 327 ASN A CA 1
ATOM 2546 C C . ASN A 1 327 ? 23.410 -13.599 -8.864 1.00 52.28 327 ASN A C 1
ATOM 2548 O O . ASN A 1 327 ? 23.493 -13.770 -10.079 1.00 52.28 327 ASN A O 1
ATOM 2552 N N . ILE A 1 328 ? 22.232 -13.344 -8.303 1.00 46.22 328 ILE A N 1
ATOM 2553 C CA . ILE A 1 328 ? 20.937 -13.342 -8.962 1.00 46.22 328 ILE A CA 1
ATOM 2554 C C . ILE A 1 328 ? 20.283 -11.999 -8.661 1.00 46.22 328 ILE A C 1
ATOM 2556 O O . ILE A 1 328 ? 20.240 -11.550 -7.519 1.00 46.22 328 ILE A O 1
ATOM 2560 N N . VAL A 1 329 ? 19.746 -11.393 -9.716 1.00 52.09 329 VAL A N 1
ATOM 2561 C CA . VAL A 1 329 ? 18.839 -10.238 -9.738 1.00 52.09 329 VAL A CA 1
ATOM 2562 C C . VAL A 1 329 ? 17.520 -10.598 -9.025 1.00 52.09 329 VAL A C 1
ATOM 2564 O O . VAL A 1 329 ? 16.451 -10.613 -9.629 1.00 52.09 329 VAL A O 1
ATOM 2567 N N . ASP A 1 330 ? 17.573 -11.010 -7.761 1.00 54.03 330 ASP A N 1
ATOM 2568 C CA . ASP A 1 330 ? 16.393 -11.390 -6.992 1.00 54.03 330 ASP A CA 1
ATOM 2569 C C . ASP A 1 330 ? 15.836 -10.164 -6.257 1.00 54.03 330 ASP A C 1
ATOM 2571 O O . ASP A 1 330 ? 16.554 -9.390 -5.627 1.00 54.03 330 ASP A O 1
ATOM 2575 N N . ASN A 1 331 ? 14.516 -9.988 -6.344 1.00 68.00 331 ASN A N 1
ATOM 2576 C CA . ASN A 1 331 ? 13.783 -8.922 -5.666 1.00 68.00 331 ASN A CA 1
ATOM 2577 C C . ASN A 1 331 ? 14.064 -8.972 -4.142 1.00 68.00 331 ASN A C 1
ATOM 2579 O O . ASN A 1 331 ? 13.827 -10.028 -3.542 1.00 68.00 331 ASN A O 1
ATOM 2583 N N . PRO A 1 332 ? 14.483 -7.866 -3.491 1.00 67.69 332 PRO A N 1
ATOM 2584 C CA . PRO A 1 332 ? 14.746 -7.808 -2.047 1.00 67.69 332 PRO A CA 1
ATOM 2585 C C . PRO A 1 332 ? 13.615 -8.383 -1.180 1.00 67.69 332 PRO A C 1
ATOM 2587 O O . PRO A 1 332 ? 13.859 -9.073 -0.192 1.00 67.69 332 PRO A O 1
ATOM 2590 N N . THR A 1 333 ? 12.355 -8.221 -1.595 1.00 69.38 333 THR A N 1
ATOM 2591 C CA . THR A 1 333 ? 11.193 -8.817 -0.918 1.00 69.38 333 THR A CA 1
ATOM 2592 C C . THR A 1 333 ? 11.211 -10.350 -0.941 1.00 69.38 333 THR A C 1
ATOM 2594 O O . THR A 1 333 ? 10.805 -11.010 0.023 1.00 69.38 333 THR A O 1
ATOM 2597 N N . LYS A 1 334 ? 11.676 -10.949 -2.040 1.00 70.81 334 LYS A N 1
ATOM 2598 C CA . LYS A 1 334 ? 11.786 -12.404 -2.202 1.00 70.81 334 LYS A CA 1
ATOM 2599 C C . LYS A 1 334 ? 12.934 -12.951 -1.356 1.00 70.81 334 LYS A C 1
ATOM 2601 O O . LYS A 1 334 ? 12.725 -13.929 -0.642 1.00 70.81 334 LYS A O 1
ATOM 2606 N N . ILE A 1 335 ? 14.088 -12.282 -1.359 1.00 70.56 335 ILE A N 1
ATOM 2607 C CA . ILE A 1 335 ? 15.231 -12.640 -0.504 1.00 70.56 335 ILE A CA 1
ATOM 2608 C C . ILE A 1 335 ? 14.805 -12.581 0.963 1.00 70.56 335 ILE A C 1
ATOM 2610 O O . ILE A 1 335 ? 14.928 -13.573 1.682 1.00 70.56 335 ILE A O 1
ATOM 2614 N N . TRP A 1 336 ? 14.189 -11.472 1.377 1.00 72.62 336 TRP A N 1
ATOM 2615 C CA . TRP A 1 336 ? 13.730 -11.291 2.747 1.00 72.62 336 TRP A CA 1
ATOM 2616 C C . TRP A 1 336 ? 12.712 -12.356 3.173 1.00 72.62 336 TRP A C 1
ATOM 2618 O O . TRP A 1 336 ? 12.885 -13.022 4.193 1.00 72.62 336 TRP A O 1
ATOM 2628 N N . SER A 1 337 ? 11.672 -12.590 2.370 1.00 71.50 337 SER A N 1
ATOM 2629 C CA . SER A 1 337 ? 10.630 -13.573 2.703 1.00 71.50 337 SER A CA 1
ATOM 2630 C C . SER A 1 337 ? 11.119 -15.028 2.706 1.00 71.50 337 SER A C 1
ATOM 2632 O O . SER A 1 337 ? 10.547 -15.858 3.418 1.00 71.50 337 SER A O 1
ATOM 2634 N N . GLN A 1 338 ? 12.165 -15.353 1.940 1.00 72.50 338 GLN A N 1
ATOM 2635 C CA . GLN A 1 338 ? 12.728 -16.703 1.873 1.00 72.50 338 GLN A CA 1
ATOM 2636 C C . GLN A 1 338 ? 13.809 -16.973 2.922 1.00 72.50 338 GLN A C 1
ATOM 2638 O O . GLN A 1 338 ? 13.899 -18.112 3.396 1.00 72.50 338 GLN A O 1
ATOM 2643 N N . LYS A 1 339 ? 14.626 -15.967 3.253 1.00 71.44 339 LYS A N 1
ATOM 2644 C CA . LYS A 1 339 ? 15.800 -16.096 4.129 1.00 71.44 339 LYS A CA 1
ATOM 2645 C C . LYS A 1 339 ? 15.532 -15.677 5.572 1.00 71.44 339 LYS A C 1
ATOM 2647 O O . LYS A 1 339 ? 16.201 -16.187 6.461 1.00 71.44 339 LYS A O 1
ATOM 2652 N N . CYS A 1 340 ? 14.516 -14.852 5.819 1.00 72.62 340 CYS A N 1
ATOM 2653 C CA . CYS A 1 340 ? 14.103 -14.455 7.163 1.00 72.62 340 CYS A CA 1
ATOM 2654 C C . CYS A 1 340 ? 12.743 -15.084 7.496 1.00 72.62 340 CYS A C 1
ATOM 2656 O O . CYS A 1 340 ? 11.697 -14.448 7.306 1.00 72.62 340 CYS A O 1
ATOM 2658 N N . PRO A 1 341 ? 12.717 -16.352 7.956 1.00 75.31 341 PRO A N 1
ATOM 2659 C CA . PRO A 1 341 ? 11.484 -16.951 8.437 1.00 75.31 341 PRO A CA 1
ATOM 2660 C C . PRO A 1 341 ? 10.933 -16.122 9.598 1.00 75.31 341 PRO A C 1
ATOM 2662 O O . PRO A 1 341 ? 11.675 -15.645 10.460 1.00 75.31 341 PRO A O 1
ATOM 2665 N N . ARG A 1 342 ? 9.613 -15.956 9.606 1.00 78.19 342 ARG A N 1
ATOM 2666 C CA . ARG A 1 342 ? 8.907 -15.181 10.622 1.00 78.19 342 ARG A CA 1
ATOM 2667 C C . ARG A 1 342 ? 8.232 -16.085 11.638 1.00 78.19 342 ARG A C 1
ATOM 2669 O O . ARG A 1 342 ? 7.661 -17.116 11.283 1.00 78.19 342 ARG A O 1
ATOM 2676 N N . GLN A 1 343 ? 8.275 -15.662 12.890 1.00 77.62 343 GLN A N 1
ATOM 2677 C CA . GLN A 1 343 ? 7.466 -16.195 13.969 1.00 77.62 343 GLN A CA 1
ATOM 2678 C C . GLN A 1 343 ? 6.310 -15.228 14.217 1.00 77.62 343 GLN A C 1
ATOM 2680 O O . GLN A 1 343 ? 6.511 -14.029 14.409 1.00 77.62 343 GLN A O 1
ATOM 2685 N N . GLY A 1 344 ? 5.087 -15.752 14.157 1.00 73.75 344 GLY A N 1
ATOM 2686 C CA . GLY A 1 344 ? 3.902 -15.012 14.570 1.00 73.75 344 GLY A CA 1
ATOM 2687 C C . GLY A 1 344 ? 3.753 -15.126 16.079 1.00 73.75 344 GLY A C 1
ATOM 2688 O O . GLY A 1 344 ? 3.528 -16.225 16.579 1.00 73.75 344 GLY A O 1
ATOM 2689 N N . ILE A 1 345 ? 3.883 -14.011 16.791 1.00 81.56 345 ILE A N 1
ATOM 2690 C CA . ILE A 1 345 ? 3.665 -13.942 18.238 1.00 81.56 345 ILE A CA 1
ATOM 2691 C C . ILE A 1 345 ? 2.462 -13.035 18.478 1.00 81.56 345 ILE A C 1
ATOM 2693 O O . ILE A 1 345 ? 2.423 -11.911 17.987 1.00 81.56 345 ILE A O 1
ATOM 2697 N N . ALA A 1 346 ? 1.468 -13.505 19.224 1.00 82.94 346 ALA A N 1
ATOM 2698 C CA . ALA A 1 346 ? 0.389 -12.644 19.692 1.00 82.94 346 ALA A CA 1
ATOM 2699 C C . ALA A 1 346 ? 0.828 -11.950 20.987 1.00 82.94 346 ALA A C 1
ATOM 2701 O O . ALA A 1 346 ? 1.209 -12.613 21.948 1.00 82.94 346 ALA A O 1
ATOM 2702 N N . ILE A 1 347 ? 0.765 -10.621 21.017 1.00 82.38 347 ILE A N 1
ATOM 2703 C CA . ILE A 1 347 ? 1.000 -9.823 22.222 1.00 82.38 347 ILE A CA 1
ATOM 2704 C C . ILE A 1 347 ? -0.349 -9.320 22.719 1.00 82.38 347 ILE A C 1
ATOM 2706 O O . ILE A 1 347 ? -1.080 -8.680 21.965 1.00 82.38 347 ILE A O 1
ATOM 2710 N N . ALA A 1 348 ? -0.654 -9.572 23.990 1.00 85.81 348 ALA A N 1
ATOM 2711 C CA . ALA A 1 348 ? -1.807 -9.006 24.677 1.00 85.81 348 ALA A CA 1
ATOM 2712 C C . ALA A 1 348 ? -1.326 -8.064 25.788 1.00 85.81 348 ALA A C 1
ATOM 2714 O O . ALA A 1 348 ? -0.688 -8.488 26.748 1.00 85.81 348 ALA A O 1
ATOM 2715 N N . LEU A 1 349 ? -1.630 -6.777 25.650 1.00 83.88 349 LEU A N 1
ATOM 2716 C CA . LEU A 1 349 ? -1.363 -5.753 26.653 1.00 83.88 349 LEU A CA 1
ATOM 2717 C C . LEU A 1 349 ? -2.642 -5.517 27.449 1.00 83.88 349 LEU A C 1
ATOM 2719 O O . LEU A 1 349 ? -3.682 -5.211 26.865 1.00 83.88 349 LEU A O 1
ATOM 2723 N N . ARG A 1 350 ? -2.569 -5.634 28.775 1.00 87.88 350 ARG A N 1
ATOM 2724 C CA . ARG A 1 350 ? -3.707 -5.440 29.679 1.00 87.88 350 ARG A CA 1
ATOM 2725 C C . ARG A 1 350 ? -3.484 -4.216 30.559 1.00 87.88 350 ARG A C 1
ATOM 2727 O O . ARG A 1 350 ? -2.406 -4.038 31.119 1.00 87.88 350 ARG A O 1
ATOM 2734 N N . LYS A 1 351 ? -4.518 -3.390 30.703 1.00 85.12 351 LYS A N 1
ATOM 2735 C CA . LYS A 1 351 ? -4.567 -2.303 31.682 1.00 85.12 351 LYS A CA 1
ATOM 2736 C C . LYS A 1 351 ? -4.752 -2.908 33.073 1.00 85.12 351 LYS A C 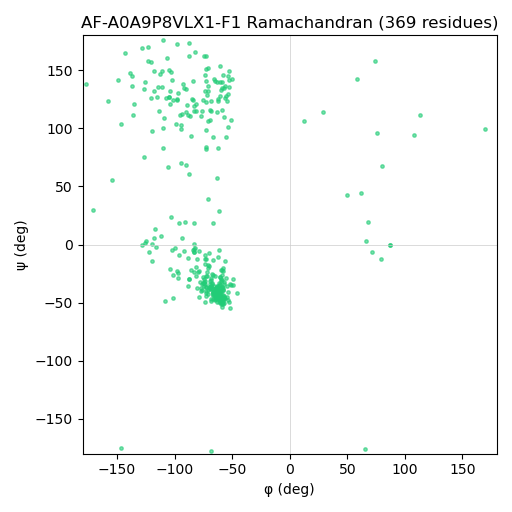1
ATOM 2738 O O . LYS A 1 351 ? -5.726 -3.621 33.308 1.00 85.12 351 LYS A O 1
ATOM 2743 N N . ILE A 1 352 ? -3.825 -2.615 33.976 1.00 85.06 352 ILE A N 1
ATOM 2744 C CA . ILE A 1 352 ? -3.937 -2.942 35.397 1.00 85.06 352 ILE A CA 1
ATOM 2745 C C . ILE A 1 352 ? -4.193 -1.626 36.124 1.00 85.06 352 ILE A C 1
ATOM 2747 O O . ILE A 1 352 ? -3.460 -0.658 35.925 1.00 85.06 352 ILE A O 1
ATOM 2751 N N . THR A 1 353 ? -5.257 -1.580 36.919 1.00 74.56 353 THR A N 1
ATOM 2752 C CA . THR A 1 353 ? -5.477 -0.493 37.872 1.00 74.56 353 THR A CA 1
ATOM 2753 C C . THR A 1 353 ? -4.806 -0.916 39.167 1.00 74.56 353 THR A C 1
ATOM 2755 O O . THR A 1 353 ? -5.124 -1.979 39.694 1.00 74.56 353 THR A O 1
ATOM 2758 N N . VAL A 1 354 ? -3.842 -0.130 39.634 1.00 71.56 354 VAL A N 1
ATOM 2759 C CA . VAL A 1 354 ? -3.285 -0.293 40.977 1.00 71.56 354 VAL A CA 1
ATOM 2760 C C . VAL A 1 354 ? -4.081 0.649 41.867 1.00 71.56 354 VAL A C 1
ATOM 2762 O O . VAL A 1 354 ? -4.052 1.863 41.659 1.00 71.56 354 VAL A O 1
ATOM 2765 N N . ASP A 1 355 ? -4.869 0.089 42.781 1.00 51.75 355 ASP A N 1
ATOM 2766 C CA . ASP A 1 355 ? -5.617 0.875 43.757 1.00 51.75 355 ASP A CA 1
ATOM 2767 C C . ASP 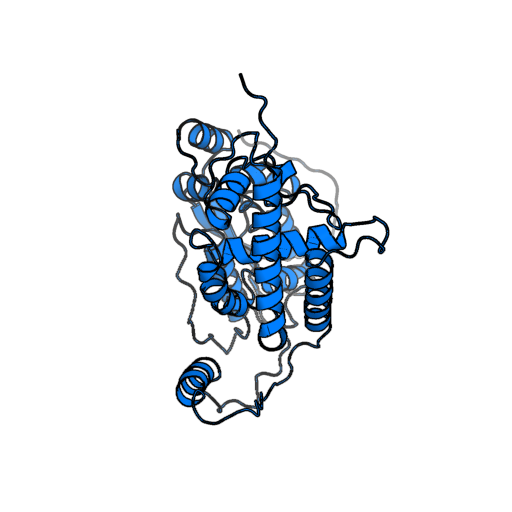A 1 355 ? -4.626 1.519 44.738 1.00 51.75 355 ASP A C 1
ATOM 2769 O O . ASP A 1 355 ? -3.940 0.823 45.483 1.00 51.75 355 ASP A O 1
ATOM 2773 N N . GLY A 1 356 ? -4.549 2.854 44.718 1.00 51.97 356 GLY A N 1
ATOM 2774 C CA . GLY A 1 356 ? -3.705 3.654 45.611 1.00 51.97 356 GLY A CA 1
ATOM 2775 C C . GLY A 1 356 ? -2.568 4.381 44.885 1.00 51.97 356 GLY A C 1
ATOM 2776 O O . GLY A 1 356 ? -1.611 3.767 44.440 1.00 51.97 356 GLY A O 1
ATOM 2777 N N . GLU A 1 357 ? -2.683 5.710 44.831 1.00 39.53 357 GLU A N 1
ATOM 2778 C CA . GLU A 1 357 ? -1.758 6.703 44.254 1.00 39.53 357 GLU A CA 1
ATOM 2779 C C . GLU A 1 357 ? -1.721 6.848 42.719 1.00 39.53 357 GLU A C 1
ATOM 2781 O O . GLU A 1 357 ? -0.938 6.242 41.988 1.00 39.53 357 GLU A O 1
ATOM 2786 N N . GLN A 1 358 ? -2.484 7.835 42.231 1.00 46.47 358 GLN A N 1
ATOM 2787 C CA . GLN A 1 358 ? -2.100 8.577 41.032 1.00 46.47 358 GLN A CA 1
ATOM 2788 C C . GLN A 1 358 ? -0.828 9.393 41.322 1.00 46.47 358 GLN A C 1
ATOM 2790 O O . GLN A 1 358 ? -0.897 10.547 41.736 1.00 46.47 358 GLN A O 1
ATOM 2795 N N . LYS A 1 359 ? 0.340 8.818 41.032 1.00 34.94 359 LYS A N 1
ATOM 2796 C CA . LYS A 1 359 ? 1.537 9.585 40.669 1.00 34.94 359 LYS A CA 1
ATOM 2797 C C . LYS A 1 359 ? 1.975 9.181 39.268 1.00 34.94 359 LYS A C 1
ATOM 2799 O O . LYS A 1 359 ? 2.665 8.191 39.059 1.00 34.94 359 LYS A O 1
ATOM 2804 N N . MET A 1 360 ? 1.568 9.983 38.288 1.00 36.66 360 MET A N 1
ATOM 2805 C CA . MET A 1 360 ? 2.324 10.101 37.044 1.00 36.66 360 MET A CA 1
ATOM 2806 C C . MET A 1 360 ? 3.593 10.903 37.358 1.00 36.66 360 MET A C 1
ATOM 2808 O O . MET A 1 360 ? 3.619 12.116 37.161 1.00 36.66 360 MET A O 1
ATOM 2812 N N . ASP A 1 361 ? 4.625 10.241 37.881 1.00 33.84 361 ASP A N 1
ATOM 2813 C CA . ASP A 1 361 ? 5.958 10.836 37.970 1.00 33.84 361 ASP A CA 1
ATOM 2814 C C . ASP A 1 361 ? 6.766 10.412 36.737 1.00 33.84 361 ASP A C 1
ATOM 2816 O O . ASP A 1 361 ? 7.228 9.280 36.602 1.00 33.84 361 ASP A O 1
ATOM 2820 N N . TRP A 1 362 ? 6.840 11.314 35.759 1.00 46.88 362 TRP A N 1
ATOM 2821 C CA . TRP A 1 362 ? 7.567 11.113 34.509 1.00 46.88 362 TRP A CA 1
ATOM 2822 C C . TRP A 1 362 ? 9.005 11.598 34.665 1.00 46.88 362 TRP A C 1
ATOM 2824 O O . TRP A 1 362 ? 9.402 12.590 34.048 1.00 46.88 362 TRP A O 1
ATOM 2834 N N . ARG A 1 363 ? 9.812 10.912 35.473 1.00 38.75 363 ARG A N 1
ATOM 2835 C CA . ARG A 1 363 ? 11.265 11.101 35.449 1.00 38.75 363 ARG A CA 1
ATOM 2836 C C . ARG A 1 363 ? 11.982 9.760 35.486 1.00 38.75 363 ARG A C 1
ATOM 2838 O O . ARG A 1 363 ? 11.787 8.972 36.392 1.00 38.75 363 ARG A O 1
ATOM 2845 N N . ARG A 1 364 ? 12.775 9.560 34.424 1.00 46.88 364 ARG A N 1
ATOM 2846 C CA . ARG A 1 364 ? 13.970 8.713 34.303 1.00 46.88 364 ARG A CA 1
ATOM 2847 C C . ARG A 1 364 ? 14.197 7.727 35.455 1.00 46.88 364 ARG A C 1
ATOM 2849 O O . ARG A 1 364 ? 14.754 8.134 36.456 1.00 46.88 364 ARG A O 1
ATOM 2856 N N . ASP A 1 365 ? 13.938 6.457 35.184 1.00 36.22 365 ASP A N 1
ATOM 2857 C CA . ASP A 1 365 ? 14.760 5.320 35.606 1.00 36.22 365 ASP A CA 1
ATOM 2858 C C . ASP A 1 365 ? 14.610 4.311 34.459 1.00 36.22 365 ASP A C 1
ATOM 2860 O O . ASP A 1 365 ? 13.513 3.882 34.121 1.00 36.22 365 ASP A O 1
ATOM 2864 N N . GLY A 1 366 ? 15.600 4.153 33.591 1.00 33.31 366 GLY A N 1
ATOM 2865 C CA . GLY A 1 366 ? 16.817 3.429 33.912 1.00 33.31 366 GLY A CA 1
ATOM 2866 C C . GLY A 1 366 ? 16.726 2.115 33.142 1.00 33.31 366 GLY A C 1
ATOM 2867 O O . GLY A 1 366 ? 16.070 1.176 33.578 1.00 33.31 366 GLY A O 1
ATOM 2868 N N . PHE A 1 367 ? 17.313 2.083 31.943 1.00 28.59 367 PHE A N 1
ATOM 2869 C CA . PHE A 1 367 ? 17.652 0.823 31.289 1.00 28.59 367 PHE A CA 1
ATOM 2870 C C . PHE A 1 367 ? 18.569 0.076 32.262 1.00 28.59 367 PHE A C 1
ATOM 2872 O O . PHE A 1 367 ? 19.690 0.517 32.501 1.00 28.59 367 PHE A O 1
ATOM 2879 N N . VAL A 1 368 ? 18.076 -1.004 32.859 1.00 28.75 368 VAL A N 1
ATOM 2880 C CA . VAL A 1 368 ? 18.933 -1.987 33.516 1.00 28.75 368 VAL A CA 1
ATOM 2881 C C . VAL A 1 368 ? 19.183 -3.066 32.476 1.00 28.75 368 VAL A C 1
ATOM 2883 O O . VAL A 1 368 ? 18.298 -3.864 32.168 1.00 28.75 368 VAL A O 1
ATOM 2886 N N . GLU A 1 369 ? 20.374 -3.023 31.885 1.00 30.92 369 GLU A N 1
ATOM 2887 C CA . GLU A 1 369 ? 20.964 -4.175 31.212 1.00 30.92 369 GLU A CA 1
ATOM 2888 C C . GLU A 1 369 ? 21.022 -5.332 32.217 1.00 30.92 369 GLU A C 1
ATOM 2890 O O . GLU A 1 369 ? 21.548 -5.186 33.321 1.00 30.92 369 GLU A O 1
ATOM 2895 N N . MET A 1 370 ? 20.460 -6.480 31.845 1.00 27.38 370 MET A N 1
ATOM 2896 C CA . MET A 1 370 ? 20.802 -7.748 32.477 1.00 27.38 370 MET A CA 1
ATOM 2897 C C . MET A 1 370 ? 21.717 -8.495 31.510 1.00 27.38 370 MET A C 1
ATOM 2899 O O . MET A 1 370 ? 21.338 -8.704 30.357 1.00 27.38 370 MET A O 1
ATOM 2903 N N . ASN A 1 371 ? 22.920 -8.800 32.008 1.00 33.50 371 ASN A N 1
ATOM 2904 C CA . ASN A 1 371 ? 23.987 -9.561 31.351 1.00 33.50 371 ASN A CA 1
ATOM 2905 C C . ASN A 1 371 ? 23.520 -10.892 30.761 1.00 33.50 371 ASN A C 1
ATOM 2907 O O . ASN A 1 371 ? 22.688 -11.562 31.419 1.00 33.50 371 ASN A O 1
#

Nearest PDB structures (foldseek):
  8ser-assembly1_B  TM=1.206E-01  e=6.354E+00  Oryctolagus cuniculus
  8sen-assembly1_B  TM=1.089E-01  e=5.732E+00  Oryctolagus cuniculus

Radius of gyration: 25.42 Å; Cα contacts (8 Å, |Δi|>4): 399; chains: 1; bounding box: 67×47×80 Å

pLDDT: mean 70.76, std 17.81, range [26.23, 91.25]

Organism: NCBI:txid936078

Mean predicted aligned error: 19.31 Å

Secondary structure (DSSP, 8-state):
------THHHH--TT----S-TTT-TT-SSHHHHHHHHHH-----GGGHHHHHHHHHHHHHHHHHHHHHTHHHHHHTTT-HHHHHHHHHHHHTTSSSPPPHHHHHHHHHHHHHHHHT--S-TT---HHHHHHHHHHHHHHHHHHSPP-S---------TTSHHHHHHHHHHHS-SS--S-TTS--PPSSPTTS-HHHHHHHTSHHHHHHHTT--SS---TT-SPPPP-TT--HHHHHHHHHHHHHHH--SS-SEEE-SSPBPS-SSHHHHHHTTTTTTTGGGGSB-HHHHHHHHHHHHHTT-SEEEEEEEEE---HHHHHHHHHH--S---HHHHHHHHSPEEEEEEEEE----SS---------------

Solvent-accessible surface area (backbone atoms only — not comparable to full-atom values): 22151 Å² total; per-residue (Å²): 133,86,77,83,74,60,70,66,62,57,70,65,47,84,60,47,34,85,68,89,40,96,61,63,37,88,89,45,79,54,54,54,56,52,51,44,35,30,53,67,59,60,84,88,50,93,91,42,56,69,62,50,32,52,50,53,48,50,48,49,37,50,45,37,51,55,50,57,76,40,38,67,55,32,46,76,51,63,71,38,71,66,48,43,62,61,46,40,62,65,45,33,76,69,32,66,37,82,69,52,55,71,57,48,54,50,50,55,52,49,53,49,50,17,37,76,62,36,84,66,74,88,80,60,80,39,77,51,46,52,40,46,50,54,48,46,51,53,51,52,52,44,71,69,49,74,81,85,87,75,82,86,84,82,83,88,78,76,91,86,68,45,76,66,54,49,53,50,45,42,62,71,54,66,75,74,71,99,82,62,96,82,77,81,84,69,61,82,70,56,80,81,53,51,72,73,50,38,60,54,48,64,31,77,91,34,24,86,80,47,67,84,41,33,68,85,42,65,59,95,83,51,78,68,74,83,76,56,46,55,54,54,64,71,58,46,31,44,35,35,34,52,53,22,38,41,68,45,49,85,84,44,51,44,40,54,45,44,48,33,24,34,88,21,63,39,70,68,57,35,52,72,40,21,70,66,25,57,52,52,41,72,68,35,42,23,47,50,54,50,52,56,50,44,52,52,42,48,71,71,68,29,43,33,36,35,36,43,32,52,36,57,82,68,54,71,67,57,53,51,49,50,58,68,67,43,95,57,100,64,55,35,44,56,54,39,38,71,72,36,51,35,48,84,44,80,47,76,50,67,72,77,86,73,92,77,78,96,69,90,73,91,68,91,81,75,89,74,84,80,132

Foldseek 3Di:
DDDPDQLVLLVDDPLFAQDCAPQNPPVCSCNSVVVLCFAAVDDDDPVCSVVSSVSNLVLLLVLLVLCLVCLVVCLVCLNDLVSLVVSQVVSSVNGDHGDDSVNSVRVLVSRLVRNVPDPDDPPPDDSNSVSSVSVNVSNVVSVPDDDPPDDDDDDDDDDPPCVVVVVVVCVVPDPDDPPCPDPQPADPPGPLDDPVLSVLCPPPLRVVPCPSQALVDQDPVGAQDDDFQLRFLSSVLNNLQNCQRNPDDNPALEGEDSAAAEAAADPVRLVVCCQLQVNSSVSHHYPVRQVVVVVVSVVSRRFKYKHKHFYWDDDPVRSVVQVVPPPDPDRSNNSCSVVTGTDTDMDMDGDDDDPDDDDPPPDDDDPDDDD

Sequence (371 aa):
MPRHLSVKILFTMRGFYLGEGPIFASEDRLKPRRLLHIIIGVQLTDGRITAAKNAIAAAFCKLFELASELKELFIALRGHRSFFETLAPHWNEQIHDKVSVDDLIMLVNFWTMARRNHRGAASARFKMSDLVDEWIEVVDTMEGLEPLTTATVVVAGQPNTVAGVTAELESVAFGDRANTANELSEPWPPAHFQGSDKAYLIDNKVKHKLQGINAVFFGASGPPELPNKRTALVKIKLFVAYWALRNTKPDNLWSLFVVPVGPFWSATDRDQWNSLTGNCSKDLSTLNGLVRRTKIAFGGGKSTMIALLALWMGSVEQVEAAASASNIVDNPTKIWSQKCPRQGIAIALRKITVDGEQKMDWRRDGFVEMN